Protein AF-0000000083559194 (afdb_homodimer)

Sequence (556 aa):
MERVMAHIDALNAQYAQHPLWDSLASGHGGKVARAKLQAFAPAISYFILAFRDFNDFVLPYDTPKTDLEAALNVHALEDSTHYKLFLEDWEKLGGDALLAPYAPLIAGLPDDDHRAQSTQSSASLAPSTRTLSFLWSDDSNRHNRKLMFALTKLIHESAADAPVRFAAVEAVEETGRVMFEATAKLANEIEASGGGTYRYFGEYHLALETGHVINNTPQESTRSSGCGCETDDKFKNLALSDAQEMACTLVVTRVFAIFTEWIDGIHRMMQMRAEKTLMERVMAHIDALNAQYAQHPLWDSLASGHGGKVARAKLQAFAPAISYFILAFRDFNDFVLPYDTPKTDLEAALNVHALEDSTHYKLFLEDWEKLGGDALLAPYAPLIAGLPDDDHRAQSTQSSASLAPSTRTLSFLWSDDSNRHNRKLMFALTKLIHESAADAPVRFAAVEAVEETGRVMFEATAKLANEIEASGGGTYRYFGEYHLALETGHVINNTPQESTRSSGCGCETDDKFKNLALSDAQEMACTLVVTRVFAIFTEWIDGIHRMMQMRAEKTL

Organism: NCBI:txid157072

pLDDT: mean 90.37, std 16.54, range [28.88, 98.88]

Foldseek 3Di:
DQVLVVLLVVLLVVLLPDVLLVLLQALVFQVSLLVNCLLQLQLQLLQLLCLLVCLVPFLADPDDDDPLNVLSNLLSNVSSVLNVLSVVLCVQSPPLVSCVLLQVQQFDQDDPDNVDGHPDGCVPPDSVVSVVSQCPGCLRHVLSVQLSVLLSCLCVPQPPDSLLSVLLVVSVLSSVLSQLVSQQNSQVNNVVNVHDHRCSSHDVVNCLSVLNPQVPPPDDPPPPSSSSVVSVVVNNPDDDDPVSSVSNSVSSVSSSVSVSSSVVSSVSSSVVSVVVVD/DQVLVVLLVVLLVVLLPDVLLVLLQAQVFQVSLLVNCLLQLQLQLLQLLCLLVCLVPFLADPDDDDPLNVLSNLLSNVSSVLNVLSVVLCVQSPPLVSCVLLQVQQFDQDDPDNPDGHPDGCVPPDSVVSVVSQCPGCLRHVLSVQLSVLLSCLCVPQPPDSLLSVLLVVSVLSSVLSQLVSQQNSQVNNVVNVHDHRCSSHDNVNCLSVLNPQPPPPDDPPPPSSSSVVSVVVSNPDDDDPVSSVSNSVSSVSSSVSVSSSVVSSVSSSVVSVVVVD

InterPro domains:
  IPR016084 Haem oxygenase-like, multi-helical [G3DSA:1.20.910.10] (2-276)

Secondary structure (DSSP, 8-state):
-HHHHHHHHHHHHHHTT-HHHHHTS--SSHHHHHHHHHHHHHHHHHHHHHHHHIIIIISS-SS--SHHHHHHHHHHHHHTTTHHHHHHHHHHHTGGGGTGGGGGGSB----S-TTSPP-SBSTTS-HHHHHHHHHH-HHHHHHHHHHHHHHHHHHHHH--SHHHHHHHHHHHHHHHHHHHHHHHHHHHHHHHTT----TTTSHHHHHHHTT-------S-TTS--TTTHHHHHHHHTPPPPHHHHHHHHHHHHHHHHHHHHHHHHHHHHHHHHHHHH-/-HHHHHHHHHHHHHHTT-HHHHHTS--SSHHHHHHHHHHHHHHHHHHHHHHHHIIIIISS-SS--SHHHHHHHHHHHHHTTTHHHHHHHHHHHTGGGGTGGGGGGS-----S-TTSPP-S-STTS-HHHHHHHHHH-HHHHHHHHHHHHHHHHHHHHH--SHHHHHHHHHHHHHHHHHHHHHHHHHHHHHHHTT----TTTSHHHHHHHTT-------S-TTS--TTTHHHHHHHHT----HHHHHHHHHHHHHHHHHHHHHHHHHHHHHHHHHHHH-

Radius of gyration: 24.02 Å; Cα contacts (8 Å, |Δi|>4): 807; chains: 2; bounding box: 54×76×52 Å

Structure (mmCIF, N/CA/C/O backbone):
data_AF-0000000083559194-model_v1
#
loop_
_entity.id
_entity.type
_entity.pdbx_description
1 polymer 'Thiaminase-2/PQQC domain-containing protein'
#
loop_
_atom_site.group_PDB
_atom_site.id
_atom_site.type_symbol
_atom_site.label_atom_id
_atom_site.label_alt_id
_atom_site.label_comp_id
_atom_site.label_asym_id
_atom_site.label_entity_id
_atom_site.label_seq_id
_atom_site.pdbx_PDB_ins_code
_atom_site.Cartn_x
_atom_site.Cartn_y
_atom_site.Cartn_z
_atom_site.occupancy
_atom_site.B_iso_or_equiv
_atom_site.auth_seq_id
_atom_site.auth_comp_id
_atom_site.auth_asym_id
_atom_site.auth_atom_id
_atom_site.pdbx_PDB_model_num
ATOM 1 N N . MET A 1 1 ? -22.594 -23.812 -4.059 1 94.75 1 MET A N 1
ATOM 2 C CA . MET A 1 1 ? -21.219 -23.406 -4.324 1 94.75 1 MET A CA 1
ATOM 3 C C . MET A 1 1 ? -20.703 -24.031 -5.609 1 94.75 1 MET A C 1
ATOM 5 O O . MET A 1 1 ? -19.812 -23.484 -6.262 1 94.75 1 MET A O 1
ATOM 9 N N . GLU A 1 2 ? -21.297 -25.031 -6.098 1 91.75 2 GLU A N 1
ATOM 10 C CA . GLU A 1 2 ? -20.875 -25.703 -7.324 1 91.75 2 GLU A CA 1
ATOM 11 C C . GLU A 1 2 ? -20.969 -24.781 -8.523 1 91.75 2 GLU A C 1
ATOM 13 O O . GLU A 1 2 ? -20.047 -24.688 -9.328 1 91.75 2 GLU A O 1
ATOM 18 N N . ARG A 1 3 ? -22.062 -24.062 -8.586 1 95.38 3 ARG A N 1
ATOM 19 C CA . ARG A 1 3 ? -22.25 -23.141 -9.695 1 95.38 3 ARG A CA 1
ATOM 20 C C . ARG A 1 3 ? -21.25 -22 -9.633 1 95.38 3 ARG A C 1
ATOM 22 O O . ARG A 1 3 ? -20.781 -21.516 -10.672 1 95.38 3 ARG A O 1
ATOM 29 N N . VAL A 1 4 ? -20.969 -21.547 -8.422 1 97.44 4 VAL A N 1
ATOM 30 C CA . VAL A 1 4 ? -20 -20.484 -8.227 1 97.44 4 VAL A CA 1
ATOM 31 C C . VAL A 1 4 ? -18.625 -20.953 -8.688 1 97.44 4 VAL A C 1
ATOM 33 O O . VAL A 1 4 ? -17.922 -20.234 -9.398 1 97.44 4 VAL A O 1
ATOM 36 N N . MET A 1 5 ? -18.266 -22.203 -8.352 1 95.88 5 MET A N 1
ATOM 37 C CA . MET A 1 5 ? -16.984 -22.766 -8.773 1 95.88 5 MET A CA 1
ATOM 38 C C . MET A 1 5 ? -16.906 -22.875 -10.289 1 95.88 5 MET A C 1
ATOM 40 O O . MET A 1 5 ? -15.875 -22.609 -10.891 1 95.88 5 MET A O 1
ATOM 44 N N . ALA A 1 6 ? -18 -23.25 -10.867 1 96.69 6 ALA A N 1
ATOM 45 C CA . ALA A 1 6 ? -18.062 -23.344 -12.328 1 96.69 6 ALA A CA 1
ATOM 46 C C . ALA A 1 6 ? -17.875 -21.969 -12.969 1 96.69 6 ALA A C 1
ATOM 48 O O . ALA A 1 6 ? -17.234 -21.844 -14.016 1 96.69 6 ALA A O 1
ATOM 49 N N . HIS A 1 7 ? -18.5 -20.938 -12.367 1 98.38 7 HIS A N 1
ATOM 50 C CA . HIS A 1 7 ? -18.344 -19.562 -12.828 1 98.38 7 HIS A CA 1
ATOM 51 C C . HIS A 1 7 ? -16.891 -19.109 -12.734 1 98.38 7 HIS A C 1
ATOM 53 O O . HIS A 1 7 ? -16.375 -18.484 -13.656 1 98.38 7 HIS A O 1
ATOM 59 N N . ILE A 1 8 ? -16.203 -19.438 -11.656 1 97.88 8 ILE A N 1
ATOM 60 C CA . ILE A 1 8 ? -14.781 -19.141 -11.477 1 97.88 8 ILE A CA 1
ATOM 61 C C . ILE A 1 8 ? -13.977 -19.812 -12.586 1 97.88 8 ILE A C 1
ATOM 63 O O . ILE A 1 8 ? -13.133 -19.172 -13.227 1 97.88 8 ILE A O 1
ATOM 67 N N . ASP A 1 9 ? -14.258 -21.094 -12.82 1 97.81 9 ASP A N 1
ATOM 68 C CA . ASP A 1 9 ? -13.523 -21.844 -13.836 1 97.81 9 ASP A CA 1
ATOM 69 C C . ASP A 1 9 ? -13.68 -21.203 -15.211 1 97.81 9 ASP A C 1
ATOM 71 O O . ASP A 1 9 ? -12.711 -21.109 -15.969 1 97.81 9 ASP A O 1
ATOM 75 N N . ALA A 1 10 ? -14.852 -20.781 -15.508 1 98.44 10 ALA A N 1
ATOM 76 C CA . ALA A 1 10 ? -15.125 -20.172 -16.812 1 98.44 10 ALA A CA 1
ATOM 77 C C . ALA A 1 10 ? -14.359 -18.875 -16.969 1 98.44 10 ALA A C 1
ATOM 79 O O . ALA A 1 10 ? -13.742 -18.641 -18.016 1 98.44 10 ALA A O 1
ATOM 80 N N . LEU A 1 11 ? -14.422 -18 -15.953 1 98.75 11 LEU A N 1
ATOM 81 C CA . LEU A 1 11 ? -13.727 -16.719 -16.016 1 98.75 11 LEU A CA 1
ATOM 82 C C . LEU A 1 11 ? -12.211 -16.922 -16 1 98.75 11 LEU A C 1
ATOM 84 O O . LEU A 1 11 ? -11.477 -16.188 -16.672 1 98.75 11 LEU A O 1
ATOM 88 N N . ASN A 1 12 ? -11.812 -17.906 -15.273 1 97.88 12 ASN A N 1
ATOM 89 C CA . ASN A 1 12 ? -10.391 -18.203 -15.219 1 97.88 12 ASN A CA 1
ATOM 90 C C . ASN A 1 12 ? -9.859 -18.656 -16.578 1 97.88 12 ASN A C 1
ATOM 92 O O . ASN A 1 12 ? -8.734 -18.344 -16.953 1 97.88 12 ASN A O 1
ATOM 96 N N . ALA A 1 13 ? -10.641 -19.469 -17.266 1 98 13 ALA A N 1
ATOM 97 C CA . ALA A 1 13 ? -10.266 -19.906 -18.609 1 98 13 ALA A CA 1
ATOM 98 C C . ALA A 1 13 ? -10.07 -18.719 -19.531 1 98 13 ALA A C 1
ATOM 100 O O . ALA A 1 13 ? -9.156 -18.703 -20.359 1 98 13 ALA A O 1
ATOM 101 N N . GLN A 1 14 ? -10.906 -17.75 -19.406 1 98.38 14 GLN A N 1
ATOM 102 C CA . GLN A 1 14 ? -10.758 -16.516 -20.188 1 98.38 14 GLN A CA 1
ATOM 103 C C . GLN A 1 14 ? -9.523 -15.742 -19.766 1 98.38 14 GLN A C 1
ATOM 105 O O . GLN A 1 14 ? -8.758 -15.258 -20.609 1 98.38 14 GLN A O 1
ATOM 110 N N . TYR A 1 15 ? -9.344 -15.625 -18.484 1 98.44 15 TYR A N 1
ATOM 111 C CA . TYR A 1 15 ? -8.195 -14.938 -17.906 1 98.44 15 TYR A CA 1
ATOM 112 C C . TYR A 1 15 ? -6.891 -15.555 -18.391 1 98.44 15 TYR A C 1
ATOM 114 O O . TYR A 1 15 ? -5.926 -14.836 -18.672 1 98.44 15 TYR A O 1
ATOM 122 N N . ALA A 1 16 ? -6.859 -16.844 -18.578 1 97.88 16 ALA A N 1
ATOM 123 C CA . ALA A 1 16 ? -5.668 -17.609 -18.938 1 97.88 16 ALA A CA 1
ATOM 124 C C . ALA A 1 16 ? -5.312 -17.406 -20.406 1 97.88 16 ALA A C 1
ATOM 126 O O . ALA A 1 16 ? -4.223 -17.797 -20.844 1 97.88 16 ALA A O 1
ATOM 127 N N . GLN A 1 17 ? -6.133 -16.75 -21.172 1 97.62 17 GLN A N 1
ATOM 128 C CA . GLN A 1 17 ? -5.902 -16.562 -22.594 1 97.62 17 GLN A CA 1
ATOM 129 C C . GLN A 1 17 ? -5.23 -15.219 -22.875 1 97.62 17 GLN A C 1
ATOM 131 O O . GLN A 1 17 ? -4.918 -14.906 -24.016 1 97.62 17 GLN A O 1
ATOM 136 N N . HIS A 1 18 ? -5.02 -14.453 -21.875 1 97.56 18 HIS A N 1
ATOM 137 C CA . HIS A 1 18 ? -4.418 -13.133 -22.062 1 97.56 18 HIS A CA 1
ATOM 138 C C . HIS A 1 18 ? -3.045 -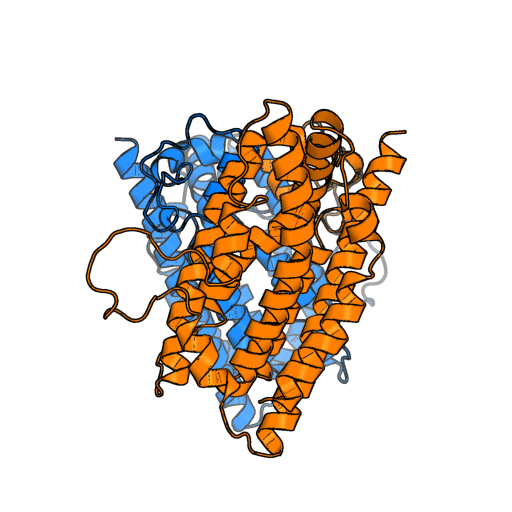13.234 -22.703 1 97.56 18 HIS A C 1
ATOM 140 O O . HIS A 1 18 ? -2.254 -14.117 -22.359 1 97.56 18 HIS A O 1
ATOM 146 N N . PRO A 1 19 ? -2.641 -12.352 -23.594 1 96.5 19 PRO A N 1
ATOM 147 C CA . PRO A 1 19 ? -1.367 -12.391 -24.312 1 96.5 19 PRO A CA 1
ATOM 148 C C . PRO A 1 19 ? -0.159 -12.312 -23.391 1 96.5 19 PRO A C 1
ATOM 150 O O . PRO A 1 19 ? 0.921 -12.797 -23.734 1 96.5 19 PRO A O 1
ATOM 153 N N . LEU A 1 20 ? -0.331 -11.75 -22.219 1 97.19 20 LEU A N 1
ATOM 154 C CA . LEU A 1 20 ? 0.749 -11.664 -21.25 1 97.19 20 LEU A CA 1
ATOM 155 C C . LEU A 1 20 ? 1.298 -13.055 -20.922 1 97.19 20 LEU A C 1
ATOM 157 O O . LEU A 1 20 ? 2.514 -13.242 -20.859 1 97.19 20 LEU A O 1
ATOM 161 N N . TRP A 1 21 ? 0.391 -14.031 -20.781 1 97.12 21 TRP A N 1
ATOM 162 C CA . TRP A 1 21 ? 0.811 -15.367 -20.375 1 97.12 21 TRP A CA 1
ATOM 163 C C . TRP A 1 21 ? 1.553 -16.078 -21.5 1 97.12 21 TRP A C 1
ATOM 165 O O . TRP A 1 21 ? 2.471 -16.859 -21.266 1 97.12 21 TRP A O 1
ATOM 175 N N . ASP A 1 22 ? 1.261 -15.703 -22.75 1 92.5 22 ASP A N 1
ATOM 176 C CA . ASP A 1 22 ? 1.998 -16.219 -23.891 1 92.5 22 ASP A CA 1
ATOM 177 C C . ASP A 1 22 ? 3.445 -15.734 -23.891 1 92.5 22 ASP A C 1
ATOM 179 O O . ASP A 1 22 ? 4.363 -16.484 -24.219 1 92.5 22 ASP A O 1
ATOM 183 N N . SER A 1 23 ? 3.555 -14.531 -23.484 1 92.06 23 SER A N 1
ATOM 184 C CA . SER A 1 23 ? 4.887 -13.938 -23.453 1 92.06 23 SER A CA 1
ATOM 185 C C . SER A 1 23 ? 5.758 -14.586 -22.391 1 92.06 23 SER A C 1
ATOM 187 O O . SER A 1 23 ? 6.984 -14.547 -22.469 1 92.06 23 SER A O 1
ATOM 189 N N . LEU A 1 24 ? 5.117 -15.273 -21.391 1 95.5 24 LEU A N 1
ATOM 190 C CA . LEU A 1 24 ? 5.828 -15.906 -20.297 1 95.5 24 LEU A CA 1
ATOM 191 C C . LEU A 1 24 ? 5.82 -17.422 -20.438 1 95.5 24 LEU A C 1
ATOM 193 O O . LEU A 1 24 ? 6.281 -18.141 -19.547 1 95.5 24 LEU A O 1
ATOM 197 N N . ALA A 1 25 ? 5.316 -17.953 -21.516 1 89.62 25 ALA A N 1
ATOM 198 C CA . ALA A 1 25 ? 5.004 -19.359 -21.703 1 89.62 25 ALA A CA 1
ATOM 199 C C . ALA A 1 25 ? 6.277 -20.203 -21.719 1 89.62 25 ALA A C 1
ATOM 201 O O . ALA A 1 25 ? 6.27 -21.359 -21.266 1 89.62 25 ALA A O 1
ATOM 202 N N . SER A 1 26 ? 7.297 -19.641 -22.234 1 89.5 26 SER A N 1
ATOM 203 C CA . SER A 1 26 ? 8.555 -20.359 -22.297 1 89.5 26 SER A CA 1
ATOM 204 C C . SER A 1 26 ? 9.727 -19.422 -22.547 1 89.5 26 SER A C 1
ATOM 206 O O . SER A 1 26 ? 9.586 -18.422 -23.25 1 89.5 26 SER A O 1
ATOM 208 N N . GLY A 1 27 ? 10.82 -19.781 -21.891 1 88.06 27 GLY A N 1
ATOM 209 C CA . GLY A 1 27 ? 12.055 -19.062 -22.172 1 88.06 27 GLY A CA 1
ATOM 210 C C . GLY A 1 27 ? 12.852 -19.672 -23.312 1 88.06 27 GLY A C 1
ATOM 211 O O . GLY A 1 27 ? 13.727 -19.016 -23.875 1 88.06 27 GLY A O 1
ATOM 212 N N . HIS A 1 28 ? 12.516 -20.844 -23.625 1 88.19 28 HIS A N 1
ATOM 213 C CA . HIS A 1 28 ? 13.312 -21.625 -24.562 1 88.19 28 HIS A CA 1
ATOM 214 C C . HIS A 1 28 ? 14.766 -21.719 -24.109 1 88.19 28 HIS A C 1
ATOM 216 O O . HIS A 1 28 ? 15.688 -21.531 -24.906 1 88.19 28 HIS A O 1
ATOM 222 N N . GLY A 1 29 ? 15.062 -21.734 -22.859 1 91.88 29 GLY A N 1
ATOM 223 C CA . GLY A 1 29 ? 16.359 -21.797 -22.188 1 91.88 29 GLY A CA 1
ATOM 224 C C . GLY A 1 29 ? 16.438 -20.906 -20.969 1 91.88 29 GLY A C 1
ATOM 225 O O . GLY A 1 29 ? 15.609 -20.016 -20.781 1 91.88 29 GLY A O 1
ATOM 226 N N . GLY A 1 30 ? 17.453 -21.156 -20.172 1 95.06 30 GLY A N 1
ATOM 227 C CA . GLY A 1 30 ? 17.578 -20.531 -18.859 1 95.06 30 GLY A CA 1
ATOM 228 C C . GLY A 1 30 ? 17.812 -19.047 -18.938 1 95.06 30 GLY A C 1
ATOM 229 O O . GLY A 1 30 ? 17.25 -18.281 -18.141 1 95.06 30 GLY A O 1
ATOM 230 N N . LYS A 1 31 ? 18.656 -18.656 -19.922 1 96.38 31 LYS A N 1
ATOM 231 C CA . LYS A 1 31 ? 19.016 -17.25 -20.016 1 96.38 31 LYS A CA 1
ATOM 232 C C . LYS A 1 31 ? 17.797 -16.391 -20.359 1 96.38 31 LYS A C 1
ATOM 234 O O . LYS A 1 31 ? 17.531 -15.391 -19.703 1 96.38 31 LYS A O 1
ATOM 239 N N . VAL A 1 32 ? 17.047 -16.828 -21.328 1 96.56 32 VAL A N 1
ATOM 240 C CA . VAL A 1 32 ? 15.867 -16.094 -21.75 1 96.56 32 VAL A CA 1
ATOM 241 C C . VAL A 1 32 ? 14.789 -16.172 -20.688 1 96.56 32 VAL A C 1
ATOM 243 O O . VAL A 1 32 ? 14.102 -15.188 -20.406 1 96.56 32 VAL A O 1
ATOM 246 N N . ALA A 1 33 ? 14.625 -17.328 -20.047 1 97.69 33 ALA A N 1
ATOM 247 C CA . ALA A 1 33 ? 13.672 -17.484 -18.953 1 97.69 33 ALA A CA 1
ATOM 248 C C . ALA A 1 33 ? 13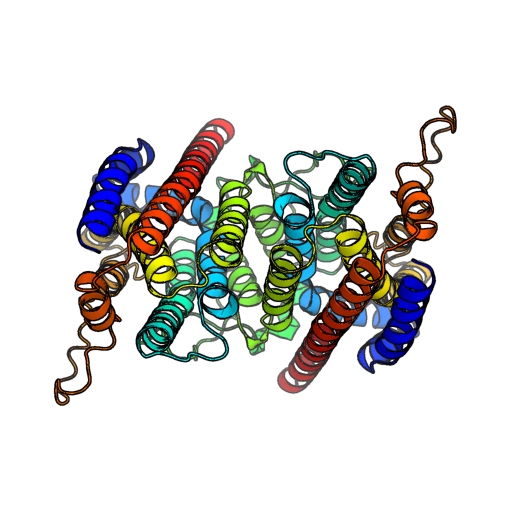.969 -16.516 -17.812 1 97.69 33 ALA A C 1
ATOM 250 O O . ALA A 1 33 ? 13.055 -15.883 -17.281 1 97.69 33 ALA A O 1
ATOM 251 N N . ARG A 1 34 ? 15.25 -16.422 -17.547 1 97.81 34 ARG A N 1
ATOM 252 C CA . ARG A 1 34 ? 15.648 -15.508 -16.484 1 97.81 34 ARG A CA 1
ATOM 253 C C . ARG A 1 34 ? 15.336 -14.062 -16.844 1 97.81 34 ARG A C 1
ATOM 255 O O . ARG A 1 34 ? 14.828 -13.305 -16.016 1 97.81 34 ARG A O 1
ATOM 262 N N . ALA A 1 35 ? 15.609 -13.695 -18.062 1 96.62 35 ALA A N 1
ATOM 263 C CA . ALA A 1 35 ? 15.336 -12.336 -18.531 1 96.62 35 ALA A CA 1
ATOM 264 C C . ALA A 1 35 ? 13.844 -12.031 -18.453 1 96.62 35 ALA A C 1
ATOM 266 O O . ALA A 1 35 ? 13.453 -10.914 -18.109 1 96.62 35 ALA A O 1
ATOM 267 N N . LYS A 1 36 ? 13.039 -12.969 -18.781 1 96.88 36 LYS A N 1
ATOM 268 C CA . LYS A 1 36 ? 11.586 -12.789 -18.734 1 96.88 36 LYS A CA 1
ATOM 269 C C . LYS A 1 36 ? 11.109 -12.586 -17.297 1 96.88 36 LYS A C 1
ATOM 271 O O . LYS A 1 36 ? 10.281 -11.719 -17.031 1 96.88 36 LYS A O 1
ATOM 276 N N . LEU A 1 37 ? 11.664 -13.344 -16.359 1 97.88 37 LEU A N 1
ATOM 277 C CA . LEU A 1 37 ? 11.289 -13.172 -14.961 1 97.88 37 LEU A CA 1
ATOM 278 C C . LEU A 1 37 ? 11.773 -11.828 -14.43 1 97.88 37 LEU A C 1
ATOM 280 O O . LEU A 1 37 ? 11.07 -11.18 -13.648 1 97.88 37 LEU A O 1
ATOM 284 N N . GLN A 1 38 ? 12.977 -11.43 -14.906 1 97.62 38 GLN A N 1
ATOM 285 C CA . GLN A 1 38 ? 13.531 -10.148 -14.492 1 97.62 38 GLN A CA 1
ATOM 286 C C . GLN A 1 38 ? 12.648 -8.992 -14.961 1 97.62 38 GLN A C 1
ATOM 288 O O . GLN A 1 38 ? 12.5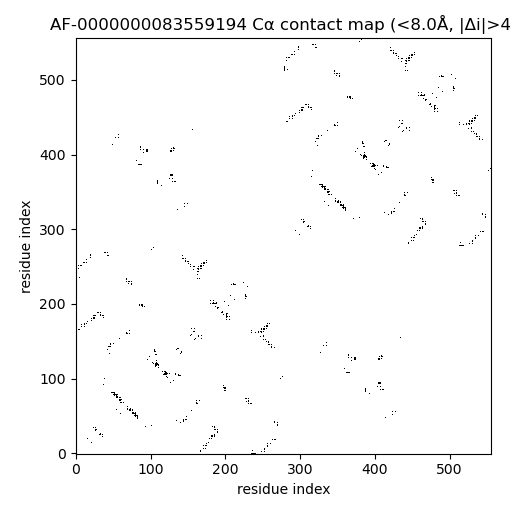39 -7.973 -14.273 1 97.62 38 GLN A O 1
ATOM 293 N N . ALA A 1 39 ? 12.055 -9.195 -16.078 1 96.69 39 ALA A N 1
ATOM 294 C CA . ALA A 1 39 ? 11.156 -8.172 -16.609 1 96.69 39 ALA A CA 1
ATOM 295 C C . ALA A 1 39 ? 9.805 -8.211 -15.906 1 96.69 39 ALA A C 1
ATOM 297 O O . ALA A 1 39 ? 9.172 -7.164 -15.703 1 96.69 39 ALA A O 1
ATOM 298 N N . PHE A 1 40 ? 9.352 -9.352 -15.555 1 98.06 40 PHE A N 1
ATOM 299 C CA . PHE A 1 40 ? 8.016 -9.562 -15.023 1 98.06 40 PHE A CA 1
ATOM 300 C C . PHE A 1 40 ? 7.953 -9.195 -13.539 1 98.06 40 PHE A C 1
ATOM 302 O O . PHE A 1 40 ? 6.98 -8.586 -13.086 1 98.06 40 PHE A O 1
ATOM 309 N N . ALA A 1 41 ? 9 -9.453 -12.734 1 98.44 41 ALA A N 1
ATOM 310 C CA . ALA A 1 41 ? 9 -9.328 -11.281 1 98.44 41 ALA A CA 1
ATOM 311 C C . ALA A 1 41 ? 8.688 -7.891 -10.859 1 98.44 41 ALA A C 1
ATOM 313 O O . ALA A 1 41 ? 7.801 -7.656 -10.039 1 98.44 41 ALA A O 1
ATOM 314 N N . PRO A 1 42 ? 9.312 -6.871 -11.477 1 98.31 42 PRO A N 1
ATOM 315 C CA . PRO A 1 42 ? 8.984 -5.504 -11.062 1 98.31 42 PRO A CA 1
ATOM 316 C C . PRO A 1 42 ? 7.547 -5.117 -11.398 1 98.31 42 PRO A C 1
ATOM 318 O O . PRO A 1 42 ? 6.926 -4.352 -10.648 1 98.31 42 PRO A O 1
ATOM 321 N N . ALA A 1 43 ? 7.02 -5.707 -12.422 1 98.12 43 ALA A N 1
ATOM 322 C CA . ALA A 1 43 ? 5.715 -5.305 -12.93 1 98.12 43 ALA A CA 1
ATOM 323 C C . ALA A 1 43 ? 4.594 -5.754 -12 1 98.12 43 ALA A C 1
ATOM 325 O O . ALA A 1 43 ? 3.473 -5.25 -12.07 1 98.12 43 ALA A O 1
ATOM 326 N N . ILE A 1 44 ? 4.871 -6.676 -11.086 1 98.56 44 ILE A N 1
ATOM 327 C CA . ILE A 1 44 ? 3.838 -7.168 -10.188 1 98.56 44 ILE A CA 1
ATOM 328 C C . ILE A 1 44 ? 4.207 -6.82 -8.742 1 98.56 44 ILE A C 1
ATOM 330 O O . ILE A 1 44 ? 3.469 -7.152 -7.812 1 98.56 44 ILE A O 1
ATOM 334 N N . SER A 1 45 ? 5.309 -6.176 -8.5 1 98 45 SER A N 1
ATOM 335 C CA . SER A 1 45 ? 5.996 -6.117 -7.215 1 98 45 SER A CA 1
ATOM 336 C C . SER A 1 45 ? 5.109 -5.5 -6.137 1 98 45 SER A C 1
ATOM 338 O O . SER A 1 45 ? 4.895 -6.102 -5.082 1 98 45 SER A O 1
ATOM 340 N N . TYR A 1 46 ? 4.504 -4.324 -6.402 1 98.44 46 TYR A N 1
ATOM 341 C CA . TYR A 1 46 ? 3.734 -3.654 -5.363 1 98.44 46 TYR A CA 1
ATOM 342 C C . TYR A 1 46 ? 2.568 -4.523 -4.902 1 98.44 46 TYR A C 1
ATOM 344 O O . TYR A 1 46 ? 2.322 -4.66 -3.703 1 98.44 46 TYR A O 1
ATOM 352 N N . PHE A 1 47 ? 1.882 -5.113 -5.867 1 98.62 47 PHE A N 1
ATOM 353 C CA . PHE A 1 47 ? 0.716 -5.91 -5.504 1 98.62 47 PHE A CA 1
ATOM 354 C C . PHE A 1 47 ? 1.124 -7.121 -4.676 1 98.62 47 PHE A C 1
ATOM 356 O O . PHE A 1 47 ? 0.5 -7.422 -3.656 1 98.62 47 PHE A O 1
ATOM 363 N N . ILE A 1 48 ? 2.15 -7.785 -5.059 1 98.19 48 ILE A N 1
ATOM 364 C CA . ILE A 1 48 ? 2.568 -9 -4.363 1 98.19 48 ILE A CA 1
ATOM 365 C C . ILE A 1 48 ? 2.961 -8.656 -2.926 1 98.19 48 ILE A C 1
ATOM 367 O O . ILE A 1 48 ? 2.588 -9.367 -1.989 1 98.19 48 ILE A O 1
ATOM 371 N N . LEU A 1 49 ? 3.666 -7.566 -2.775 1 98.19 49 LEU A N 1
ATOM 372 C CA . LEU A 1 49 ? 4.082 -7.148 -1.441 1 98.19 49 LEU A CA 1
ATOM 373 C C . LEU A 1 49 ? 2.883 -6.703 -0.613 1 98.19 49 LEU A C 1
ATOM 375 O O . LEU A 1 49 ? 2.742 -7.098 0.547 1 98.19 49 LEU A O 1
ATOM 379 N N . ALA A 1 50 ? 2 -5.992 -1.27 1 98.12 50 ALA A N 1
ATOM 380 C CA . ALA A 1 50 ? 0.812 -5.492 -0.583 1 98.12 50 ALA A CA 1
ATOM 381 C C . ALA A 1 50 ? -0.195 -6.613 -0.34 1 98.12 50 ALA A C 1
ATOM 383 O O . ALA A 1 50 ? -1.09 -6.48 0.498 1 98.12 50 ALA A O 1
ATOM 384 N N . PHE A 1 51 ? -0.09 -7.727 -1.054 1 98.25 51 PHE A N 1
ATOM 385 C CA . PHE A 1 51 ? -1.001 -8.844 -0.858 1 98.25 51 PHE A CA 1
ATOM 386 C C . PHE A 1 51 ? -0.892 -9.391 0.562 1 98.25 51 PHE A C 1
ATOM 388 O O . PHE A 1 51 ? -1.879 -9.867 1.126 1 98.25 51 PHE A O 1
ATOM 395 N N . ARG A 1 52 ? 0.281 -9.25 1.162 1 97.38 52 ARG A N 1
ATOM 396 C CA . ARG A 1 52 ? 0.395 -9.625 2.566 1 97.38 52 ARG A CA 1
ATOM 397 C C . ARG A 1 52 ? -0.543 -8.797 3.436 1 97.38 52 ARG A C 1
ATOM 399 O O . ARG A 1 52 ? -1.138 -9.312 4.387 1 97.38 52 ARG A O 1
ATOM 406 N N . ASP A 1 53 ? -0.625 -7.52 3.096 1 98.25 53 ASP A N 1
ATOM 407 C CA . ASP A 1 53 ? -1.467 -6.617 3.875 1 98.25 53 ASP A CA 1
ATOM 408 C C . ASP A 1 53 ? -2.947 -6.922 3.654 1 98.25 53 ASP A C 1
ATOM 410 O O . ASP A 1 53 ? -3.752 -6.82 4.582 1 98.25 53 ASP A O 1
ATOM 414 N N . PHE A 1 54 ? -3.305 -7.266 2.406 1 98.25 54 PHE A N 1
ATOM 415 C CA . PHE A 1 54 ? -4.656 -7.734 2.121 1 98.25 54 PHE A CA 1
ATOM 416 C C . PHE A 1 54 ? -5.027 -8.898 3.035 1 98.25 54 PHE A C 1
ATOM 418 O O . PHE A 1 54 ? -6.121 -8.922 3.605 1 98.25 54 PHE A O 1
ATOM 425 N N . ASN A 1 55 ? -4.105 -9.773 3.256 1 97.44 55 ASN A N 1
ATOM 426 C CA . ASN A 1 55 ? -4.328 -10.984 4.047 1 97.44 55 ASN A CA 1
ATOM 427 C C . ASN A 1 55 ? -4.242 -10.695 5.543 1 97.44 55 ASN A C 1
ATOM 429 O O . ASN A 1 55 ? -4.816 -11.422 6.352 1 97.44 55 ASN A O 1
ATOM 433 N N . ASP A 1 56 ? -3.59 -9.602 5.918 1 97.62 56 ASP A N 1
ATOM 434 C CA . ASP A 1 56 ? -3.43 -9.273 7.332 1 97.62 56 ASP A CA 1
ATOM 435 C C . ASP A 1 56 ? -4.562 -8.375 7.816 1 97.62 56 ASP A C 1
ATOM 437 O O . ASP A 1 56 ? -5.027 -8.508 8.945 1 97.62 56 ASP A O 1
ATOM 441 N N . PHE A 1 57 ? -4.977 -7.469 6.863 1 98.06 57 PHE A N 1
ATOM 442 C CA . PHE A 1 57 ? -5.766 -6.363 7.395 1 98.06 57 PHE A CA 1
ATOM 443 C C . PHE A 1 57 ? -7.148 -6.328 6.75 1 98.06 57 PHE A C 1
ATOM 445 O O . PHE A 1 57 ? -8.047 -5.641 7.238 1 98.06 57 PHE A O 1
ATOM 452 N N . VAL A 1 58 ? -7.359 -7.066 5.66 1 98.5 58 VAL A N 1
ATOM 453 C CA . VAL A 1 58 ? -8.602 -6.891 4.914 1 98.5 58 VAL A CA 1
ATOM 454 C C . VAL A 1 58 ? -9.445 -8.164 5 1 98.5 58 VAL A C 1
ATOM 456 O O . VAL A 1 58 ? -10.609 -8.117 5.391 1 98.5 58 VAL A O 1
ATOM 459 N N . LEU A 1 59 ? -8.859 -9.328 4.809 1 97.81 59 LEU A N 1
ATOM 460 C CA . LEU A 1 59 ? -9.586 -10.578 4.633 1 97.81 59 LEU A CA 1
ATOM 461 C C . LEU A 1 59 ? -10.055 -11.133 5.973 1 97.81 59 LEU A C 1
ATOM 463 O O . LEU A 1 59 ? -11.195 -11.594 6.094 1 97.81 59 LEU A O 1
ATOM 467 N N . PRO A 1 60 ? -9.234 -11.016 7.023 1 97.69 60 PRO A N 1
ATOM 468 C CA . PRO A 1 60 ? -9.617 -11.703 8.258 1 97.69 60 PRO A CA 1
ATOM 469 C C . PRO A 1 60 ? -10.797 -11.031 8.961 1 97.69 60 PRO A C 1
ATOM 471 O O . PRO A 1 60 ? -10.93 -9.805 8.914 1 97.69 60 PRO A O 1
ATOM 474 N N . TYR A 1 61 ? -11.555 -11.938 9.57 1 97.06 61 TYR A N 1
ATOM 475 C CA . TYR A 1 61 ? -12.547 -11.469 10.531 1 97.06 61 TYR A CA 1
ATOM 476 C C . TYR A 1 61 ? -11.898 -11.148 11.875 1 97.06 61 TYR A C 1
ATOM 478 O O . TYR A 1 61 ? -11.18 -11.984 12.43 1 97.06 61 TYR A O 1
ATOM 486 N N . ASP A 1 62 ? -12.188 -9.977 12.32 1 94.44 62 ASP A N 1
ATOM 487 C CA . ASP A 1 62 ? -11.617 -9.586 13.609 1 94.44 62 ASP A CA 1
ATOM 488 C C . ASP A 1 62 ? -12.062 -10.531 14.719 1 94.44 62 ASP A C 1
ATOM 490 O O . ASP A 1 62 ? -11.266 -10.898 15.586 1 94.44 62 ASP A O 1
ATOM 494 N N . THR A 1 63 ? -13.344 -10.875 14.648 1 96.06 63 THR A N 1
ATOM 495 C CA . THR A 1 63 ? -13.953 -11.797 15.602 1 96.06 63 THR A CA 1
ATOM 496 C C . THR A 1 63 ? -14.734 -12.883 14.875 1 96.06 63 THR A C 1
ATOM 498 O O . THR A 1 63 ? -15.961 -12.812 14.781 1 96.06 63 THR A O 1
ATOM 501 N N . PRO A 1 64 ? -13.984 -13.891 14.453 1 96.44 64 PRO A N 1
ATOM 502 C CA . PRO A 1 64 ? -14.703 -14.938 13.719 1 96.44 64 PRO A CA 1
ATOM 503 C C . PRO A 1 64 ? -15.797 -15.602 14.562 1 96.44 64 PRO A C 1
ATOM 505 O O . PRO A 1 64 ? -15.555 -15.977 15.711 1 96.44 64 PRO A O 1
ATOM 508 N N . LYS A 1 65 ? -16.906 -15.766 14.039 1 96.94 65 LYS A N 1
ATOM 509 C CA . LYS A 1 65 ? -18.062 -16.281 14.75 1 96.94 65 LYS A CA 1
ATOM 510 C C . LYS A 1 65 ? -18.422 -17.703 14.281 1 96.94 65 LYS A C 1
ATOM 512 O O . LYS A 1 65 ? -19.219 -18.391 14.914 1 96.94 65 LYS A O 1
ATOM 517 N N . THR A 1 66 ? -17.938 -18.125 13.156 1 94.06 66 THR A N 1
ATOM 518 C CA . THR A 1 66 ? -18.219 -19.438 12.578 1 94.06 66 THR A CA 1
ATOM 519 C C . THR A 1 66 ? -16.922 -20.141 12.195 1 94.06 66 THR A C 1
ATOM 521 O O . THR A 1 66 ? -15.875 -19.516 12.094 1 94.06 66 THR A O 1
ATOM 524 N N . ASP A 1 67 ? -17.062 -21.359 11.93 1 91.75 67 ASP A N 1
ATOM 525 C CA . ASP A 1 67 ? -15.922 -22.141 11.484 1 91.75 67 ASP A CA 1
ATOM 526 C C . ASP A 1 67 ? -15.438 -21.688 10.109 1 91.75 67 ASP A C 1
ATOM 528 O O . ASP A 1 67 ? -14.234 -21.719 9.828 1 91.75 67 ASP A O 1
ATOM 532 N N . LEU A 1 68 ? -16.359 -21.266 9.352 1 92.5 68 LEU A N 1
ATOM 533 C CA . LEU A 1 68 ? -16.016 -20.797 8.016 1 92.5 68 LEU A CA 1
ATOM 534 C C . LEU A 1 68 ? -15.172 -19.516 8.102 1 92.5 68 LEU A C 1
ATOM 536 O O . LEU A 1 68 ? -14.156 -19.391 7.406 1 92.5 68 LEU A O 1
ATOM 540 N N . GLU A 1 69 ? -15.594 -18.609 9 1 95.75 69 GLU A N 1
ATOM 541 C CA . GLU A 1 69 ? -14.844 -17.375 9.203 1 95.75 69 GLU A CA 1
ATOM 542 C C . GLU A 1 69 ? -13.445 -17.656 9.758 1 95.75 69 GLU A C 1
ATOM 544 O O . GLU A 1 69 ? -12.461 -17.078 9.305 1 95.75 69 GLU A O 1
ATOM 549 N N . ALA A 1 70 ? -13.375 -18.578 10.617 1 94.62 70 ALA A N 1
ATOM 550 C CA . ALA A 1 70 ? -12.086 -18.969 11.195 1 94.62 70 ALA A CA 1
ATOM 551 C C . ALA A 1 70 ? -11.18 -19.594 10.148 1 94.62 70 ALA A C 1
ATOM 553 O O . ALA A 1 70 ? -9.969 -19.344 10.141 1 94.62 70 ALA A O 1
ATOM 554 N N . ALA A 1 71 ? -11.742 -20.406 9.289 1 90.88 71 ALA A N 1
ATOM 555 C CA . ALA A 1 71 ? -10.977 -21.047 8.234 1 90.88 71 ALA A CA 1
ATOM 556 C C . ALA A 1 71 ? -10.391 -20.031 7.266 1 90.88 71 ALA A C 1
ATOM 558 O O . ALA A 1 71 ? -9.258 -20.172 6.812 1 90.88 71 ALA A O 1
ATOM 559 N N . LEU A 1 72 ? -11.188 -19 6.996 1 94 72 LEU A N 1
ATOM 560 C CA . LEU A 1 72 ? -10.703 -17.953 6.121 1 94 72 LEU A CA 1
ATOM 561 C C . LEU A 1 72 ? -9.547 -17.188 6.773 1 94 72 LEU A C 1
ATOM 563 O O . LEU A 1 72 ? -8.594 -16.812 6.094 1 94 72 LEU A O 1
ATOM 567 N N . ASN A 1 73 ? -9.609 -17 8.102 1 95.56 73 ASN A N 1
ATOM 568 C CA . ASN A 1 73 ? -8.523 -16.344 8.812 1 95.56 73 ASN A CA 1
ATOM 569 C C . ASN A 1 73 ? -7.23 -17.156 8.742 1 95.56 73 ASN A C 1
ATOM 571 O O . ASN A 1 73 ? -6.145 -16.578 8.578 1 95.56 73 ASN A O 1
ATOM 575 N N . VAL A 1 74 ? -7.328 -18.469 8.781 1 91.69 74 VAL A N 1
ATOM 576 C CA . VAL A 1 74 ? -6.168 -19.344 8.711 1 91.69 74 VAL A CA 1
ATOM 577 C C . VAL A 1 74 ? -5.547 -19.266 7.316 1 91.69 74 VAL A C 1
ATOM 579 O O . VAL A 1 74 ? -4.328 -19.172 7.176 1 91.69 74 VAL A O 1
ATOM 582 N N . HIS A 1 75 ? -6.355 -19.281 6.332 1 90.31 75 HIS A N 1
ATOM 583 C CA . HIS A 1 75 ? -5.895 -19.156 4.953 1 90.31 75 HIS A CA 1
ATOM 584 C C . HIS A 1 75 ? -5.152 -17.844 4.727 1 90.31 75 HIS A C 1
ATOM 586 O O . HIS A 1 75 ? -4.082 -17.828 4.121 1 90.31 75 HIS A O 1
ATOM 592 N N . ALA A 1 76 ? -5.789 -16.797 5.258 1 94.75 76 ALA A N 1
ATOM 593 C CA . ALA A 1 76 ? -5.188 -15.477 5.105 1 94.75 76 ALA A CA 1
ATOM 594 C C . ALA A 1 76 ? -3.832 -15.406 5.805 1 94.75 76 ALA A C 1
ATOM 596 O O . ALA A 1 76 ? -2.895 -14.789 5.293 1 94.75 76 ALA A O 1
ATOM 597 N N . LEU A 1 77 ? -3.734 -16.031 6.938 1 94 77 LEU A N 1
ATOM 598 C CA . LEU A 1 77 ? -2.484 -16.016 7.691 1 94 77 LEU A CA 1
ATOM 599 C C . LEU A 1 77 ? -1.367 -16.688 6.895 1 94 77 LEU A C 1
ATOM 601 O O . LEU A 1 77 ? -0.247 -16.172 6.844 1 94 77 LEU A O 1
ATOM 605 N N . GLU A 1 78 ? -1.637 -17.75 6.223 1 90.94 78 GLU A N 1
ATOM 606 C CA . GLU A 1 78 ? -0.654 -18.438 5.383 1 90.94 78 GLU A CA 1
ATOM 607 C C . GLU A 1 78 ? -0.2 -17.547 4.234 1 90.94 78 GLU A C 1
ATOM 609 O O . GLU A 1 78 ? 0.999 -17.328 4.039 1 90.94 78 GLU A O 1
ATOM 614 N N . ASP A 1 79 ? -1.12 -16.969 3.576 1 92.94 79 ASP A N 1
ATOM 615 C CA . ASP A 1 79 ? -0.833 -16.172 2.387 1 92.94 79 ASP A CA 1
ATOM 616 C C . ASP A 1 79 ? -0.086 -14.891 2.748 1 92.94 79 ASP A C 1
ATOM 618 O O . ASP A 1 79 ? 0.666 -14.359 1.933 1 92.94 79 ASP A O 1
ATOM 622 N N . SER A 1 80 ? -0.255 -14.422 3.988 1 95.5 80 SER A N 1
ATOM 623 C CA . SER A 1 80 ? 0.39 -13.188 4.426 1 95.5 80 SER A CA 1
ATOM 624 C C . SER A 1 80 ? 1.902 -13.359 4.523 1 95.5 80 SER A C 1
ATOM 626 O O . SER A 1 80 ? 2.637 -12.375 4.637 1 95.5 80 SER A O 1
ATOM 628 N N . THR A 1 81 ? 2.412 -14.617 4.34 1 95.06 81 THR A N 1
ATOM 629 C CA . THR A 1 81 ? 3.836 -14.859 4.535 1 95.06 81 THR A CA 1
ATOM 630 C C . THR A 1 81 ? 4.559 -14.953 3.195 1 95.06 81 THR A C 1
ATOM 632 O O . THR A 1 81 ? 5.793 -14.906 3.145 1 95.06 81 THR A O 1
ATOM 635 N N . HIS A 1 82 ? 3.877 -15.039 2.111 1 95.62 82 HIS A N 1
ATOM 636 C CA . HIS A 1 82 ? 4.453 -15.359 0.811 1 95.62 82 HIS A CA 1
ATOM 637 C C . HIS A 1 82 ? 5.277 -14.195 0.269 1 95.62 82 HIS A C 1
ATOM 639 O O . HIS A 1 82 ? 6.137 -14.391 -0.594 1 95.62 82 HIS A O 1
ATOM 645 N N . TYR A 1 83 ? 5.066 -12.977 0.782 1 96.88 83 TYR A N 1
ATOM 646 C CA . TYR A 1 83 ? 5.832 -11.82 0.325 1 96.88 83 TYR A CA 1
ATOM 647 C C . TYR A 1 83 ? 7.32 -12.016 0.574 1 96.88 83 TYR A C 1
ATOM 649 O O . TYR A 1 83 ? 8.156 -11.5 -0.173 1 96.88 83 TYR A O 1
ATOM 657 N N . LYS A 1 84 ? 7.648 -12.828 1.584 1 97.25 84 LYS A N 1
ATOM 658 C CA . LYS A 1 84 ? 9.047 -13.094 1.906 1 97.25 84 LYS A CA 1
ATOM 659 C C . LYS A 1 84 ? 9.734 -13.875 0.784 1 97.25 84 LYS A C 1
ATOM 661 O O . LYS A 1 84 ? 10.898 -13.617 0.468 1 97.25 84 LYS A O 1
ATOM 666 N N . LEU A 1 85 ? 8.984 -14.805 0.211 1 97.94 85 LEU A N 1
ATOM 667 C CA . LEU A 1 85 ? 9.5 -15.57 -0.922 1 97.94 85 LEU A CA 1
ATOM 668 C C . LEU A 1 85 ? 9.742 -14.656 -2.121 1 97.94 85 LEU A C 1
ATOM 670 O O . LEU A 1 85 ? 10.703 -14.852 -2.869 1 97.94 85 LEU A O 1
ATOM 674 N N . PHE A 1 86 ? 8.922 -13.695 -2.287 1 98.56 86 PHE A N 1
ATOM 675 C CA . PHE A 1 86 ? 9.086 -12.742 -3.377 1 98.56 86 PHE A CA 1
ATOM 676 C C . PHE A 1 86 ? 10.344 -11.898 -3.18 1 98.56 86 PHE A C 1
ATOM 678 O O . PHE A 1 86 ? 11.102 -11.68 -4.125 1 98.56 86 PHE A O 1
ATOM 685 N N . LEU A 1 87 ? 10.578 -11.445 -1.962 1 98.38 87 LEU A N 1
ATOM 686 C CA . LEU A 1 87 ? 11.781 -10.664 -1.669 1 98.38 87 LEU A CA 1
ATOM 687 C C . LEU A 1 87 ? 13.039 -11.484 -1.93 1 98.38 87 LEU A C 1
ATOM 689 O O . LEU A 1 87 ? 14.031 -10.961 -2.436 1 98.38 87 LEU A O 1
ATOM 693 N N . GLU A 1 88 ? 12.938 -12.742 -1.595 1 98.31 88 GLU A N 1
ATOM 694 C CA . GLU A 1 88 ? 14.055 -13.641 -1.875 1 98.31 88 GLU A CA 1
ATOM 695 C C . GLU A 1 88 ? 14.344 -13.719 -3.371 1 98.31 88 GLU A C 1
ATOM 697 O O . GLU A 1 88 ? 15.492 -13.562 -3.797 1 98.31 88 GLU A O 1
ATOM 702 N N . ASP A 1 89 ? 13.305 -13.922 -4.152 1 98.69 89 ASP A N 1
ATOM 703 C CA . ASP A 1 89 ? 13.484 -14.047 -5.594 1 98.69 89 ASP A CA 1
ATOM 704 C C . ASP A 1 89 ? 13.867 -12.711 -6.223 1 98.69 89 ASP A C 1
ATOM 706 O O . ASP A 1 89 ? 14.617 -12.664 -7.195 1 98.69 89 ASP A O 1
ATOM 710 N N . TRP A 1 90 ? 13.359 -11.586 -5.668 1 98.75 90 TRP A N 1
ATOM 711 C CA . TRP A 1 90 ? 13.781 -10.258 -6.094 1 98.75 90 TRP A CA 1
ATOM 712 C C . TRP A 1 90 ? 15.289 -10.094 -5.969 1 98.75 90 TRP A C 1
ATOM 714 O O . TRP A 1 90 ? 15.953 -9.664 -6.918 1 98.75 90 TRP A O 1
ATOM 724 N N . GLU A 1 91 ? 15.805 -10.492 -4.855 1 98.44 91 GLU A N 1
ATOM 725 C CA . GLU A 1 91 ? 17.234 -10.414 -4.598 1 98.44 91 GLU A CA 1
ATOM 726 C C . GLU A 1 91 ? 18.016 -11.32 -5.551 1 98.44 91 GLU A C 1
ATOM 728 O O . GLU A 1 91 ? 18.984 -10.883 -6.168 1 98.44 91 GLU A O 1
ATOM 733 N N . LYS A 1 92 ? 17.547 -12.516 -5.738 1 98.06 92 LYS A N 1
ATOM 734 C CA . LYS A 1 92 ? 18.219 -13.492 -6.586 1 98.06 92 LYS A CA 1
ATOM 735 C C . LYS A 1 92 ? 18.203 -13.062 -8.047 1 98.06 92 LYS A C 1
ATOM 737 O O . LYS A 1 92 ? 19.141 -13.367 -8.805 1 98.06 92 LYS A O 1
ATOM 742 N N . LEU A 1 93 ? 17.156 -12.344 -8.438 1 98.31 93 LEU A N 1
ATOM 743 C CA . LEU A 1 93 ? 17 -11.922 -9.828 1 98.31 93 LEU A CA 1
ATOM 744 C C . LEU A 1 93 ? 17.859 -10.695 -10.117 1 98.31 93 LEU A C 1
ATOM 746 O O . LEU A 1 93 ? 18.016 -10.297 -11.273 1 98.31 93 LEU A O 1
ATOM 750 N N . GLY A 1 94 ? 18.375 -10.023 -9.07 1 97.5 94 GLY A N 1
ATOM 751 C CA . GLY A 1 94 ? 19.328 -8.961 -9.32 1 97.5 94 GLY A CA 1
ATOM 752 C C . GLY A 1 94 ? 19.109 -7.738 -8.453 1 97.5 94 GLY A C 1
ATOM 753 O O . GLY A 1 94 ? 19.922 -6.809 -8.461 1 97.5 94 GLY A O 1
ATOM 754 N N . GLY A 1 95 ? 18.031 -7.703 -7.684 1 97.19 95 GLY A N 1
ATOM 755 C CA . GLY A 1 95 ? 17.797 -6.562 -6.809 1 97.19 95 GLY A CA 1
ATOM 756 C C . GLY A 1 95 ? 17.656 -5.254 -7.562 1 97.19 95 GLY A C 1
ATOM 757 O O . GLY A 1 95 ? 16.75 -5.105 -8.398 1 97.19 95 GLY A O 1
ATOM 758 N N . ASP A 1 96 ? 18.609 -4.41 -7.453 1 96.5 96 ASP A N 1
ATOM 759 C CA . ASP A 1 96 ? 18.594 -3.084 -8.062 1 96.5 96 ASP A CA 1
ATOM 760 C C . ASP A 1 96 ? 18.547 -3.18 -9.586 1 96.5 96 ASP A C 1
ATOM 762 O O . ASP A 1 96 ? 17.938 -2.336 -10.25 1 96.5 96 ASP A O 1
ATOM 766 N N . ALA A 1 97 ? 19.156 -4.172 -10.094 1 96.81 97 ALA A N 1
ATOM 767 C CA . ALA A 1 97 ? 19.25 -4.32 -11.547 1 96.81 97 ALA A CA 1
ATOM 768 C C . ALA A 1 97 ? 17.875 -4.543 -12.164 1 96.81 97 ALA A C 1
ATOM 770 O O . ALA A 1 97 ? 17.672 -4.312 -13.359 1 96.81 97 ALA A O 1
ATOM 771 N N . LEU A 1 98 ? 16.922 -4.973 -11.367 1 97.38 98 LEU A N 1
ATOM 772 C CA . LEU A 1 98 ? 15.57 -5.234 -11.859 1 97.38 98 LEU A CA 1
ATOM 773 C C . LEU A 1 98 ? 14.883 -3.938 -12.266 1 97.38 98 LEU A C 1
ATOM 775 O O . LEU A 1 98 ? 13.984 -3.945 -13.117 1 97.38 98 LEU A O 1
ATOM 779 N N . LEU A 1 99 ? 15.328 -2.822 -11.703 1 96.62 99 LEU A N 1
ATOM 780 C CA . LEU A 1 99 ? 14.641 -1.557 -11.922 1 96.62 99 LEU A CA 1
ATOM 781 C C . LEU A 1 99 ? 15.273 -0.792 -13.086 1 96.62 99 LEU A C 1
ATOM 783 O O . LEU A 1 99 ? 14.656 0.12 -13.641 1 96.62 99 LEU A O 1
ATOM 787 N N . ALA A 1 100 ? 16.453 -1.215 -13.484 1 94.06 100 ALA A N 1
ATOM 788 C CA . ALA A 1 100 ? 17.219 -0.478 -14.484 1 94.06 100 ALA A CA 1
ATOM 789 C C . ALA A 1 100 ? 16.453 -0.381 -15.797 1 94.06 100 ALA A C 1
ATOM 791 O O . ALA A 1 100 ? 16.312 0.707 -16.359 1 94.06 100 ALA A O 1
ATOM 792 N N . PRO A 1 101 ? 15.828 -1.457 -16.25 1 93.88 101 PRO A N 1
ATOM 793 C CA . PRO A 1 101 ? 15.117 -1.378 -17.516 1 93.88 101 PRO A CA 1
ATOM 794 C C . PRO A 1 101 ? 13.852 -0.525 -17.438 1 93.88 101 PRO A C 1
ATOM 796 O O . PRO A 1 101 ? 13.281 -0.159 -18.469 1 93.88 101 PRO A O 1
ATOM 799 N N . TYR A 1 102 ? 13.43 -0.203 -16.297 1 94.88 102 TYR A N 1
ATOM 800 C CA . TYR A 1 102 ? 12.203 0.572 -16.094 1 94.88 102 TYR A CA 1
ATOM 801 C C . TYR A 1 102 ? 12.523 2.021 -15.758 1 94.88 102 TYR A C 1
ATOM 803 O O . TYR A 1 102 ? 11.625 2.818 -15.5 1 94.88 102 TYR A O 1
ATOM 811 N N . ALA A 1 103 ? 13.766 2.436 -15.812 1 92.62 103 ALA A N 1
ATOM 812 C CA . ALA A 1 103 ? 14.234 3.766 -15.422 1 92.62 103 ALA A CA 1
ATOM 813 C C . ALA A 1 103 ? 13.445 4.855 -16.156 1 92.62 103 ALA A C 1
ATOM 815 O O . ALA A 1 103 ? 13.047 5.848 -15.547 1 92.62 103 ALA A O 1
ATOM 816 N N . PRO A 1 104 ? 13.078 4.668 -17.406 1 91.31 104 PRO A N 1
ATOM 817 C CA . PRO A 1 104 ? 12.352 5.727 -18.109 1 91.31 104 PRO A CA 1
ATOM 818 C C . PRO A 1 104 ? 10.93 5.922 -17.594 1 91.31 104 PRO A C 1
ATOM 820 O O . PRO A 1 104 ? 10.305 6.953 -17.859 1 91.31 104 PRO A O 1
ATOM 823 N N . LEU A 1 105 ? 10.43 4.934 -16.875 1 93.5 105 LEU A N 1
ATOM 824 C CA . LEU A 1 105 ? 9.062 4.988 -16.375 1 93.5 105 LEU A CA 1
ATOM 825 C C . LEU A 1 105 ? 9.039 5.512 -14.945 1 93.5 105 LEU A C 1
ATOM 827 O O . LEU A 1 105 ? 7.965 5.793 -14.398 1 93.5 105 LEU A O 1
ATOM 831 N N . ILE A 1 106 ? 10.219 5.609 -14.328 1 94.38 106 ILE A N 1
ATOM 832 C CA . ILE A 1 106 ? 10.32 6.055 -12.945 1 94.38 106 ILE A CA 1
ATOM 833 C C . ILE A 1 106 ? 10.445 7.578 -12.898 1 94.38 106 ILE A C 1
ATOM 835 O O . ILE A 1 106 ? 11.43 8.141 -13.383 1 94.38 106 ILE A O 1
ATOM 839 N N . ALA A 1 107 ? 9.469 8.203 -12.312 1 92.69 107 ALA A N 1
ATOM 840 C CA . ALA A 1 107 ? 9.484 9.664 -12.227 1 92.69 107 ALA A CA 1
ATOM 841 C C . ALA A 1 107 ? 10.633 10.148 -11.344 1 92.69 107 ALA A C 1
ATOM 843 O O . ALA A 1 107 ? 10.93 9.547 -10.312 1 92.69 107 ALA A O 1
ATOM 844 N N . GLY A 1 108 ? 11.281 11.227 -11.805 1 95.56 108 GLY A N 1
ATOM 845 C CA . GLY A 1 108 ? 12.234 11.906 -10.945 1 95.56 108 GLY A CA 1
ATOM 846 C C . GLY A 1 108 ? 11.57 12.75 -9.875 1 95.56 108 GLY A C 1
ATOM 847 O O . GLY A 1 108 ? 10.398 12.539 -9.547 1 95.56 108 GLY A O 1
ATOM 848 N N . LEU A 1 109 ? 12.312 13.586 -9.258 1 96.94 109 LEU A N 1
ATOM 849 C CA . LEU A 1 109 ? 11.805 14.5 -8.234 1 96.94 109 LEU A CA 1
ATOM 850 C C . LEU A 1 109 ? 11.023 15.641 -8.867 1 96.94 109 LEU A C 1
ATOM 852 O O . LEU A 1 109 ? 11.242 15.984 -10.031 1 96.94 109 LEU A O 1
ATOM 856 N N . PRO A 1 110 ? 10.039 16.172 -8.102 1 95.19 110 PRO A N 1
ATOM 857 C CA . PRO A 1 110 ? 9.227 17.234 -8.688 1 95.19 110 PRO A CA 1
ATOM 858 C C . PRO A 1 110 ? 10.016 18.5 -8.969 1 95.19 110 PRO A C 1
ATOM 860 O O . PRO A 1 110 ? 10.953 18.828 -8.227 1 95.19 110 PRO A O 1
ATOM 863 N N . ASP A 1 111 ? 9.531 19.203 -10.008 1 93.31 111 ASP A N 1
ATOM 864 C CA . ASP A 1 111 ? 10.016 20.562 -10.266 1 93.31 111 ASP A CA 1
ATOM 865 C C . ASP A 1 111 ? 9.367 21.578 -9.328 1 93.31 111 ASP A C 1
ATOM 867 O O . ASP A 1 111 ? 8.961 21.219 -8.219 1 93.31 111 ASP A O 1
ATOM 871 N N . ASP A 1 112 ? 9.25 22.766 -9.617 1 91 112 ASP A N 1
ATOM 872 C CA . ASP A 1 112 ? 8.68 23.812 -8.766 1 91 112 ASP A CA 1
ATOM 873 C C . ASP A 1 112 ? 7.219 23.516 -8.43 1 91 112 ASP A C 1
ATOM 875 O O . ASP A 1 112 ? 6.82 23.562 -7.27 1 91 112 ASP A O 1
ATOM 879 N N . ASP A 1 113 ? 6.48 23.109 -9.445 1 92.62 113 ASP A N 1
ATOM 880 C CA . ASP A 1 113 ? 5.094 22.703 -9.242 1 92.62 113 ASP A CA 1
ATOM 881 C C . ASP A 1 113 ? 4.984 21.203 -9.047 1 92.62 113 ASP A C 1
ATOM 883 O O . ASP A 1 113 ? 5.02 20.438 -10.016 1 92.62 113 ASP A O 1
ATOM 887 N N . HIS A 1 114 ? 4.812 20.75 -7.805 1 92.5 114 HIS A N 1
ATOM 888 C CA . HIS A 1 114 ? 4.789 19.328 -7.492 1 92.5 114 HIS A CA 1
ATOM 889 C C . HIS A 1 114 ? 3.559 18.656 -8.086 1 92.5 114 HIS A C 1
ATOM 891 O O . HIS A 1 114 ? 3.482 17.422 -8.141 1 92.5 114 HIS A O 1
ATOM 897 N N . ARG A 1 115 ? 2.582 19.469 -8.633 1 92 115 ARG A N 1
ATOM 898 C CA . ARG A 1 115 ? 1.365 18.922 -9.234 1 92 115 ARG A CA 1
ATOM 899 C C . ARG A 1 115 ? 1.628 18.422 -10.648 1 92 115 ARG A C 1
ATOM 901 O O . ARG A 1 115 ? 0.913 17.547 -11.141 1 92 115 ARG A O 1
ATOM 908 N N . ALA A 1 116 ? 2.637 18.938 -11.227 1 91.75 116 ALA A N 1
ATOM 909 C CA . ALA A 1 116 ? 2.986 18.578 -12.602 1 91.75 116 ALA A CA 1
ATOM 910 C C . ALA A 1 116 ? 3.826 17.297 -12.633 1 91.75 116 ALA A C 1
ATOM 912 O O . ALA A 1 116 ? 4.41 16.906 -11.617 1 91.75 116 ALA A O 1
ATOM 913 N N . GLN A 1 117 ? 3.828 16.688 -13.797 1 89.31 117 GLN A N 1
ATOM 914 C CA . GLN A 1 117 ? 4.723 15.555 -14 1 89.31 117 GLN A CA 1
ATOM 915 C C . GLN A 1 117 ? 6.184 15.992 -13.938 1 89.31 117 GLN A C 1
ATOM 917 O O . GLN A 1 117 ? 6.551 17.031 -14.477 1 89.31 117 GLN A O 1
ATOM 922 N N . SER A 1 118 ? 6.934 15.18 -13.289 1 91.56 118 SER A N 1
ATOM 923 C CA . SER A 1 118 ? 8.359 15.477 -13.18 1 91.56 118 SER A CA 1
ATOM 924 C C . SER A 1 118 ? 9.047 15.375 -14.539 1 91.56 118 SER A C 1
ATOM 926 O O . SER A 1 118 ? 8.773 14.453 -15.312 1 91.56 118 SER A O 1
ATOM 928 N N . THR A 1 119 ? 9.938 16.281 -14.797 1 89 119 THR A N 1
ATOM 929 C CA . THR A 1 119 ? 10.758 16.234 -16 1 89 119 THR A CA 1
ATOM 930 C C . THR A 1 119 ? 12.164 15.734 -15.68 1 89 119 THR A C 1
ATOM 932 O O . THR A 1 119 ? 12.992 15.57 -16.578 1 89 119 THR A O 1
ATOM 935 N N . GLN A 1 120 ? 12.391 15.477 -14.453 1 91.06 120 GLN A N 1
ATOM 936 C CA . GLN A 1 120 ? 13.711 15.047 -14.016 1 91.06 120 GLN A CA 1
ATOM 937 C C . GLN A 1 120 ? 13.875 13.539 -14.18 1 91.06 120 GLN A C 1
ATOM 939 O O . GLN A 1 120 ? 12.898 12.789 -14.109 1 91.06 120 GLN A O 1
ATOM 944 N N . SER A 1 121 ? 15.133 13.195 -14.344 1 89.56 121 SER A N 1
ATOM 945 C CA . SER A 1 121 ? 15.469 11.773 -14.422 1 89.56 121 SER A CA 1
ATOM 946 C C . SER A 1 121 ? 15.586 11.164 -13.031 1 89.56 121 SER A C 1
ATOM 948 O O . SER A 1 121 ? 16.078 11.805 -12.102 1 89.56 121 SER A O 1
ATOM 950 N N . SER A 1 122 ? 15.211 9.859 -12.969 1 92.31 122 SER A N 1
ATOM 951 C CA . SER A 1 122 ? 15.375 9.133 -11.719 1 92.31 122 SER A CA 1
ATOM 952 C C . SER A 1 122 ? 16.766 8.523 -11.609 1 92.31 122 SER A C 1
ATOM 954 O O . SER A 1 122 ? 17.125 7.945 -10.578 1 92.31 122 SER A O 1
ATOM 956 N N . ALA A 1 123 ? 17.625 8.664 -12.609 1 89.62 123 ALA A N 1
ATOM 957 C CA . ALA A 1 123 ? 18.891 7.945 -12.727 1 89.62 123 ALA A CA 1
ATOM 958 C C . ALA A 1 123 ? 19.859 8.352 -11.617 1 89.62 123 ALA A C 1
ATOM 960 O O . ALA A 1 123 ? 20.672 7.539 -11.164 1 89.62 123 ALA A O 1
ATOM 961 N N . SER A 1 124 ? 19.75 9.555 -11.156 1 92.5 124 SER A N 1
ATOM 962 C CA . SER A 1 124 ? 20.719 10.062 -10.195 1 92.5 124 SER A CA 1
ATOM 963 C C . SER A 1 124 ? 20.219 9.906 -8.758 1 92.5 124 SER A C 1
ATOM 965 O O . SER A 1 124 ? 20.922 10.25 -7.809 1 92.5 124 SER A O 1
ATOM 967 N N . LEU A 1 125 ? 19.016 9.414 -8.594 1 96.5 125 LEU A N 1
ATOM 968 C CA . LEU A 1 125 ? 18.438 9.281 -7.262 1 96.5 125 LEU A CA 1
ATOM 969 C C . LEU A 1 125 ? 19.078 8.148 -6.488 1 96.5 125 LEU A C 1
ATOM 971 O O . LEU A 1 125 ? 19.547 7.172 -7.082 1 96.5 125 LEU A O 1
ATOM 975 N N . ALA A 1 126 ? 19.125 8.289 -5.188 1 97.56 126 ALA A N 1
ATOM 976 C CA . ALA A 1 126 ? 19.516 7.164 -4.344 1 97.56 126 ALA A CA 1
ATOM 977 C C . ALA A 1 126 ? 18.656 5.934 -4.625 1 97.56 126 ALA A C 1
ATOM 979 O O . ALA A 1 126 ? 17.484 6.059 -4.977 1 97.56 126 ALA A O 1
ATOM 980 N N . PRO A 1 127 ? 19.234 4.762 -4.449 1 97.19 127 PRO A N 1
ATOM 981 C CA . PRO A 1 127 ? 18.484 3.537 -4.734 1 97.19 127 PRO A CA 1
ATOM 982 C C . PRO A 1 127 ? 17.156 3.465 -3.969 1 97.19 127 PRO A C 1
ATOM 984 O O . PRO A 1 127 ? 16.141 3.053 -4.527 1 97.19 127 PRO A O 1
ATOM 987 N N . SER A 1 128 ? 17.156 3.848 -2.73 1 97.94 128 SER A N 1
ATOM 988 C CA . SER A 1 128 ? 15.906 3.824 -1.973 1 97.94 128 SER A CA 1
ATOM 989 C C . SER A 1 128 ? 14.891 4.797 -2.555 1 97.94 128 SER A C 1
ATOM 991 O O . SER A 1 128 ? 13.711 4.465 -2.691 1 97.94 128 SER A O 1
ATOM 993 N N . THR A 1 129 ? 15.32 6.027 -2.916 1 98.25 129 THR A N 1
ATOM 994 C CA . THR A 1 129 ? 14.43 7.008 -3.523 1 98.25 129 THR A CA 1
ATOM 995 C C . THR A 1 129 ? 13.859 6.48 -4.84 1 98.25 129 THR A C 1
ATOM 997 O O . THR A 1 129 ? 12.664 6.613 -5.102 1 98.25 129 THR A O 1
ATOM 1000 N N . ARG A 1 130 ? 14.711 5.863 -5.625 1 97.88 130 ARG A N 1
ATOM 1001 C CA . ARG A 1 130 ? 14.289 5.301 -6.902 1 97.88 130 ARG A CA 1
ATOM 1002 C C . ARG A 1 130 ? 13.273 4.18 -6.699 1 97.88 130 ARG A C 1
ATOM 1004 O O . ARG A 1 130 ? 12.289 4.09 -7.434 1 97.88 130 ARG A O 1
ATOM 1011 N N . THR A 1 131 ? 13.547 3.332 -5.727 1 98.5 131 THR A N 1
ATOM 1012 C CA . THR A 1 131 ? 12.633 2.238 -5.418 1 98.5 131 THR A CA 1
ATOM 1013 C C . THR A 1 131 ? 11.273 2.779 -4.977 1 98.5 131 THR A C 1
ATOM 1015 O O . THR A 1 131 ? 10.234 2.305 -5.434 1 98.5 131 THR A O 1
ATOM 1018 N N . LEU A 1 132 ? 11.289 3.801 -4.094 1 98.62 132 LEU A N 1
ATOM 1019 C CA . LEU A 1 132 ? 10.039 4.418 -3.645 1 98.62 132 LEU A CA 1
ATOM 1020 C C . LEU A 1 132 ? 9.305 5.062 -4.812 1 98.62 132 LEU A C 1
ATOM 1022 O O . LEU A 1 132 ? 8.094 4.891 -4.961 1 98.62 132 LEU A O 1
ATOM 1026 N N . SER A 1 133 ? 10.062 5.797 -5.621 1 97.94 133 SER A N 1
ATOM 1027 C CA . SER A 1 133 ? 9.469 6.426 -6.797 1 97.94 133 SER A CA 1
ATOM 1028 C C . SER A 1 133 ? 8.883 5.383 -7.746 1 97.94 133 SER A C 1
ATOM 1030 O O . SER A 1 133 ? 7.766 5.543 -8.242 1 97.94 133 SER A O 1
ATOM 1032 N N . PHE A 1 134 ? 9.617 4.301 -7.973 1 98.06 134 PHE A N 1
ATOM 1033 C CA . PHE A 1 134 ? 9.156 3.211 -8.82 1 98.06 134 PHE A CA 1
ATOM 1034 C C . PHE A 1 134 ? 7.824 2.664 -8.328 1 98.06 134 PHE A C 1
ATOM 1036 O O . PHE A 1 134 ? 6.887 2.488 -9.109 1 98.06 134 PHE A O 1
ATOM 1043 N N . LEU A 1 135 ? 7.66 2.447 -7.035 1 98.44 135 LEU A N 1
ATOM 1044 C CA . LEU A 1 135 ? 6.484 1.817 -6.438 1 98.44 135 LEU A CA 1
ATOM 1045 C C . LEU A 1 135 ? 5.273 2.738 -6.523 1 98.44 135 LEU A C 1
ATOM 1047 O O . LEU A 1 135 ? 4.137 2.268 -6.637 1 98.44 135 LEU A O 1
ATOM 1051 N N . TRP A 1 136 ? 5.484 4.094 -6.535 1 97.5 136 TRP A N 1
ATOM 1052 C CA . TRP A 1 136 ? 4.316 4.957 -6.395 1 97.5 136 TRP A CA 1
ATOM 1053 C C . TRP A 1 136 ? 4.168 5.879 -7.598 1 97.5 136 TRP A C 1
ATOM 1055 O O . TRP A 1 136 ? 3.271 6.723 -7.637 1 97.5 136 TRP A O 1
ATOM 1065 N N . SER A 1 137 ? 5.004 5.676 -8.633 1 93.88 137 SER A N 1
ATOM 1066 C CA . SER A 1 137 ? 4.781 6.355 -9.906 1 93.88 137 SER A CA 1
ATOM 1067 C C . SER A 1 137 ? 3.65 5.695 -10.688 1 93.88 137 SER A C 1
ATOM 1069 O O . SER A 1 137 ? 3.52 4.469 -10.688 1 93.88 137 SER A O 1
ATOM 1071 N N . ASP A 1 138 ? 2.916 6.496 -11.406 1 93.44 138 ASP A N 1
ATOM 1072 C CA . ASP A 1 138 ? 1.771 5.969 -12.141 1 93.44 138 ASP A CA 1
ATOM 1073 C C . ASP A 1 138 ? 2.223 5.129 -13.336 1 93.44 138 ASP A C 1
ATOM 1075 O O . ASP A 1 138 ? 1.667 4.062 -13.602 1 93.44 138 ASP A O 1
ATOM 1079 N N . ASP A 1 139 ? 3.223 5.508 -13.953 1 92.75 139 ASP A N 1
ATOM 1080 C CA . ASP A 1 139 ? 3.658 4.801 -15.148 1 92.75 139 ASP A CA 1
ATOM 1081 C C . ASP A 1 139 ? 4.234 3.43 -14.797 1 92.75 139 ASP A C 1
ATOM 1083 O O . ASP A 1 139 ? 4.141 2.49 -15.594 1 92.75 139 ASP A O 1
ATOM 1087 N N . SER A 1 140 ? 4.738 3.34 -13.586 1 93.69 140 SER A N 1
ATOM 1088 C CA . SER A 1 140 ? 5.422 2.09 -13.273 1 93.69 140 SER A CA 1
ATOM 1089 C C . SER A 1 140 ? 4.535 1.173 -12.438 1 93.69 140 SER A C 1
ATOM 1091 O O . SER A 1 140 ? 4.684 -0.05 -12.477 1 93.69 140 SER A O 1
ATOM 1093 N N . ASN A 1 141 ? 3.609 1.725 -11.633 1 96.38 141 ASN A N 1
ATOM 1094 C CA . ASN A 1 141 ? 3.004 0.786 -10.695 1 96.38 141 ASN A CA 1
ATOM 1095 C C . ASN A 1 141 ? 1.538 1.123 -10.43 1 96.38 141 ASN A C 1
ATOM 1097 O O . ASN A 1 141 ? 0.931 0.586 -9.5 1 96.38 141 ASN A O 1
ATOM 1101 N N . ARG A 1 142 ? 0.883 1.949 -11.164 1 97.12 142 ARG A N 1
ATOM 1102 C CA . ARG A 1 142 ? -0.51 2.307 -10.914 1 97.12 142 ARG A CA 1
ATOM 1103 C C . ARG A 1 142 ? -1.404 1.071 -10.945 1 97.12 142 ARG A C 1
ATOM 1105 O O . ARG A 1 142 ? -2.338 0.954 -10.148 1 97.12 142 ARG A O 1
ATOM 1112 N N . HIS A 1 143 ? -1.188 0.13 -11.898 1 98.38 143 HIS A N 1
ATOM 1113 C CA . HIS A 1 143 ? -2.023 -1.058 -12.047 1 98.38 143 HIS A CA 1
ATOM 1114 C C . HIS A 1 143 ? -1.988 -1.912 -10.781 1 98.38 143 HIS A C 1
ATOM 1116 O O . HIS A 1 143 ? -3.01 -2.473 -10.383 1 98.38 143 HIS A O 1
ATOM 1122 N N . ASN A 1 144 ? -0.865 -1.988 -10.133 1 98.69 144 ASN A N 1
ATOM 1123 C CA . ASN A 1 144 ? -0.725 -2.744 -8.891 1 98.69 144 ASN A CA 1
ATOM 1124 C C . ASN A 1 144 ? -1.484 -2.086 -7.742 1 98.69 144 ASN A C 1
ATOM 1126 O O . ASN A 1 144 ? -2.234 -2.75 -7.027 1 98.69 144 ASN A O 1
ATOM 1130 N N . ARG A 1 145 ? -1.229 -0.793 -7.578 1 98.56 145 ARG A N 1
ATOM 1131 C CA . ARG A 1 145 ? -1.849 -0.035 -6.496 1 98.56 145 ARG A CA 1
ATOM 1132 C C . ARG A 1 145 ? -3.365 0.015 -6.66 1 98.56 145 ARG A C 1
ATOM 1134 O O . ARG A 1 145 ? -4.105 -0.203 -5.699 1 98.56 145 ARG A O 1
ATOM 1141 N N . LYS A 1 146 ? -3.832 0.225 -7.879 1 98.56 146 LYS A N 1
ATOM 1142 C CA . LYS A 1 146 ? -5.266 0.259 -8.164 1 98.56 146 LYS A CA 1
ATOM 1143 C C . LYS A 1 146 ? -5.922 -1.08 -7.836 1 98.56 146 LYS A C 1
ATOM 1145 O O . LYS A 1 146 ? -7 -1.121 -7.246 1 98.56 146 LYS A O 1
ATOM 1150 N N . LEU A 1 147 ? -5.301 -2.178 -8.25 1 98.75 147 LEU A N 1
ATOM 1151 C CA . LEU A 1 147 ? -5.824 -3.506 -7.949 1 98.75 147 LEU A CA 1
ATOM 1152 C C . LEU A 1 147 ? -6.035 -3.682 -6.449 1 98.75 147 LEU A C 1
ATOM 1154 O O . LEU A 1 147 ? -7.09 -4.152 -6.02 1 98.75 147 LEU A O 1
ATOM 1158 N N . MET A 1 148 ? -5.016 -3.303 -5.641 1 98.56 148 MET A N 1
ATOM 1159 C CA . MET A 1 148 ? -5.059 -3.498 -4.195 1 98.56 148 MET A CA 1
ATOM 1160 C C . MET A 1 148 ? -6.258 -2.787 -3.584 1 98.56 148 MET A C 1
ATOM 1162 O O . MET A 1 148 ? -7.008 -3.381 -2.805 1 98.56 148 MET A O 1
ATOM 1166 N N . PHE A 1 149 ? -6.508 -1.586 -3.996 1 98.5 149 PHE A N 1
ATOM 1167 C CA . PHE A 1 149 ? -7.57 -0.806 -3.369 1 98.5 149 PHE A CA 1
ATOM 1168 C C . PHE A 1 149 ? -8.93 -1.194 -3.93 1 98.5 149 PHE A C 1
ATOM 1170 O O . PHE A 1 149 ? -9.938 -1.164 -3.215 1 98.5 149 PHE A O 1
ATOM 1177 N N . ALA A 1 150 ? -8.977 -1.667 -5.211 1 98.44 150 ALA A N 1
ATOM 1178 C CA . ALA A 1 150 ? -10.227 -2.174 -5.766 1 98.44 150 ALA A CA 1
ATOM 1179 C C . ALA A 1 150 ? -10.656 -3.457 -5.062 1 98.44 150 ALA A C 1
ATOM 1181 O O . ALA A 1 150 ? -11.836 -3.631 -4.746 1 98.44 150 ALA A O 1
ATOM 1182 N N . LEU A 1 151 ? -9.672 -4.316 -4.836 1 98.56 151 LEU A N 1
ATOM 1183 C CA . LEU A 1 151 ? -9.961 -5.57 -4.145 1 98.56 151 LEU A CA 1
ATOM 1184 C C . LEU A 1 151 ? -10.398 -5.309 -2.707 1 98.56 151 LEU A C 1
ATOM 1186 O O . LEU A 1 151 ? -11.352 -5.922 -2.225 1 98.56 151 LEU A O 1
ATOM 1190 N N . THR A 1 152 ? -9.742 -4.391 -2.021 1 98.69 152 THR A N 1
ATOM 1191 C CA . THR A 1 152 ? -10.078 -4.02 -0.652 1 98.69 152 THR A CA 1
ATOM 1192 C C . THR A 1 152 ? -11.508 -3.482 -0.575 1 98.69 152 THR A C 1
ATOM 1194 O O . THR A 1 152 ? -12.281 -3.889 0.294 1 98.69 152 THR A O 1
ATOM 1197 N N . LYS A 1 153 ? -11.82 -2.645 -1.514 1 98.38 153 LYS A N 1
ATOM 1198 C CA . LYS A 1 153 ? -13.164 -2.078 -1.577 1 98.38 153 LYS A CA 1
ATOM 1199 C C . LYS A 1 153 ? -14.211 -3.168 -1.773 1 98.38 153 LYS A C 1
ATOM 1201 O O . LYS A 1 153 ? -15.25 -3.168 -1.105 1 98.38 153 LYS A O 1
ATOM 1206 N N . LEU A 1 154 ? -13.945 -4.086 -2.648 1 98.56 154 LEU A N 1
ATOM 1207 C CA . LEU A 1 154 ? -14.859 -5.172 -2.957 1 98.56 154 LEU A CA 1
ATOM 1208 C C . LEU A 1 154 ? -15.156 -6.008 -1.714 1 98.56 154 LEU A C 1
ATOM 1210 O O . LEU A 1 154 ? -16.312 -6.32 -1.427 1 98.56 154 LEU A O 1
ATOM 1214 N N . ILE A 1 155 ? -14.109 -6.328 -0.924 1 98.44 155 ILE A N 1
ATOM 1215 C CA . ILE A 1 155 ? -14.266 -7.152 0.27 1 98.44 155 ILE A CA 1
ATOM 1216 C C . ILE A 1 155 ? -15.094 -6.395 1.312 1 98.44 155 ILE A C 1
ATOM 1218 O O . ILE A 1 155 ? -16.047 -6.941 1.873 1 98.44 155 ILE A O 1
ATOM 1222 N N . HIS A 1 156 ? -14.766 -5.133 1.51 1 97.69 156 HIS A N 1
ATOM 1223 C CA . HIS A 1 156 ? -15.43 -4.355 2.549 1 97.69 156 HIS A CA 1
ATOM 1224 C C . HIS A 1 156 ? -16.906 -4.133 2.215 1 97.69 156 HIS A C 1
ATOM 1226 O O . HIS A 1 156 ? -17.766 -4.191 3.1 1 97.69 156 HIS A O 1
ATOM 1232 N N . GLU A 1 157 ? -17.172 -4.023 0.944 1 96.56 157 GLU A N 1
ATOM 1233 C CA . GLU A 1 157 ? -18.516 -3.6 0.576 1 96.56 157 GLU A CA 1
ATOM 1234 C C . GLU A 1 157 ? -19.406 -4.797 0.258 1 96.56 157 GLU A C 1
ATOM 1236 O O . GLU A 1 157 ? -20.641 -4.711 0.366 1 96.56 157 GLU A O 1
ATOM 1241 N N . SER A 1 158 ? -18.75 -5.945 -0.1 1 97.62 158 SER A N 1
ATOM 1242 C CA . SER A 1 158 ? -19.609 -6.938 -0.737 1 97.62 158 SER A CA 1
ATOM 1243 C C . SER A 1 158 ? -19.344 -8.336 -0.184 1 97.62 158 SER A C 1
ATOM 1245 O O . SER A 1 158 ? -20.016 -9.297 -0.562 1 97.62 158 SER A O 1
ATOM 1247 N N . ALA A 1 159 ? -18.422 -8.492 0.759 1 97.62 159 ALA A N 1
ATOM 1248 C CA . ALA A 1 159 ? -18.031 -9.852 1.1 1 97.62 159 ALA A CA 1
ATOM 1249 C C . ALA A 1 159 ? -17.938 -10.039 2.611 1 97.62 159 ALA A C 1
ATOM 1251 O O . ALA A 1 159 ? -17 -10.664 3.115 1 97.62 159 ALA A O 1
ATOM 1252 N N . ALA A 1 160 ? -18.922 -9.477 3.273 1 96.25 160 ALA A N 1
ATOM 1253 C CA . ALA A 1 160 ? -18.984 -9.688 4.719 1 96.25 160 ALA A CA 1
ATOM 1254 C C . ALA A 1 160 ? -19.359 -11.133 5.047 1 96.25 160 ALA A C 1
ATOM 1256 O O . ALA A 1 160 ? -18.906 -11.68 6.055 1 96.25 160 ALA A O 1
ATOM 1257 N N . ASP A 1 161 ? -20.156 -11.781 4.211 1 97.12 161 ASP A N 1
ATOM 1258 C CA . ASP A 1 161 ? -20.594 -13.164 4.371 1 97.12 161 ASP A CA 1
ATOM 1259 C C . ASP A 1 161 ? -19.484 -14.141 4.02 1 97.12 161 ASP A C 1
ATOM 1261 O O . ASP A 1 161 ? -18.844 -14.016 2.967 1 97.12 161 ASP A O 1
ATOM 1265 N N . ALA A 1 162 ? -19.297 -15.109 4.848 1 96.06 162 ALA A N 1
ATOM 1266 C CA . ALA A 1 162 ? -18.141 -15.992 4.734 1 96.06 162 ALA A CA 1
ATOM 1267 C C . ALA A 1 162 ? -18.125 -16.719 3.389 1 96.06 162 ALA A C 1
ATOM 1269 O O . ALA A 1 162 ? -17.094 -16.781 2.717 1 96.06 162 ALA A O 1
ATOM 1270 N N . PRO A 1 163 ? -19.25 -17.25 2.91 1 96.31 163 PRO A N 1
ATOM 1271 C CA . PRO A 1 163 ? -19.219 -17.906 1.601 1 96.31 163 PRO A CA 1
ATOM 1272 C C . PRO A 1 163 ? -18.859 -16.953 0.468 1 96.31 163 PRO A C 1
ATOM 1274 O O . PRO A 1 163 ? -18.156 -17.328 -0.472 1 96.31 163 PRO A O 1
ATOM 1277 N N . VAL A 1 164 ? -19.344 -15.727 0.588 1 98.12 164 VAL A N 1
ATOM 1278 C CA . VAL A 1 164 ? -19.062 -14.734 -0.442 1 98.12 164 VAL A CA 1
ATOM 1279 C C . VAL A 1 164 ? -17.594 -14.359 -0.411 1 98.12 164 VAL A C 1
ATOM 1281 O O . VAL A 1 164 ? -16.953 -14.258 -1.458 1 98.12 164 VAL A O 1
ATOM 1284 N N . ARG A 1 165 ? -17.109 -14.18 0.794 1 97.75 165 ARG A N 1
ATOM 1285 C CA . ARG A 1 165 ? -15.688 -13.875 0.949 1 97.75 165 ARG A CA 1
ATOM 1286 C C . ARG A 1 165 ? -14.82 -15.016 0.437 1 97.75 165 ARG A C 1
ATOM 1288 O O . ARG A 1 165 ? -13.789 -14.789 -0.198 1 97.75 165 ARG A O 1
ATOM 1295 N N . PHE A 1 166 ? -15.211 -16.219 0.674 1 95.88 166 PHE A N 1
ATOM 1296 C CA . PHE A 1 166 ? -14.5 -17.375 0.162 1 95.88 166 PHE A CA 1
ATOM 1297 C C . PHE A 1 166 ? -14.484 -17.375 -1.361 1 95.88 166 PHE A C 1
ATOM 1299 O O . PHE A 1 166 ? -13.453 -17.656 -1.979 1 95.88 166 PHE A O 1
ATOM 1306 N N . ALA A 1 167 ? -15.617 -17.094 -1.934 1 96.69 167 ALA A N 1
ATOM 1307 C CA . ALA A 1 167 ? -15.695 -17.047 -3.393 1 96.69 167 ALA A CA 1
ATOM 1308 C C . ALA A 1 167 ? -14.703 -16.047 -3.969 1 96.69 167 ALA A C 1
ATOM 1310 O O . ALA A 1 167 ? -14.039 -16.328 -4.973 1 96.69 167 ALA A O 1
ATOM 1311 N N . ALA A 1 168 ? -14.594 -14.859 -3.311 1 97.75 168 ALA A N 1
ATOM 1312 C CA . ALA A 1 168 ? -13.625 -13.852 -3.74 1 97.75 168 ALA A CA 1
ATOM 1313 C C . ALA A 1 168 ? -12.195 -14.383 -3.623 1 97.75 168 ALA A C 1
ATOM 1315 O O . ALA A 1 168 ? -11.398 -14.242 -4.551 1 97.75 168 ALA A O 1
ATOM 1316 N N . VAL A 1 169 ? -11.906 -15.008 -2.518 1 96.19 169 VAL A N 1
ATOM 1317 C CA . VAL A 1 169 ? -10.57 -15.531 -2.248 1 96.19 169 VAL A CA 1
ATOM 1318 C C . VAL A 1 169 ? -10.227 -16.609 -3.268 1 96.19 169 VAL A C 1
ATOM 1320 O O . VAL A 1 169 ? -9.125 -16.625 -3.828 1 96.19 169 VAL A O 1
ATOM 1323 N N . GLU A 1 170 ? -11.148 -17.5 -3.49 1 94.25 170 GLU A N 1
ATOM 1324 C CA . GLU A 1 170 ? -10.93 -18.578 -4.449 1 94.25 170 GLU A CA 1
ATOM 1325 C C . GLU A 1 170 ? -10.68 -18.031 -5.852 1 94.25 170 GLU A C 1
ATOM 1327 O O . GLU A 1 170 ? -9.82 -18.547 -6.578 1 94.25 170 GLU A O 1
ATOM 1332 N N . ALA A 1 171 ? -11.484 -17.031 -6.234 1 96.81 171 ALA A N 1
ATOM 1333 C CA . ALA A 1 171 ? -11.266 -16.391 -7.531 1 96.81 171 ALA A CA 1
ATOM 1334 C C . ALA A 1 171 ? -9.867 -15.797 -7.625 1 96.81 171 ALA A C 1
ATOM 1336 O O . ALA A 1 171 ? -9.18 -15.977 -8.633 1 96.81 171 ALA A O 1
ATOM 1337 N N . VAL A 1 172 ? -9.398 -15.109 -6.547 1 97.38 172 VAL A N 1
ATOM 1338 C CA . VAL A 1 172 ? -8.062 -14.531 -6.512 1 97.38 172 VAL A CA 1
ATOM 1339 C C . VAL A 1 172 ? -7.016 -15.641 -6.637 1 97.38 172 VAL A C 1
ATOM 1341 O O . VAL A 1 172 ? -6.055 -15.516 -7.402 1 97.38 172 VAL A O 1
ATOM 1344 N N . GLU A 1 173 ? -7.172 -16.734 -5.934 1 93.38 173 GLU A N 1
ATOM 1345 C CA . GLU A 1 173 ? -6.242 -17.859 -5.957 1 93.38 173 GLU A CA 1
ATOM 1346 C C . GLU A 1 173 ? -6.121 -18.438 -7.359 1 93.38 173 GLU A C 1
ATOM 1348 O O . GLU A 1 173 ? -5.027 -18.812 -7.789 1 93.38 173 GLU A O 1
ATOM 1353 N N . GLU A 1 174 ? -7.234 -18.547 -8.023 1 94.19 174 GLU A N 1
ATOM 1354 C CA . GLU A 1 174 ? -7.215 -19.109 -9.367 1 94.19 174 GLU A CA 1
ATOM 1355 C C . GLU A 1 174 ? -6.469 -18.203 -10.336 1 94.19 174 GLU A C 1
ATOM 1357 O O . GLU A 1 174 ? -5.754 -18.688 -11.227 1 94.19 174 GLU A O 1
ATOM 1362 N N . THR A 1 175 ? -6.684 -16.859 -10.227 1 96.81 175 THR A N 1
ATOM 1363 C CA . THR A 1 175 ? -5.879 -15.953 -11.047 1 96.81 175 THR A CA 1
ATOM 1364 C C . THR A 1 175 ? -4.395 -16.141 -10.75 1 96.81 175 THR A C 1
ATOM 1366 O O . THR A 1 175 ? -3.564 -16.109 -11.664 1 96.81 175 THR A O 1
ATOM 1369 N N . GLY A 1 176 ? -4.051 -16.312 -9.461 1 95.69 176 GLY A N 1
ATOM 1370 C CA . GLY A 1 176 ? -2.678 -16.578 -9.062 1 95.69 176 GLY A CA 1
ATOM 1371 C C . GLY A 1 176 ? -2.127 -17.875 -9.656 1 95.69 176 GLY A C 1
ATOM 1372 O O . GLY A 1 176 ? -0.965 -17.922 -10.062 1 95.69 176 GLY A O 1
ATOM 1373 N N . ARG A 1 177 ? -2.928 -18.875 -9.711 1 93.31 177 ARG A N 1
ATOM 1374 C CA . ARG A 1 177 ? -2.496 -20.156 -10.25 1 93.31 177 ARG A CA 1
ATOM 1375 C C . ARG A 1 177 ? -2.051 -20.016 -11.703 1 93.31 177 ARG A C 1
ATOM 1377 O O . ARG A 1 177 ? -1.038 -20.594 -12.109 1 93.31 177 ARG A O 1
ATOM 1384 N N . VAL A 1 178 ? -2.812 -19.266 -12.469 1 95.88 178 VAL A N 1
ATOM 1385 C CA . VAL A 1 178 ? -2.438 -19.016 -13.852 1 95.88 178 VAL A CA 1
ATOM 1386 C C . VAL A 1 178 ? -1.045 -18.391 -13.914 1 95.88 178 VAL A C 1
ATOM 1388 O O . VAL A 1 178 ? -0.193 -18.828 -14.688 1 95.88 178 VAL A O 1
ATOM 1391 N N .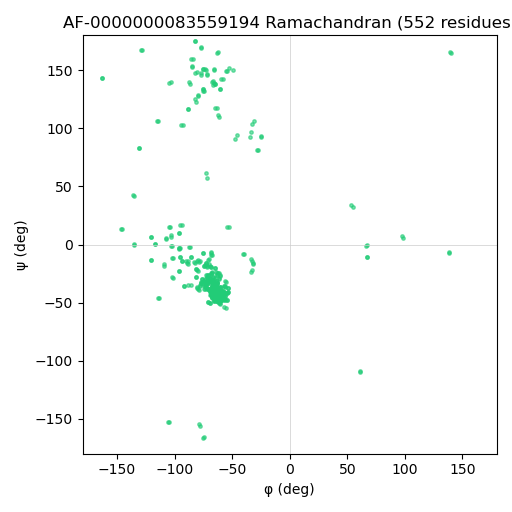 MET A 1 179 ? -0.813 -17.391 -13.109 1 96.62 179 MET A N 1
ATOM 1392 C CA . MET A 1 179 ? 0.474 -16.703 -13.07 1 96.62 179 MET A CA 1
ATOM 1393 C C . MET A 1 179 ? 1.589 -17.656 -12.656 1 96.62 179 MET A C 1
ATOM 1395 O O . MET A 1 179 ? 2.629 -17.719 -13.32 1 96.62 179 MET A O 1
ATOM 1399 N N . PHE A 1 180 ? 1.375 -18.453 -11.602 1 96.06 180 PHE A N 1
ATOM 1400 C CA . PHE A 1 180 ? 2.426 -19.297 -11.047 1 96.06 180 PHE A CA 1
ATOM 1401 C C . PHE A 1 180 ? 2.729 -20.469 -11.977 1 96.06 180 PHE A C 1
ATOM 1403 O O . PHE A 1 180 ? 3.873 -20.922 -12.062 1 96.06 180 PHE A O 1
ATOM 1410 N N . GLU A 1 181 ? 1.706 -20.938 -12.664 1 94.25 181 GLU A N 1
ATOM 1411 C CA . GLU A 1 181 ? 1.96 -21.953 -13.672 1 94.25 181 GLU A CA 1
ATOM 1412 C C . GLU A 1 181 ? 2.887 -21.438 -14.766 1 94.25 181 GLU A C 1
ATOM 1414 O O . GLU A 1 181 ? 3.783 -22.141 -15.219 1 94.25 181 GLU A O 1
ATOM 1419 N N . ALA A 1 182 ? 2.645 -20.234 -15.164 1 96.06 182 ALA A N 1
ATOM 1420 C CA . ALA A 1 182 ? 3.494 -19.625 -16.188 1 96.06 182 ALA A CA 1
ATOM 1421 C C . ALA A 1 182 ? 4.906 -19.391 -15.648 1 96.06 182 ALA A C 1
ATOM 1423 O O . ALA A 1 182 ? 5.887 -19.75 -16.297 1 96.06 182 ALA A O 1
ATOM 1424 N N . THR A 1 183 ? 5.059 -18.859 -14.477 1 97.5 183 THR A N 1
ATOM 1425 C CA . THR A 1 183 ? 6.375 -18.5 -13.961 1 97.5 183 THR A CA 1
ATOM 1426 C C . THR A 1 183 ? 7.152 -19.75 -13.539 1 97.5 183 THR A C 1
ATOM 1428 O O . THR A 1 183 ? 8.383 -19.781 -13.633 1 97.5 183 THR A O 1
ATOM 1431 N N . ALA A 1 184 ? 6.422 -20.766 -13.086 1 96.69 184 ALA A N 1
ATOM 1432 C CA . ALA A 1 184 ? 7.098 -22 -12.68 1 96.69 184 ALA A CA 1
ATOM 1433 C C . ALA A 1 184 ? 7.812 -22.641 -13.867 1 96.69 184 ALA A C 1
ATOM 1435 O O . ALA A 1 184 ? 8.898 -23.203 -13.711 1 96.69 184 ALA A O 1
ATOM 1436 N N . LYS A 1 185 ? 7.211 -22.562 -15.023 1 96.81 185 LYS A N 1
ATOM 1437 C CA . LYS A 1 185 ? 7.871 -23.078 -16.219 1 96.81 185 LYS A CA 1
ATOM 1438 C C . LYS A 1 185 ? 9.195 -22.359 -16.469 1 96.81 185 LYS A C 1
ATOM 1440 O O . LYS A 1 185 ? 10.211 -23 -16.75 1 96.81 185 LYS A O 1
ATOM 1445 N N . LEU A 1 186 ? 9.195 -21.047 -16.359 1 98.25 186 LEU A N 1
ATOM 1446 C CA . LEU A 1 186 ? 10.398 -20.25 -16.531 1 98.25 186 LEU A CA 1
ATOM 1447 C C . LEU A 1 186 ? 11.43 -20.562 -15.461 1 98.25 186 LEU A C 1
ATOM 1449 O O . LEU A 1 186 ? 12.609 -20.781 -15.766 1 98.25 186 LEU A O 1
ATOM 1453 N N . ALA A 1 187 ? 10.977 -20.656 -14.234 1 98 187 ALA A N 1
ATOM 1454 C CA . ALA A 1 187 ? 11.867 -20.969 -13.125 1 98 187 ALA A CA 1
ATOM 1455 C C . ALA A 1 187 ? 12.508 -22.344 -13.305 1 98 187 ALA A C 1
ATOM 1457 O O . ALA A 1 187 ? 13.703 -22.516 -13.047 1 98 187 ALA A O 1
ATOM 1458 N N . ASN A 1 188 ? 11.742 -23.281 -13.766 1 96.88 188 ASN A N 1
ATOM 1459 C CA . ASN A 1 188 ? 12.242 -24.625 -14.023 1 96.88 188 ASN A CA 1
ATOM 1460 C C . ASN A 1 188 ? 13.297 -24.625 -15.125 1 96.88 188 ASN A C 1
ATOM 1462 O O . ASN A 1 188 ? 14.297 -25.344 -15.039 1 96.88 188 ASN A O 1
ATOM 1466 N N . GLU A 1 189 ? 13.117 -23.844 -16.172 1 97.62 189 GLU A N 1
ATOM 1467 C CA . GLU A 1 189 ? 14.094 -23.719 -17.25 1 97.62 189 GLU A CA 1
ATOM 1468 C C . GLU A 1 189 ? 15.414 -23.141 -16.734 1 97.62 189 GLU A C 1
ATOM 1470 O O . GLU A 1 189 ? 16.484 -23.594 -17.141 1 97.62 189 GLU A O 1
ATOM 1475 N N . ILE A 1 190 ? 15.336 -22.172 -15.883 1 97.88 190 ILE A N 1
ATOM 1476 C CA . ILE A 1 190 ? 16.516 -21.562 -15.297 1 97.88 190 ILE A CA 1
ATOM 1477 C C . ILE A 1 190 ? 17.281 -22.609 -14.484 1 97.88 190 ILE A C 1
ATOM 1479 O O . ILE A 1 190 ? 18.484 -22.781 -14.656 1 97.88 190 ILE A O 1
ATOM 1483 N N . GLU A 1 191 ? 16.547 -23.328 -13.672 1 96.69 191 GLU A N 1
ATOM 1484 C CA . GLU A 1 191 ? 17.141 -24.359 -12.82 1 96.69 191 GLU A CA 1
ATOM 1485 C C . GLU A 1 191 ? 17.781 -25.469 -13.656 1 96.69 191 GLU A C 1
ATOM 1487 O O . GLU A 1 191 ? 18.891 -25.906 -13.367 1 96.69 191 GLU A O 1
ATOM 1492 N N . ALA A 1 192 ? 17.109 -25.906 -14.664 1 96.19 192 ALA A N 1
ATOM 1493 C CA . ALA A 1 192 ? 17.578 -26.969 -15.539 1 96.19 192 ALA A CA 1
ATOM 1494 C C . ALA A 1 192 ? 18.844 -26.547 -16.281 1 96.19 192 ALA A C 1
ATOM 1496 O O . ALA A 1 192 ? 19.656 -27.391 -16.688 1 96.19 192 ALA A O 1
ATOM 1497 N N . SER A 1 193 ? 19.016 -25.234 -16.422 1 96.38 193 SER A N 1
ATOM 1498 C CA . SER A 1 193 ? 20.156 -24.719 -17.156 1 96.38 193 SER A CA 1
ATOM 1499 C C . SER A 1 193 ? 21.297 -24.344 -16.219 1 96.38 193 SER A C 1
ATOM 1501 O O . SER A 1 193 ? 22.219 -23.625 -16.594 1 96.38 193 SER A O 1
ATOM 1503 N N . GLY A 1 194 ? 21.156 -24.719 -14.953 1 95.12 194 GLY A N 1
ATOM 1504 C CA . GLY A 1 194 ? 22.219 -24.5 -13.984 1 95.12 194 GLY A CA 1
ATOM 1505 C C . GLY A 1 194 ? 22.016 -23.266 -13.141 1 95.12 194 GLY A C 1
ATOM 1506 O O . GLY A 1 194 ? 22.875 -22.891 -12.344 1 95.12 194 GLY A O 1
ATOM 1507 N N . GLY A 1 195 ? 20.828 -22.656 -13.344 1 94.06 195 GLY A N 1
ATOM 1508 C CA . GLY A 1 195 ? 20.531 -21.5 -12.531 1 94.06 195 GLY A CA 1
ATOM 1509 C C . GLY A 1 195 ? 19.984 -21.859 -11.156 1 94.06 195 GLY A C 1
ATOM 1510 O O . GLY A 1 195 ? 19.906 -23.031 -10.805 1 94.06 195 GLY A O 1
ATOM 1511 N N . GLY A 1 196 ? 19.781 -20.906 -10.352 1 93.88 196 GLY A N 1
ATOM 1512 C CA . GLY A 1 196 ? 19.281 -21.109 -9 1 93.88 196 GLY A CA 1
ATOM 1513 C C . GLY A 1 196 ? 17.781 -21.391 -8.961 1 93.88 196 GLY A C 1
ATOM 1514 O O . GLY A 1 196 ? 17.109 -21.297 -9.992 1 93.88 196 GLY A O 1
ATOM 1515 N N . THR A 1 197 ? 17.328 -21.781 -7.781 1 96.31 197 THR A N 1
ATOM 1516 C CA . THR A 1 197 ? 15.906 -22.031 -7.555 1 96.31 197 THR A CA 1
ATOM 1517 C C . THR A 1 197 ? 15.195 -20.75 -7.141 1 96.31 197 THR A C 1
ATOM 1519 O O . THR A 1 197 ? 15.727 -19.953 -6.371 1 96.31 197 THR A O 1
ATOM 1522 N N . TYR A 1 198 ? 14.062 -20.594 -7.652 1 98 198 TYR A N 1
ATOM 1523 C CA . TYR A 1 198 ? 13.211 -19.469 -7.297 1 98 198 TYR A CA 1
ATOM 1524 C C . TYR A 1 198 ? 11.945 -19.953 -6.598 1 98 198 TYR A C 1
ATOM 1526 O O . TYR A 1 198 ? 11.008 -20.422 -7.246 1 98 198 TYR A O 1
ATOM 1534 N N . ARG A 1 199 ? 11.875 -19.75 -5.293 1 97.56 199 ARG A N 1
ATOM 1535 C CA . ARG A 1 199 ? 10.797 -20.344 -4.508 1 97.56 199 ARG A CA 1
ATOM 1536 C C . ARG A 1 199 ? 9.477 -19.625 -4.754 1 97.56 199 ARG A C 1
ATOM 1538 O O . ARG A 1 199 ? 8.414 -20.25 -4.738 1 97.56 199 ARG A O 1
ATOM 1545 N N . TYR A 1 200 ? 9.508 -18.328 -4.953 1 98.06 200 TYR A N 1
ATOM 1546 C CA . TYR A 1 200 ? 8.258 -17.609 -5.203 1 98.06 200 TYR A CA 1
ATOM 1547 C C . TYR A 1 200 ? 7.711 -17.938 -6.586 1 98.06 200 TYR A C 1
ATOM 1549 O O . TYR A 1 200 ? 6.535 -18.281 -6.73 1 98.06 200 TYR A O 1
ATOM 1557 N N . PHE A 1 201 ? 8.555 -17.844 -7.59 1 98.06 201 PHE A N 1
ATOM 1558 C CA . PHE A 1 201 ? 8.117 -17.969 -8.977 1 98.06 201 PHE A CA 1
ATOM 1559 C C . PHE A 1 201 ? 8.07 -19.422 -9.406 1 98.06 201 PHE A C 1
ATOM 1561 O O . PHE A 1 201 ? 7.516 -19.75 -10.461 1 98.06 201 PHE A O 1
ATOM 1568 N N . GLY A 1 202 ? 8.609 -20.312 -8.617 1 96.81 202 GLY A N 1
ATOM 1569 C CA . GLY A 1 202 ? 8.797 -21.688 -9.055 1 96.81 202 GLY A CA 1
ATOM 1570 C C . GLY A 1 202 ? 7.801 -22.641 -8.43 1 96.81 202 GLY A C 1
ATOM 1571 O O . GLY A 1 202 ? 6.695 -22.25 -8.055 1 96.81 202 GLY A O 1
ATOM 1572 N N . GLU A 1 203 ? 8.18 -23.875 -8.289 1 94.19 203 GLU A N 1
ATOM 1573 C CA . GLU A 1 203 ? 7.316 -24.984 -7.91 1 94.19 203 GLU A CA 1
ATOM 1574 C C . GLU A 1 203 ? 6.941 -24.922 -6.434 1 94.19 203 GLU A C 1
ATOM 1576 O O . GLU A 1 203 ? 5.84 -25.328 -6.047 1 94.19 203 GLU A O 1
ATOM 1581 N N . TYR A 1 204 ? 7.824 -24.375 -5.676 1 93.62 204 TYR A N 1
ATOM 1582 C CA . TYR A 1 204 ? 7.57 -24.312 -4.242 1 93.62 204 TYR A CA 1
ATOM 1583 C C . TYR A 1 204 ? 6.262 -23.594 -3.953 1 93.62 204 TYR A C 1
ATOM 1585 O O . TYR A 1 204 ? 5.391 -24.125 -3.26 1 93.62 204 TYR A O 1
ATOM 1593 N N . HIS A 1 205 ? 6.113 -22.375 -4.48 1 93.62 205 HIS A N 1
ATOM 1594 C CA . HIS A 1 205 ? 4.914 -21.562 -4.266 1 93.62 205 HIS A CA 1
ATOM 1595 C C . HIS A 1 205 ? 3.707 -22.188 -4.965 1 93.62 205 HIS A C 1
ATOM 1597 O O . HIS A 1 205 ? 2.604 -22.203 -4.414 1 93.62 205 HIS A O 1
ATOM 1603 N N . LEU A 1 206 ? 3.893 -22.719 -6.164 1 90.19 206 LEU A N 1
ATOM 1604 C CA . LEU A 1 206 ? 2.811 -23.391 -6.887 1 90.19 206 LEU A CA 1
ATOM 1605 C C . LEU A 1 206 ? 2.217 -24.516 -6.055 1 90.19 206 LEU A C 1
ATOM 1607 O O . LEU A 1 206 ? 0.995 -24.672 -6 1 90.19 206 LEU A O 1
ATOM 1611 N N . ALA A 1 207 ? 3.023 -25.156 -5.344 1 87.12 207 ALA A N 1
ATOM 1612 C CA . ALA A 1 207 ? 2.584 -26.281 -4.512 1 87.12 207 ALA A CA 1
ATOM 1613 C C . ALA A 1 207 ? 1.804 -25.781 -3.297 1 87.12 207 ALA A C 1
ATOM 1615 O O . ALA A 1 207 ? 0.881 -26.453 -2.826 1 87.12 207 ALA A O 1
ATOM 1616 N N . LEU A 1 208 ? 2.219 -24.609 -2.756 1 82.38 208 LEU A N 1
ATOM 1617 C CA . LEU A 1 208 ? 1.491 -24.016 -1.644 1 82.38 208 LEU A CA 1
ATOM 1618 C C . LEU A 1 208 ? 0.066 -23.656 -2.055 1 82.38 208 LEU A C 1
ATOM 1620 O O . LEU A 1 208 ? -0.873 -23.844 -1.275 1 82.38 208 LEU A O 1
ATOM 1624 N N . GLU A 1 209 ? -0.106 -23.109 -3.27 1 77.44 209 GLU A N 1
ATOM 1625 C CA . GLU A 1 209 ? -1.392 -22.656 -3.785 1 77.44 209 GLU A CA 1
ATOM 1626 C C . GLU A 1 209 ? -2.324 -23.828 -4.07 1 77.44 209 GLU A C 1
ATOM 1628 O O . GLU A 1 209 ? -3.547 -23.672 -4.051 1 77.44 209 GLU A O 1
ATOM 1633 N N . THR A 1 210 ? -1.776 -25.016 -4.41 1 64.56 210 THR A N 1
ATOM 1634 C CA . THR A 1 210 ? -2.59 -26.156 -4.785 1 64.56 210 THR A CA 1
ATOM 1635 C C . THR A 1 210 ? -2.828 -27.062 -3.582 1 64.56 210 THR A C 1
ATOM 1637 O O . THR A 1 210 ? -3.492 -28.094 -3.699 1 64.56 210 THR A O 1
ATOM 1640 N N . GLY A 1 211 ? -2.559 -26.438 -2.396 1 54.25 211 GLY A N 1
ATOM 1641 C CA . GLY A 1 211 ? -2.764 -27.234 -1.199 1 54.25 211 GLY A CA 1
ATOM 1642 C C . GLY A 1 211 ? -1.782 -28.391 -1.074 1 54.25 211 GLY A C 1
ATOM 1643 O O . GLY A 1 211 ? -1.952 -29.266 -0.227 1 54.25 211 GLY A O 1
ATOM 1644 N N . HIS A 1 212 ? -0.866 -28.562 -2.049 1 42.81 212 HIS A N 1
ATOM 1645 C CA . HIS A 1 212 ? 0.021 -29.719 -2.107 1 42.81 212 HIS A CA 1
ATOM 1646 C C . HIS A 1 212 ? 1.185 -29.562 -1.133 1 42.81 212 HIS A C 1
ATOM 1648 O O . HIS A 1 212 ? 1.971 -30.5 -0.95 1 42.81 212 HIS A O 1
ATOM 1654 N N . VAL A 1 213 ? 1.56 -28.516 -0.565 1 40.91 213 VAL A N 1
ATOM 1655 C CA . VAL A 1 213 ? 2.732 -28.594 0.302 1 40.91 213 VAL A CA 1
ATOM 1656 C C . VAL A 1 213 ? 2.377 -29.328 1.595 1 40.91 213 VAL A C 1
ATOM 1658 O O . VAL A 1 213 ? 1.718 -28.766 2.473 1 40.91 213 VAL A O 1
ATOM 1661 N N . ILE A 1 214 ? 1.985 -30.531 1.571 1 35.19 214 ILE A N 1
ATOM 1662 C CA . ILE A 1 214 ? 1.993 -31.406 2.744 1 35.19 214 ILE A CA 1
ATOM 1663 C C . ILE A 1 214 ? 3.332 -31.281 3.469 1 35.19 214 ILE A C 1
ATOM 1665 O O . ILE A 1 214 ? 4.387 -31.516 2.879 1 35.19 214 ILE A O 1
ATOM 1669 N N . ASN A 1 215 ? 3.457 -30.469 4.434 1 35.78 215 ASN A N 1
ATOM 1670 C CA . ASN A 1 215 ? 4.602 -30.672 5.316 1 35.78 215 ASN A CA 1
ATOM 1671 C C . ASN A 1 215 ? 4.926 -32.156 5.469 1 35.78 215 ASN A C 1
ATOM 1673 O O . ASN A 1 215 ? 4.059 -32.938 5.848 1 35.78 215 ASN A O 1
ATOM 1677 N N . ASN A 1 216 ? 5.75 -32.812 4.77 1 32 216 ASN A N 1
ATOM 1678 C CA . ASN A 1 216 ? 6.402 -34.094 5.035 1 32 216 ASN A CA 1
ATOM 1679 C C . ASN A 1 216 ? 6.684 -34.281 6.523 1 32 216 ASN A C 1
ATOM 1681 O O . ASN A 1 216 ? 7.562 -35.062 6.898 1 32 216 ASN A O 1
ATOM 1685 N N . THR A 1 217 ? 6.629 -33.406 7.445 1 32.97 217 THR A N 1
ATOM 1686 C CA . THR A 1 217 ? 6.957 -34 8.734 1 32.97 217 THR A CA 1
ATOM 1687 C C . THR A 1 217 ? 5.922 -35.062 9.109 1 32.97 217 THR A C 1
ATOM 1689 O O . THR A 1 217 ? 4.719 -34.844 8.992 1 32.97 217 THR A O 1
ATOM 1692 N N . PRO A 1 218 ? 6.34 -36.375 9.25 1 32.16 218 PRO A N 1
ATOM 1693 C CA . PRO A 1 218 ? 5.602 -37.562 9.734 1 32.16 218 PRO A CA 1
ATOM 1694 C C . PRO A 1 218 ? 4.594 -37.219 10.82 1 32.16 218 PRO A C 1
ATOM 1696 O O . PRO A 1 218 ? 4.047 -38.094 11.477 1 32.16 218 PRO A O 1
ATOM 1699 N N . GLN A 1 219 ? 4.641 -36.188 11.609 1 31.66 219 GLN A N 1
ATOM 1700 C CA . GLN A 1 219 ? 3.643 -36.219 12.664 1 31.66 219 GLN A CA 1
ATOM 1701 C C . GLN A 1 219 ? 2.254 -36.531 12.102 1 31.66 219 GLN A C 1
ATOM 1703 O O . GLN A 1 219 ? 1.959 -36.156 10.961 1 31.66 219 GLN A O 1
ATOM 1708 N N . GLU A 1 220 ? 1.29 -37.25 13.008 1 31.38 220 GLU A N 1
ATOM 1709 C CA . GLU A 1 220 ? -0.096 -37.656 12.867 1 31.38 220 GLU A CA 1
ATOM 1710 C C . GLU A 1 220 ? -0.887 -36.719 11.977 1 31.38 220 GLU A C 1
ATOM 1712 O O . GLU A 1 220 ? -0.812 -35.5 12.133 1 31.38 220 GLU A O 1
ATOM 1717 N N . SER A 1 221 ? -1.2 -37.125 10.781 1 33.22 221 SER A N 1
ATOM 1718 C CA . SER A 1 221 ? -2.156 -36.719 9.75 1 33.22 221 SER A CA 1
ATOM 1719 C C . SER A 1 221 ? -3.428 -36.156 10.359 1 33.22 221 SER A C 1
ATOM 1721 O O . SER A 1 221 ? -4.438 -36 9.672 1 33.22 221 SER A O 1
ATOM 1723 N N . THR A 1 222 ? -3.635 -36.406 11.594 1 29.03 222 THR A N 1
ATOM 1724 C CA . THR A 1 222 ? -4.891 -35.906 12.125 1 29.03 222 THR A CA 1
ATOM 1725 C C . THR A 1 222 ? -4.926 -34.375 12.008 1 29.03 222 THR A C 1
ATOM 1727 O O . THR A 1 222 ? -5.895 -33.75 12.422 1 29.03 222 THR A O 1
ATOM 1730 N N . ARG A 1 223 ? -3.758 -33.844 12.328 1 31.69 223 ARG A N 1
ATOM 1731 C CA . ARG A 1 223 ? -3.99 -32.406 12.211 1 31.69 223 ARG A CA 1
ATOM 1732 C C . ARG A 1 223 ? -4.375 -32.031 10.781 1 31.69 223 ARG A C 1
ATOM 1734 O O . ARG A 1 223 ? -3.797 -32.562 9.828 1 31.69 223 ARG A O 1
ATOM 1741 N N . SER A 1 224 ? -5.547 -31.656 10.453 1 32.75 224 SER A N 1
ATOM 1742 C CA . SER A 1 224 ? -6.102 -31.109 9.227 1 32.75 224 SER A CA 1
ATOM 1743 C C . SER A 1 224 ? -5.027 -30.406 8.398 1 32.75 224 SER A C 1
ATOM 1745 O O . SER A 1 224 ? -4.285 -29.562 8.914 1 32.75 224 SER A O 1
ATOM 1747 N N . SER A 1 225 ? -4.355 -30.922 7.496 1 34.09 225 SER A N 1
ATOM 1748 C CA . SER A 1 225 ? -3.4 -30.344 6.555 1 34.09 225 SER A CA 1
ATOM 1749 C C . SER A 1 225 ? -3.715 -28.875 6.273 1 34.09 225 SER A C 1
ATOM 1751 O O . SER A 1 225 ? -4.824 -28.547 5.852 1 34.09 225 SER A O 1
ATOM 1753 N N . GLY A 1 226 ? -3.334 -28.094 7.066 1 34.81 226 GLY A N 1
ATOM 1754 C CA . GLY A 1 226 ? -3.479 -26.641 7.152 1 34.81 226 GLY A CA 1
ATOM 1755 C C . GLY A 1 226 ? -3.326 -25.953 5.812 1 34.81 226 GLY A C 1
ATOM 1756 O O . GLY A 1 226 ? -2.932 -24.781 5.758 1 34.81 226 GLY A O 1
ATOM 1757 N N . CYS A 1 227 ? -2.941 -26.703 4.848 1 40.16 227 CYS A N 1
ATOM 1758 C CA . CYS A 1 227 ? -2.756 -26 3.576 1 40.16 227 CYS A CA 1
ATOM 1759 C C . CYS A 1 227 ? -3.994 -25.203 3.209 1 40.16 227 CYS A C 1
ATOM 1761 O O . CYS A 1 227 ? -3.979 -24.438 2.24 1 40.16 227 CYS A O 1
ATOM 1763 N N . GLY A 1 228 ? -4.906 -24.969 4.074 1 45.28 228 GLY A N 1
ATOM 1764 C CA . GLY A 1 228 ? -6.164 -24.312 3.742 1 45.28 228 GLY A CA 1
ATOM 1765 C C . GLY A 1 228 ? -7.051 -25.156 2.836 1 45.28 228 GLY A C 1
ATOM 1766 O O . GLY A 1 228 ? -8.172 -24.75 2.523 1 45.28 228 GLY A O 1
ATOM 1767 N N . CYS A 1 229 ? -6.5 -26.344 2.221 1 46.88 229 CYS A N 1
ATOM 1768 C CA . CYS A 1 229 ? -7.273 -27.172 1.3 1 46.88 229 CYS A CA 1
ATOM 1769 C C . CYS A 1 229 ? -8.469 -27.797 2.006 1 46.88 229 CYS A C 1
ATOM 1771 O O . CYS A 1 229 ? -9.531 -27.969 1.401 1 46.88 229 CYS A O 1
ATOM 1773 N N . GLU A 1 230 ? -8.219 -28.25 3.172 1 49.22 230 GLU A N 1
ATOM 1774 C CA . GLU A 1 230 ? -9.367 -28.734 3.928 1 49.22 230 GLU A CA 1
ATOM 1775 C C . GLU A 1 230 ? -10.445 -27.672 4.055 1 49.22 230 GLU A C 1
ATOM 1777 O O . GLU A 1 230 ? -11.641 -27.984 4.066 1 49.22 230 GLU A O 1
ATOM 1782 N N . THR A 1 231 ? -9.984 -26.438 4.102 1 55.25 231 THR A N 1
ATOM 1783 C CA . THR A 1 231 ? -10.906 -25.297 4.125 1 55.25 231 THR A CA 1
ATOM 1784 C C . THR A 1 231 ? -11.727 -25.25 2.842 1 55.25 231 THR A C 1
ATOM 1786 O O . THR A 1 231 ? -12.938 -25 2.883 1 55.25 231 THR A O 1
ATOM 1789 N N . ASP A 1 232 ? -11.047 -25.859 1.81 1 64.88 232 ASP A N 1
ATOM 1790 C CA . ASP A 1 232 ? -11.703 -25.75 0.509 1 64.88 232 ASP A CA 1
ATOM 1791 C C . ASP A 1 232 ? -12.867 -26.734 0.401 1 64.88 232 ASP A C 1
ATOM 1793 O O . ASP A 1 232 ? -13.93 -26.391 -0.124 1 64.88 232 ASP A O 1
ATOM 1797 N N . ASP A 1 233 ? -12.602 -27.828 1.088 1 68.81 233 ASP A N 1
ATOM 1798 C CA . ASP A 1 233 ? -13.664 -28.812 0.959 1 68.81 233 ASP A CA 1
ATOM 1799 C C . ASP A 1 233 ? -14.906 -28.391 1.742 1 68.81 233 ASP A C 1
ATOM 1801 O O . ASP A 1 233 ? -16.031 -28.625 1.302 1 68.81 233 ASP A O 1
ATOM 1805 N N . LYS A 1 234 ? -14.656 -27.75 2.834 1 75.19 234 LYS A N 1
ATOM 1806 C CA . LYS A 1 234 ? -15.766 -27.266 3.648 1 75.19 234 LYS A CA 1
ATOM 1807 C C . LYS A 1 234 ? -16.594 -26.234 2.891 1 75.19 234 LYS A C 1
ATOM 1809 O O . LYS A 1 234 ? -17.812 -26.203 3.006 1 75.19 234 LYS A O 1
ATOM 1814 N N . PHE A 1 235 ? -15.992 -25.5 2.057 1 83.75 235 PHE A N 1
ATOM 1815 C CA . PHE A 1 235 ? -16.672 -24.422 1.353 1 83.75 235 PHE A CA 1
ATOM 1816 C C . PHE A 1 235 ? -17.312 -24.938 0.067 1 83.75 235 PHE A C 1
ATOM 1818 O O . PHE A 1 235 ? -18.422 -24.531 -0.277 1 83.75 235 PHE A O 1
ATOM 1825 N N . LYS A 1 236 ? -16.672 -25.891 -0.569 1 82.5 236 LYS A N 1
ATOM 1826 C CA . LYS A 1 236 ? -17.109 -26.297 -1.903 1 82.5 236 LYS A CA 1
ATOM 1827 C C . LYS A 1 236 ? -18.406 -27.094 -1.846 1 82.5 236 LYS A C 1
ATOM 1829 O O . LYS A 1 236 ? -19.156 -27.156 -2.826 1 82.5 236 LYS A O 1
ATOM 1834 N N . ASN A 1 237 ? -18.641 -27.562 -0.62 1 84.25 237 ASN A N 1
ATOM 1835 C CA . ASN A 1 237 ? -19.859 -28.344 -0.479 1 84.25 237 ASN A CA 1
ATOM 1836 C C . ASN A 1 237 ? -20.969 -27.562 0.217 1 84.25 237 ASN A C 1
ATOM 1838 O O . ASN A 1 237 ? -22.016 -28.125 0.562 1 84.25 237 ASN A O 1
ATOM 1842 N N . LEU A 1 238 ? -20.812 -26.312 0.298 1 90.44 238 LEU A N 1
ATOM 1843 C CA . LEU A 1 238 ? -21.797 -25.469 0.974 1 90.44 238 LEU A CA 1
ATOM 1844 C C . LEU A 1 238 ? -23.047 -25.281 0.119 1 90.44 238 LEU A C 1
ATOM 1846 O O . LEU A 1 238 ? -22.953 -25.062 -1.091 1 90.44 238 LEU A O 1
ATOM 1850 N N . ALA A 1 239 ? -24.156 -25.484 0.764 1 91.94 239 ALA A N 1
ATOM 1851 C CA . ALA A 1 239 ? -25.422 -25.078 0.134 1 91.94 239 ALA A CA 1
ATOM 1852 C C . ALA A 1 239 ? -25.672 -23.594 0.326 1 91.94 239 ALA A C 1
ATOM 1854 O O . ALA A 1 239 ? -25.75 -23.109 1.458 1 91.94 239 ALA A O 1
ATOM 1855 N N . LEU A 1 240 ? -25.844 -22.859 -0.8 1 96.56 240 LEU A N 1
ATOM 1856 C CA . LEU A 1 240 ? -26.016 -21.406 -0.744 1 96.56 240 LEU A CA 1
ATOM 1857 C C . LEU A 1 240 ? -27.484 -21.031 -0.943 1 96.56 240 LEU A C 1
ATOM 1859 O O . LEU A 1 240 ? -28.188 -21.656 -1.731 1 96.56 240 LEU A O 1
ATOM 1863 N N . SER A 1 241 ? -27.922 -20.062 -0.175 1 97 241 SER A N 1
ATOM 1864 C CA . SER A 1 241 ? -29.188 -19.422 -0.542 1 97 241 SER A CA 1
ATOM 1865 C C . SER A 1 241 ? -29.078 -18.719 -1.895 1 97 241 SER A C 1
ATOM 1867 O O . SER A 1 241 ? -27.969 -18.5 -2.396 1 97 241 SER A O 1
ATOM 1869 N N . ASP A 1 242 ? -30.172 -18.375 -2.467 1 97.38 242 ASP A N 1
ATOM 1870 C CA . ASP A 1 242 ? -30.172 -17.656 -3.738 1 97.38 242 ASP A CA 1
ATOM 1871 C C . ASP A 1 242 ? -29.438 -16.328 -3.623 1 97.38 242 ASP A C 1
ATOM 1873 O O . ASP A 1 242 ? -28.688 -15.945 -4.527 1 97.38 242 ASP A O 1
ATOM 1877 N N . ALA A 1 243 ? -29.672 -15.703 -2.516 1 97.62 243 ALA A N 1
ATOM 1878 C CA . ALA A 1 243 ? -29.031 -14.414 -2.289 1 97.62 243 ALA A CA 1
ATOM 1879 C C . ALA A 1 243 ? -27.516 -14.562 -2.186 1 97.62 243 ALA A C 1
ATOM 1881 O O . ALA A 1 243 ? -26.766 -13.758 -2.738 1 97.62 243 ALA A O 1
ATOM 1882 N N . GLN A 1 244 ? -27.078 -15.578 -1.55 1 97.62 244 GLN A N 1
ATOM 1883 C CA . GLN A 1 244 ? -25.656 -15.852 -1.418 1 97.62 244 GLN A CA 1
ATOM 1884 C C . GLN A 1 244 ? -25.031 -16.188 -2.77 1 97.62 244 GLN A C 1
ATOM 1886 O O . GLN A 1 244 ? -23.938 -15.727 -3.088 1 97.62 244 GLN A O 1
ATOM 1891 N N . GLU A 1 245 ? -25.719 -17.016 -3.496 1 97.88 245 GLU A N 1
ATOM 1892 C CA . GLU A 1 245 ? -25.188 -17.406 -4.805 1 97.88 245 GLU A CA 1
ATOM 1893 C C . GLU A 1 245 ? -25.031 -16.203 -5.719 1 97.88 245 GLU A C 1
ATOM 1895 O O . GLU A 1 245 ? -24.031 -16.078 -6.422 1 97.88 245 GLU A O 1
ATOM 1900 N N . MET A 1 246 ? -26 -15.367 -5.664 1 98.38 246 MET A N 1
ATOM 1901 C CA . MET A 1 246 ? -25.938 -14.148 -6.461 1 98.38 246 MET A CA 1
ATOM 1902 C C . MET A 1 246 ? -24.766 -13.273 -6.012 1 98.38 246 MET A C 1
ATOM 1904 O O . MET A 1 246 ? -24.016 -12.742 -6.84 1 98.38 246 MET A O 1
ATOM 1908 N N . ALA A 1 247 ? -24.578 -13.133 -4.75 1 98.56 247 ALA A N 1
ATOM 1909 C CA . ALA A 1 247 ? -23.484 -12.336 -4.203 1 98.56 247 ALA A CA 1
ATOM 1910 C C . ALA A 1 247 ? -22.125 -12.938 -4.559 1 98.56 247 ALA A C 1
ATOM 1912 O O . ALA A 1 247 ? -21.203 -12.211 -4.93 1 98.56 247 ALA A O 1
ATOM 1913 N N . CYS A 1 248 ? -22.031 -14.219 -4.473 1 98.5 248 CYS A N 1
ATOM 1914 C CA . CYS A 1 248 ? -20.797 -14.914 -4.844 1 98.5 248 CYS A CA 1
ATOM 1915 C C . CYS A 1 248 ? -20.469 -14.688 -6.312 1 98.5 248 CYS A C 1
ATOM 1917 O O . CYS A 1 248 ? -19.328 -14.367 -6.656 1 98.5 248 CYS A O 1
ATOM 1919 N N . THR A 1 249 ? -21.469 -14.852 -7.141 1 98.69 249 THR A N 1
ATOM 1920 C CA . THR A 1 249 ? -21.266 -14.688 -8.578 1 98.69 249 THR A CA 1
ATOM 1921 C C . THR A 1 249 ? -20.812 -13.266 -8.906 1 98.69 249 THR A C 1
ATOM 1923 O O . THR A 1 249 ? -19.922 -13.07 -9.727 1 98.69 249 THR A O 1
ATOM 1926 N N . LEU A 1 250 ? -21.406 -12.344 -8.234 1 98.56 250 LEU A N 1
ATOM 1927 C CA . LEU A 1 250 ? -21.078 -10.938 -8.461 1 98.56 250 LEU A CA 1
ATOM 1928 C C . LEU A 1 250 ? -19.641 -10.656 -8.047 1 98.56 250 LEU A C 1
ATOM 1930 O O . LEU A 1 250 ? -18.875 -10.031 -8.789 1 98.56 250 LEU A O 1
ATOM 1934 N N . VAL A 1 251 ? -19.234 -11.086 -6.871 1 98.75 251 VAL A N 1
ATOM 1935 C CA . VAL A 1 251 ? -17.891 -10.789 -6.371 1 98.75 251 VAL A CA 1
ATOM 1936 C C . VAL A 1 251 ? -16.844 -11.492 -7.23 1 98.75 251 VAL A C 1
ATOM 1938 O O . VAL A 1 251 ? -15.789 -10.93 -7.516 1 98.75 251 VAL A O 1
ATOM 1941 N N . VAL A 1 252 ? -17.141 -12.727 -7.664 1 98.75 252 VAL A N 1
ATOM 1942 C CA . VAL A 1 252 ? -16.234 -13.469 -8.531 1 98.75 252 VAL A CA 1
ATOM 1943 C C . VAL A 1 252 ? -16.047 -12.711 -9.844 1 98.75 252 VAL A C 1
ATOM 1945 O O . VAL A 1 252 ? -14.914 -12.516 -10.297 1 98.75 252 VAL A O 1
ATOM 1948 N N . THR A 1 253 ? -17.141 -12.25 -10.422 1 98.88 253 THR A N 1
ATOM 1949 C CA . THR A 1 253 ? -17.078 -11.492 -11.664 1 98.88 253 THR A CA 1
ATOM 1950 C C . THR A 1 253 ? -16.25 -10.227 -11.492 1 98.88 253 THR A C 1
ATOM 1952 O O . THR A 1 253 ? -15.422 -9.898 -12.344 1 98.88 253 THR A O 1
ATOM 1955 N N . ARG A 1 254 ? -16.375 -9.578 -10.398 1 98.88 254 ARG A N 1
ATOM 1956 C CA . ARG A 1 254 ? -15.656 -8.344 -10.133 1 98.88 254 ARG A CA 1
ATOM 1957 C C . ARG A 1 254 ? -14.172 -8.609 -9.906 1 98.88 254 ARG A C 1
ATOM 1959 O O . ARG A 1 254 ? -13.32 -7.836 -10.336 1 98.88 254 ARG A O 1
ATOM 1966 N N . VAL A 1 255 ? -13.898 -9.711 -9.219 1 98.81 255 VAL A N 1
ATOM 1967 C CA . VAL A 1 255 ? -12.5 -10.07 -9 1 98.81 255 VAL A CA 1
ATOM 1968 C C . VAL A 1 255 ? -11.797 -10.266 -10.344 1 98.81 255 VAL A C 1
ATOM 1970 O O . VAL A 1 255 ? -10.734 -9.688 -10.586 1 98.81 255 VAL A O 1
ATOM 1973 N N . PHE A 1 256 ? -12.406 -11.016 -11.234 1 98.88 256 PHE A N 1
ATOM 1974 C CA . PHE A 1 256 ? -11.758 -11.289 -12.516 1 98.88 256 PHE A CA 1
ATOM 1975 C C . PHE A 1 256 ? -11.664 -10.023 -13.359 1 98.88 256 PHE A C 1
ATOM 1977 O O . PHE A 1 256 ? -10.703 -9.836 -14.109 1 98.88 256 PHE A O 1
ATOM 1984 N N . ALA A 1 257 ? -12.633 -9.117 -13.227 1 98.88 257 ALA A N 1
ATOM 1985 C CA . ALA A 1 257 ? -12.539 -7.832 -13.914 1 98.88 257 ALA A CA 1
ATOM 1986 C C . ALA A 1 257 ? -11.359 -7.02 -13.391 1 98.88 257 ALA A C 1
ATOM 1988 O O . ALA A 1 257 ? -10.602 -6.438 -14.18 1 98.88 257 ALA A O 1
ATOM 1989 N N . ILE A 1 258 ? -11.18 -6.98 -12.102 1 98.81 258 ILE A N 1
ATOM 1990 C CA . ILE A 1 258 ? -10.094 -6.254 -11.453 1 98.81 258 ILE A CA 1
ATOM 1991 C C . ILE A 1 258 ? -8.75 -6.824 -11.891 1 98.81 258 ILE A C 1
ATOM 1993 O O . ILE A 1 258 ? -7.844 -6.078 -12.273 1 98.81 258 ILE A O 1
ATOM 1997 N N . PHE A 1 259 ? -8.633 -8.133 -11.914 1 98.88 259 PHE A N 1
ATOM 1998 C CA . PHE A 1 259 ? -7.359 -8.766 -12.242 1 98.88 259 PHE A CA 1
ATOM 1999 C C . PHE A 1 259 ? -7.094 -8.695 -13.742 1 98.88 259 PHE A C 1
ATOM 2001 O O . PHE A 1 259 ? -5.938 -8.648 -14.172 1 98.88 259 PHE A O 1
ATOM 2008 N N . THR A 1 260 ? -8.156 -8.68 -14.539 1 98.75 260 THR A N 1
ATOM 2009 C CA . THR A 1 260 ? -7.945 -8.484 -15.969 1 98.75 260 THR A CA 1
ATOM 2010 C C . THR A 1 260 ? -7.371 -7.098 -16.25 1 98.75 260 THR A C 1
ATOM 2012 O O . THR A 1 260 ? -6.438 -6.953 -17.031 1 98.75 260 THR A O 1
ATOM 2015 N N . GLU A 1 261 ? -7.898 -6.09 -15.578 1 98.5 261 GLU A N 1
ATOM 2016 C CA . GLU A 1 261 ? -7.32 -4.754 -15.688 1 98.5 261 GLU A CA 1
ATOM 2017 C C . GLU A 1 261 ? -5.871 -4.73 -15.219 1 98.5 261 GLU A C 1
ATOM 2019 O O . GLU A 1 261 ? -5.031 -4.039 -15.797 1 98.5 261 GLU A O 1
ATOM 2024 N N . TRP A 1 262 ? -5.617 -5.48 -14.219 1 98.75 262 TRP A N 1
ATOM 2025 C CA . TRP A 1 262 ? -4.273 -5.555 -13.656 1 98.75 262 TRP A CA 1
ATOM 2026 C C . TRP A 1 262 ? -3.287 -6.129 -14.672 1 98.75 262 TRP A C 1
ATOM 2028 O O . TRP A 1 262 ? -2.225 -5.551 -14.906 1 98.75 262 TRP A O 1
ATOM 2038 N N . ILE A 1 263 ? -3.598 -7.246 -15.328 1 98.56 263 ILE A N 1
ATOM 2039 C CA . ILE A 1 263 ? -2.67 -7.867 -16.266 1 98.56 263 ILE A CA 1
ATOM 2040 C C . ILE A 1 263 ? -2.564 -7.016 -17.531 1 98.56 263 ILE A C 1
ATOM 2042 O O . ILE A 1 263 ? -1.513 -6.973 -18.172 1 98.56 263 ILE A O 1
ATOM 2046 N N . ASP A 1 264 ? -3.637 -6.254 -17.891 1 98.25 264 ASP A N 1
ATOM 2047 C CA . ASP A 1 264 ? -3.51 -5.266 -18.953 1 98.25 264 ASP A CA 1
ATOM 2048 C C . ASP A 1 264 ? -2.441 -4.23 -18.625 1 98.25 264 ASP A C 1
ATOM 2050 O O . ASP A 1 264 ? -1.642 -3.854 -19.484 1 98.25 264 ASP A O 1
ATOM 2054 N N . GLY A 1 265 ? -2.469 -3.814 -17.359 1 97.88 265 GLY A N 1
ATOM 2055 C CA . GLY A 1 265 ? -1.483 -2.844 -16.906 1 97.88 265 GLY A CA 1
ATOM 2056 C C . GLY A 1 265 ? -0.067 -3.387 -16.922 1 97.88 265 GLY A C 1
ATOM 2057 O O . GLY A 1 265 ? 0.871 -2.689 -17.312 1 97.88 265 GLY A O 1
ATOM 2058 N N . ILE A 1 266 ? 0.096 -4.637 -16.531 1 98.12 266 ILE A N 1
ATOM 2059 C CA . ILE A 1 266 ? 1.402 -5.289 -16.562 1 98.12 266 ILE A CA 1
ATOM 2060 C C . ILE A 1 266 ? 1.914 -5.348 -18 1 98.12 266 ILE A C 1
ATOM 2062 O O . ILE A 1 266 ? 3.057 -4.977 -18.266 1 98.12 266 ILE A O 1
ATOM 2066 N N . HIS A 1 267 ? 1.039 -5.828 -18.828 1 96.88 267 HIS A N 1
ATOM 2067 C CA . HIS A 1 267 ? 1.393 -5.98 -20.234 1 96.88 267 HIS A CA 1
ATOM 2068 C C . HIS A 1 267 ? 1.811 -4.648 -20.844 1 96.88 267 HIS A C 1
ATOM 2070 O O . HIS A 1 267 ? 2.824 -4.57 -21.531 1 96.88 267 HIS A O 1
ATOM 2076 N N . ARG A 1 268 ? 1.11 -3.588 -20.531 1 95.31 268 ARG A N 1
ATOM 2077 C CA . ARG A 1 268 ? 1.431 -2.256 -21.031 1 95.31 268 ARG A CA 1
ATOM 2078 C C . ARG A 1 268 ? 2.781 -1.782 -20.516 1 95.31 268 ARG A C 1
ATOM 2080 O O . ARG A 1 268 ? 3.602 -1.26 -21.266 1 95.31 268 ARG A O 1
ATOM 2087 N N . MET A 1 269 ? 3.006 -1.961 -19.266 1 95.31 269 MET A N 1
ATOM 2088 C CA . MET A 1 269 ? 4.262 -1.539 -18.641 1 95.31 269 MET A CA 1
ATOM 2089 C C . MET A 1 269 ? 5.449 -2.26 -19.281 1 95.31 269 MET A C 1
ATOM 2091 O O . MET A 1 269 ? 6.461 -1.635 -19.594 1 95.31 269 MET A O 1
ATOM 2095 N N . MET A 1 270 ? 5.301 -3.551 -19.469 1 93.94 270 MET A N 1
ATOM 2096 C CA . MET A 1 270 ? 6.395 -4.359 -20.016 1 93.94 270 MET A CA 1
ATOM 2097 C C . MET A 1 270 ? 6.676 -3.988 -21.469 1 93.94 270 MET A C 1
ATOM 2099 O O . MET A 1 270 ? 7.828 -4.004 -21.906 1 93.94 270 MET A O 1
ATOM 2103 N N . GLN A 1 271 ? 5.625 -3.555 -22.172 1 91.12 271 GLN A N 1
ATOM 2104 C CA . GLN A 1 271 ? 5.805 -3.104 -23.547 1 91.12 271 GLN A CA 1
ATOM 2105 C C . GLN A 1 271 ? 6.48 -1.736 -23.594 1 91.12 271 GLN A C 1
ATOM 2107 O O . GLN A 1 271 ? 7.324 -1.485 -24.453 1 91.12 271 GLN A O 1
ATOM 2112 N N . MET A 1 272 ? 6.137 -0.863 -22.688 1 87.88 272 MET A N 1
ATOM 2113 C CA . MET A 1 272 ? 6.719 0.476 -22.641 1 87.88 272 MET A CA 1
ATOM 2114 C C . MET A 1 272 ? 8.195 0.416 -22.281 1 87.88 272 MET A C 1
ATOM 2116 O O . MET A 1 272 ? 9 1.204 -22.781 1 87.88 272 MET A O 1
ATOM 2120 N N . ARG A 1 273 ? 8.5 -0.439 -21.438 1 82.44 273 ARG A N 1
ATOM 2121 C CA . ARG A 1 273 ? 9.891 -0.661 -21.047 1 82.44 273 ARG A CA 1
ATOM 2122 C C . ARG A 1 273 ? 10.75 -0.996 -22.266 1 82.44 273 ARG A C 1
ATOM 2124 O O . ARG A 1 273 ? 11.875 -0.496 -22.391 1 82.44 273 ARG A O 1
ATOM 2131 N N . ALA A 1 274 ? 10.281 -1.796 -23.125 1 74.06 274 ALA A N 1
ATOM 2132 C CA . ALA A 1 274 ? 11.008 -2.27 -24.297 1 74.06 274 ALA A CA 1
ATOM 2133 C C . ALA A 1 274 ? 11.148 -1.161 -25.344 1 74.06 274 ALA A C 1
ATOM 2135 O O . ALA A 1 274 ? 12.156 -1.091 -26.047 1 74.06 274 ALA A O 1
ATOM 2136 N N . GLU A 1 275 ? 10.227 -0.289 -25.453 1 71.38 275 GLU A N 1
ATOM 2137 C CA . GLU A 1 275 ? 10.227 0.785 -26.438 1 71.38 275 GLU A CA 1
ATOM 2138 C C . GLU A 1 275 ? 11.172 1.909 -26.031 1 71.38 275 GLU A C 1
ATOM 2140 O O . GLU A 1 275 ? 11.828 2.521 -26.875 1 71.38 275 GLU A O 1
ATOM 2145 N N . LYS A 1 276 ? 11.305 2.131 -24.828 1 63.28 276 LYS A N 1
ATOM 2146 C CA . LYS A 1 276 ? 12.086 3.27 -24.375 1 63.28 276 LYS A CA 1
ATOM 2147 C C . LYS A 1 276 ? 13.555 2.887 -24.188 1 63.28 276 LYS A C 1
ATOM 2149 O O . LYS A 1 276 ? 14.406 3.754 -23.984 1 63.28 276 LYS A O 1
ATOM 2154 N N . THR A 1 277 ? 13.922 1.661 -24.156 1 52.12 277 THR A N 1
ATOM 2155 C CA . THR A 1 277 ? 15.297 1.168 -24.141 1 52.12 277 THR A CA 1
ATOM 2156 C C . THR A 1 277 ? 15.875 1.13 -25.547 1 52.12 277 THR A C 1
ATOM 2158 O O . THR A 1 277 ? 17.094 1.178 -25.734 1 52.12 277 THR A O 1
ATOM 2161 N N . LEU A 1 278 ? 15 1.221 -26.594 1 40.5 278 LEU A N 1
ATOM 2162 C CA . LEU A 1 278 ? 15.461 1.327 -27.969 1 40.5 278 LEU A CA 1
ATOM 2163 C C . LEU A 1 278 ? 15.633 2.787 -28.375 1 40.5 278 LEU A C 1
ATOM 2165 O O . LEU A 1 278 ? 16.547 3.123 -29.125 1 40.5 278 LEU A O 1
ATOM 2169 N N . MET B 1 1 ? -22.672 20.891 11.609 1 94.88 1 MET B N 1
ATOM 2170 C CA . MET B 1 1 ? -21.25 20.656 11.398 1 94.88 1 MET B CA 1
ATOM 2171 C C . MET B 1 1 ? -20.422 21.359 12.453 1 94.88 1 MET B C 1
ATOM 2173 O O . MET B 1 1 ? -19.312 20.938 12.773 1 94.88 1 MET B O 1
ATOM 2177 N N . GLU B 1 2 ? -20.938 22.281 13.125 1 91.81 2 GLU B N 1
ATOM 2178 C CA . GLU B 1 2 ? -20.219 23.016 14.156 1 91.81 2 GLU B CA 1
ATOM 2179 C C . GLU B 1 2 ? -19.812 22.109 15.312 1 91.81 2 GLU B C 1
ATOM 2181 O O . GLU B 1 2 ? -18.672 22.141 15.758 1 91.81 2 GLU B O 1
ATOM 2186 N N . ARG B 1 3 ? -20.734 21.281 15.703 1 95.44 3 ARG B N 1
ATOM 2187 C CA . ARG B 1 3 ? -20.438 20.359 16.797 1 95.44 3 ARG B CA 1
ATOM 2188 C C . ARG B 1 3 ? -19.391 19.328 16.391 1 95.44 3 ARG B C 1
ATOM 2190 O O . ARG B 1 3 ? -18.547 18.938 17.203 1 95.44 3 ARG B O 1
ATOM 2197 N N . VAL B 1 4 ? -19.469 18.906 15.148 1 97.44 4 VAL B N 1
ATOM 2198 C CA . VAL B 1 4 ? -18.484 17.953 14.625 1 97.44 4 VAL B CA 1
ATOM 2199 C C . VAL B 1 4 ? -17.094 18.594 14.625 1 97.44 4 VAL B C 1
ATOM 2201 O O . VAL B 1 4 ? -16.125 17.969 15.055 1 97.44 4 VAL B O 1
ATOM 2204 N N . MET B 1 5 ? -17.016 19.859 14.211 1 95.88 5 MET B N 1
ATOM 2205 C CA . MET B 1 5 ? -15.75 20.578 14.203 1 95.88 5 MET B CA 1
ATOM 2206 C C . MET B 1 5 ? -15.203 20.734 15.617 1 95.88 5 MET B C 1
ATOM 2208 O O . MET B 1 5 ? -14 20.594 15.844 1 95.88 5 MET B O 1
ATOM 2212 N N . ALA B 1 6 ? -16.078 20.984 16.531 1 96.75 6 ALA B N 1
ATOM 2213 C CA . ALA B 1 6 ? -15.664 21.094 17.922 1 96.75 6 ALA B CA 1
ATOM 2214 C C . ALA B 1 6 ? -15.125 19.766 18.438 1 96.75 6 ALA B C 1
ATOM 2216 O O . ALA B 1 6 ? -14.172 19.734 19.219 1 96.75 6 ALA B O 1
ATOM 2217 N N . HIS B 1 7 ? -15.789 18.656 18.062 1 98.38 7 HIS B N 1
ATOM 2218 C CA . HIS B 1 7 ? -15.328 17.312 18.422 1 98.38 7 HIS B CA 1
ATOM 2219 C C . HIS B 1 7 ? -13.945 17.031 17.844 1 98.38 7 HIS B C 1
ATOM 2221 O O . HIS B 1 7 ? -13.086 16.5 18.531 1 98.38 7 HIS B O 1
ATOM 2227 N N . ILE B 1 8 ? -13.695 17.422 16.594 1 97.88 8 ILE B N 1
ATOM 2228 C CA . ILE B 1 8 ? -12.383 17.297 15.961 1 97.88 8 ILE B CA 1
ATOM 2229 C C . ILE B 1 8 ? -11.344 18.078 16.766 1 97.88 8 ILE B C 1
ATOM 2231 O O . ILE B 1 8 ? -10.273 17.562 17.078 1 97.88 8 ILE B O 1
ATOM 2235 N N . ASP B 1 9 ? -11.68 19.312 17.109 1 97.75 9 ASP B N 1
ATOM 2236 C CA . ASP B 1 9 ? -10.75 20.172 17.844 1 97.75 9 ASP B CA 1
ATOM 2237 C C . ASP B 1 9 ? -10.367 19.547 19.188 1 97.75 9 ASP B C 1
ATOM 2239 O O . ASP B 1 9 ? -9.203 19.578 19.578 1 97.75 9 ASP B O 1
ATOM 2243 N N . ALA B 1 10 ? -11.328 19 19.828 1 98.44 10 ALA B N 1
ATOM 2244 C CA . ALA B 1 10 ? -11.094 18.391 21.141 1 98.44 10 ALA B CA 1
ATOM 2245 C C . ALA B 1 10 ? -10.172 17.172 21.016 1 98.44 10 ALA B C 1
ATOM 2247 O O . ALA B 1 10 ? -9.219 17.031 21.797 1 98.44 10 ALA B O 1
ATOM 2248 N N . LEU B 1 11 ? -10.453 16.281 20.062 1 98.75 11 LEU B N 1
ATOM 2249 C CA . LEU B 1 11 ? -9.625 15.094 19.875 1 98.75 11 LEU B CA 1
ATOM 2250 C C . LEU B 1 11 ? -8.234 15.477 19.375 1 98.75 11 LEU B C 1
ATOM 2252 O O . LEU B 1 11 ? -7.246 14.844 19.75 1 98.75 11 LEU B O 1
ATOM 2256 N N . ASN B 1 12 ? -8.219 16.484 18.562 1 97.88 12 ASN B N 1
ATOM 2257 C CA . ASN B 1 12 ? -6.93 16.953 18.062 1 97.88 12 ASN B CA 1
ATOM 2258 C C . ASN B 1 12 ? -6.051 17.484 19.188 1 97.88 12 ASN B C 1
ATOM 2260 O O . ASN B 1 12 ? -4.832 17.312 19.156 1 97.88 12 ASN B O 1
ATOM 2264 N N . ALA B 1 13 ? -6.652 18.219 20.109 1 98.06 13 ALA B N 1
ATOM 2265 C CA . ALA B 1 13 ? -5.922 18.719 21.266 1 98.06 13 ALA B CA 1
ATOM 2266 C C . ALA B 1 13 ? -5.293 17.578 22.062 1 98.06 13 ALA B C 1
ATOM 2268 O O . ALA B 1 13 ? -4.164 17.688 22.547 1 98.06 13 ALA B O 1
ATOM 2269 N N . GLN B 1 14 ? -6.004 16.516 22.188 1 98.38 14 GLN B N 1
ATOM 2270 C CA . GLN B 1 14 ? -5.469 15.336 22.844 1 98.38 14 GLN B CA 1
ATOM 2271 C C . GLN B 1 14 ? -4.352 14.695 22.031 1 98.38 14 GLN B C 1
ATOM 2273 O O . GLN B 1 14 ? -3.307 14.328 22.578 1 98.38 14 GLN B O 1
ATOM 2278 N N . TYR B 1 15 ? -4.578 14.578 20.766 1 98.38 15 TYR B N 1
ATOM 2279 C CA . TYR B 1 15 ? -3.609 14.023 19.828 1 98.38 15 TYR B CA 1
ATOM 2280 C C . TYR B 1 15 ? -2.299 14.797 19.875 1 98.38 15 TYR B C 1
ATOM 2282 O O . TYR B 1 15 ? -1.217 14.211 19.828 1 98.38 15 TYR B O 1
ATOM 2290 N N . ALA B 1 16 ? -2.367 16.078 20.062 1 97.88 16 ALA B N 1
ATOM 2291 C CA . ALA B 1 16 ? -1.224 16.984 20.031 1 97.88 16 ALA B CA 1
ATOM 2292 C C . ALA B 1 16 ? -0.389 16.859 21.312 1 97.88 16 ALA B C 1
ATOM 2294 O O . ALA B 1 16 ? 0.728 17.375 21.375 1 97.88 16 ALA B O 1
ATOM 2295 N N . GLN B 1 17 ? -0.832 16.125 22.281 1 97.62 17 GLN B N 1
ATOM 2296 C CA . GLN B 1 17 ? -0.133 16 23.547 1 97.62 17 GLN B CA 1
ATOM 2297 C C . GLN B 1 17 ? 0.742 14.75 23.578 1 97.62 17 GLN B C 1
ATOM 2299 O O . GLN B 1 17 ? 1.443 14.492 24.547 1 97.62 17 GLN B O 1
ATOM 2304 N N . HIS B 1 18 ? 0.709 13.977 22.562 1 97.56 18 HIS B N 1
ATOM 2305 C CA . HIS B 1 18 ? 1.481 12.742 22.5 1 97.56 18 HIS B CA 1
ATOM 2306 C C . HIS B 1 18 ? 2.971 13.016 22.688 1 97.56 18 HIS B C 1
ATOM 2308 O O . HIS B 1 18 ? 3.5 13.977 22.125 1 97.56 18 HIS B O 1
ATOM 2314 N N . PRO B 1 19 ? 3.734 12.203 23.359 1 96.44 19 PRO B N 1
ATOM 2315 C CA . PRO B 1 19 ? 5.16 12.398 23.641 1 96.44 19 PRO B CA 1
ATOM 2316 C C . PRO B 1 19 ? 6 12.445 22.359 1 96.44 19 PRO B C 1
ATOM 2318 O O . PRO B 1 19 ? 7.07 13.062 22.344 1 96.44 19 PRO B O 1
ATOM 2321 N N . LEU B 1 20 ? 5.531 11.852 21.312 1 97.19 20 LEU B N 1
ATOM 2322 C CA . LEU B 1 20 ? 6.238 11.875 20.031 1 97.19 20 LEU B CA 1
ATOM 2323 C C . LEU B 1 20 ? 6.496 13.312 19.578 1 97.19 20 LEU B C 1
ATOM 2325 O O . LEU B 1 20 ? 7.594 13.633 19.125 1 97.19 20 LEU B O 1
ATOM 2329 N N . TRP B 1 21 ? 5.484 14.172 19.766 1 97.06 21 TRP B N 1
ATOM 2330 C CA . TRP B 1 21 ? 5.598 15.539 19.266 1 97.06 21 TRP B CA 1
ATOM 2331 C C . TRP B 1 21 ? 6.578 16.344 20.109 1 97.06 21 TRP B C 1
ATOM 2333 O O . TRP B 1 21 ? 7.262 17.234 19.594 1 97.06 21 TRP B O 1
ATOM 2343 N N . ASP B 1 22 ? 6.754 15.961 21.359 1 92.19 22 ASP B N 1
ATOM 2344 C CA . ASP B 1 22 ? 7.75 16.594 22.219 1 92.19 22 ASP B CA 1
ATOM 2345 C C . ASP B 1 22 ? 9.164 16.281 21.734 1 92.19 22 ASP B C 1
ATOM 2347 O O . ASP B 1 22 ? 10.039 17.156 21.766 1 92.19 22 ASP B O 1
ATOM 2351 N N . SER B 1 23 ? 9.281 15.102 21.297 1 91.81 23 SER B N 1
ATOM 2352 C CA . SER B 1 23 ? 10.594 14.672 20.828 1 91.81 23 SER B CA 1
ATOM 2353 C C . SER B 1 23 ? 10.977 15.398 19.547 1 91.81 23 SER B C 1
ATOM 2355 O O . SER B 1 23 ? 12.164 15.5 19.219 1 91.81 23 SER B O 1
ATOM 2357 N N . LEU B 1 24 ? 9.977 15.977 18.828 1 95.31 24 LEU B N 1
ATOM 2358 C CA . LEU B 1 24 ? 10.203 16.672 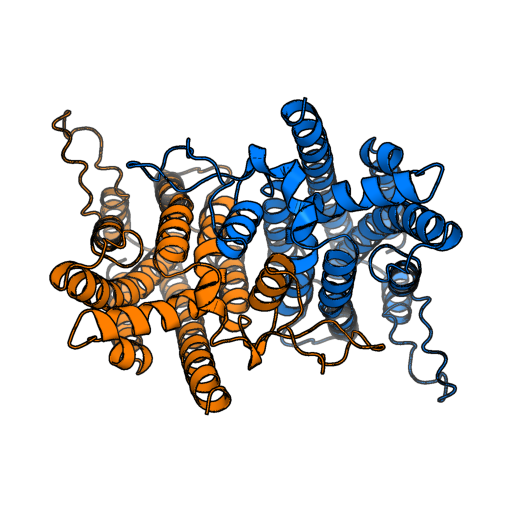17.578 1 95.31 24 LEU B CA 1
ATOM 2359 C C . LEU B 1 24 ? 10.062 18.188 17.75 1 95.31 24 LEU B C 1
ATOM 2361 O O . LEU B 1 24 ? 10.133 18.938 16.766 1 95.31 24 LEU B O 1
ATOM 2365 N N . ALA B 1 25 ? 9.875 18.656 18.922 1 89.31 25 ALA B N 1
ATOM 2366 C CA . ALA B 1 25 ? 9.477 20.031 19.219 1 89.31 25 ALA B CA 1
ATOM 2367 C C . ALA B 1 25 ? 10.578 21.016 18.844 1 89.31 25 ALA B C 1
ATOM 2369 O O . ALA B 1 25 ? 10.297 22.156 18.453 1 89.31 25 ALA B O 1
ATOM 2370 N N . SER B 1 26 ? 11.781 20.578 18.984 1 89.19 26 SER B N 1
ATOM 2371 C CA . SER B 1 26 ? 12.898 21.453 18.656 1 89.19 26 SER B CA 1
ATOM 2372 C C . SER B 1 26 ? 14.188 20.672 18.484 1 89.19 26 SER B C 1
ATOM 2374 O O . SER B 1 26 ? 14.406 19.672 19.172 1 89.19 26 SER B O 1
ATOM 2376 N N . GLY B 1 27 ? 14.953 21.156 17.516 1 87.75 27 GLY B N 1
ATOM 2377 C CA . GLY B 1 27 ? 16.281 20.609 17.359 1 87.75 27 GLY B CA 1
ATOM 2378 C C . GLY B 1 27 ? 17.328 21.312 18.188 1 87.75 27 GLY B C 1
ATOM 2379 O O . GLY B 1 27 ? 18.422 20.781 18.406 1 87.75 27 GLY B O 1
ATOM 2380 N N . HIS B 1 28 ? 16.984 22.438 18.625 1 87.94 28 HIS B N 1
ATOM 2381 C CA . HIS B 1 28 ? 17.953 23.328 19.25 1 87.94 28 HIS B CA 1
ATOM 2382 C C . HIS B 1 28 ? 19.156 23.562 18.359 1 87.94 28 HIS B C 1
ATOM 2384 O O . HIS B 1 28 ? 20.312 23.516 18.812 1 87.94 28 HIS B O 1
ATOM 2390 N N . GLY B 1 29 ? 19.031 23.609 17.078 1 91.75 29 GLY B N 1
ATOM 2391 C CA . GLY B 1 29 ? 20.016 23.812 16.031 1 91.75 29 GLY B CA 1
ATOM 2392 C C . GLY B 1 29 ? 19.797 22.906 14.828 1 91.75 29 GLY B C 1
ATOM 2393 O O . GLY B 1 29 ? 19.062 21.922 14.914 1 91.75 29 GLY B O 1
ATOM 2394 N N . GLY B 1 30 ? 20.469 23.25 13.75 1 95 30 GLY B N 1
ATOM 2395 C CA . GLY B 1 30 ? 20.234 22.625 12.461 1 95 30 GLY B CA 1
ATOM 2396 C C . GLY B 1 30 ? 20.641 21.156 12.43 1 95 30 GLY B C 1
ATOM 2397 O O . GLY B 1 30 ? 19.938 20.328 11.852 1 95 30 GLY B O 1
ATOM 2398 N N . LYS B 1 31 ? 21.797 20.906 13.07 1 96.38 31 LYS B N 1
ATOM 2399 C CA . LYS B 1 31 ? 22.328 19.547 13.023 1 96.38 31 LYS B CA 1
ATOM 2400 C C . LYS B 1 31 ? 21.406 18.562 13.727 1 96.38 31 LYS B C 1
ATOM 2402 O O . LYS B 1 31 ? 21.062 17.516 13.164 1 96.38 31 LYS B O 1
ATOM 2407 N N . VAL B 1 32 ? 20.984 18.922 14.883 1 96.56 32 VAL B N 1
ATOM 2408 C CA . VAL B 1 32 ? 20.094 18.062 15.664 1 96.56 32 VAL B CA 1
ATOM 2409 C C . VAL B 1 32 ? 18.719 18 15 1 96.56 32 VAL B C 1
ATOM 2411 O O . VAL B 1 32 ? 18.109 16.938 14.945 1 96.56 32 VAL B O 1
ATOM 2414 N N . ALA B 1 33 ? 18.234 19.109 14.484 1 97.69 33 ALA B N 1
ATOM 2415 C CA . ALA B 1 33 ? 16.969 19.141 13.766 1 97.69 33 ALA B CA 1
ATOM 2416 C C . ALA B 1 33 ? 16.984 18.188 12.578 1 97.69 33 ALA B C 1
ATOM 2418 O O . ALA B 1 33 ? 16.031 17.453 12.359 1 97.69 33 ALA B O 1
ATOM 2419 N N . ARG B 1 34 ? 18.109 18.234 11.898 1 97.81 34 ARG B N 1
ATOM 2420 C CA . ARG B 1 34 ? 18.234 17.359 10.742 1 97.81 34 ARG B CA 1
ATOM 2421 C C . ARG B 1 34 ? 18.234 15.898 11.156 1 97.81 34 ARG B C 1
ATOM 2423 O O . ARG B 1 34 ? 17.578 15.07 10.523 1 97.81 34 ARG B O 1
ATOM 2430 N N . ALA B 1 35 ? 18.922 15.594 12.203 1 96.62 35 ALA B N 1
ATOM 2431 C CA . ALA B 1 35 ? 18.984 14.227 12.711 1 96.62 35 ALA B CA 1
ATOM 2432 C C . ALA B 1 35 ? 17.594 13.734 13.125 1 96.62 35 ALA B C 1
ATOM 2434 O O . ALA B 1 35 ? 17.25 12.578 12.898 1 96.62 35 ALA B O 1
ATOM 2435 N N . LYS B 1 36 ? 16.844 14.578 13.727 1 96.88 36 LYS B N 1
ATOM 2436 C CA . LYS B 1 36 ? 15.492 14.234 14.148 1 96.88 36 LYS B CA 1
ATOM 2437 C C . LYS B 1 36 ? 14.594 13.945 12.945 1 96.88 36 LYS B C 1
ATOM 2439 O O . LYS B 1 36 ? 13.836 12.977 12.945 1 96.88 36 LYS B O 1
ATOM 2444 N N . LEU B 1 37 ? 14.711 14.742 11.891 1 97.88 37 LEU B N 1
ATOM 2445 C CA . LEU B 1 37 ? 13.922 14.5 10.688 1 97.88 37 LEU B CA 1
ATOM 2446 C C . LEU B 1 37 ? 14.359 13.219 10 1 97.88 37 LEU B C 1
ATOM 2448 O O . LEU B 1 37 ? 13.523 12.469 9.477 1 97.88 37 LEU B O 1
ATOM 2452 N N . GLN B 1 38 ? 15.688 12.984 10.039 1 97.62 38 GLN B N 1
ATOM 2453 C CA . GLN B 1 38 ? 16.219 11.766 9.445 1 97.62 38 GLN B CA 1
ATOM 2454 C C . GLN B 1 38 ? 15.688 10.523 10.148 1 97.62 38 GLN B C 1
ATOM 2456 O O . GLN B 1 38 ? 15.469 9.484 9.516 1 97.62 38 GLN B O 1
ATOM 2461 N N . ALA B 1 39 ? 15.477 10.672 11.414 1 96.69 39 ALA B N 1
ATOM 2462 C CA . ALA B 1 39 ? 14.93 9.555 12.18 1 96.69 39 ALA B CA 1
ATOM 2463 C C . ALA B 1 39 ? 13.422 9.422 11.961 1 96.69 39 ALA B C 1
ATOM 2465 O O . ALA B 1 39 ? 12.891 8.305 11.953 1 96.69 39 ALA B O 1
ATOM 2466 N N . PHE B 1 40 ? 12.758 10.492 11.797 1 98.06 40 PHE B N 1
ATOM 2467 C CA . PHE B 1 40 ? 11.297 10.539 11.742 1 98.06 40 PHE B CA 1
ATOM 2468 C C . PHE B 1 40 ? 10.797 10.133 10.359 1 98.06 40 PHE B C 1
ATOM 2470 O O . PHE B 1 40 ? 9.812 9.406 10.234 1 98.06 40 PHE B O 1
ATOM 2477 N N . ALA B 1 41 ? 11.484 10.5 9.258 1 98.44 41 ALA B N 1
ATOM 2478 C CA . ALA B 1 41 ? 11.023 10.344 7.883 1 98.44 41 ALA B CA 1
ATOM 2479 C C . ALA B 1 41 ? 10.766 8.875 7.555 1 98.44 41 ALA B C 1
ATOM 2481 O O . ALA B 1 41 ? 9.688 8.523 7.062 1 98.44 41 ALA B O 1
ATOM 2482 N N . PRO B 1 42 ? 11.664 7.949 7.918 1 98.31 42 PRO B N 1
ATOM 2483 C CA . PRO B 1 42 ? 11.383 6.543 7.605 1 98.31 42 PRO B CA 1
ATOM 2484 C C . PRO B 1 42 ? 10.188 5.996 8.383 1 98.31 42 PRO B C 1
ATOM 2486 O O . PRO B 1 42 ? 9.445 5.152 7.863 1 98.31 42 PRO B O 1
ATOM 2489 N N . ALA B 1 43 ? 9.961 6.547 9.531 1 98.19 43 ALA B N 1
ATOM 2490 C CA . ALA B 1 43 ? 8.945 6.004 10.43 1 98.19 43 ALA B CA 1
ATOM 2491 C C . ALA B 1 43 ? 7.539 6.305 9.914 1 98.19 43 ALA B C 1
ATOM 2493 O O . ALA B 1 43 ? 6.566 5.676 10.344 1 98.19 43 ALA B O 1
ATOM 2494 N N . ILE B 1 44 ? 7.395 7.23 8.992 1 98.62 44 ILE B N 1
ATOM 2495 C CA . ILE B 1 44 ? 6.074 7.578 8.484 1 98.62 44 ILE B CA 1
ATOM 2496 C C . ILE B 1 44 ? 5.988 7.25 6.996 1 98.62 44 ILE B C 1
ATOM 2498 O O . ILE B 1 44 ? 4.957 7.48 6.359 1 98.62 44 ILE B O 1
ATOM 2502 N N . SER B 1 45 ? 7.016 6.727 6.395 1 98.06 45 SER B N 1
ATOM 2503 C CA . SER B 1 45 ? 7.25 6.723 4.953 1 98.06 45 SER B CA 1
ATOM 2504 C C . SER B 1 45 ? 6.137 5.984 4.215 1 98.06 45 SER B C 1
ATOM 2506 O O . SER B 1 45 ? 5.52 6.539 3.299 1 98.06 45 SER B O 1
ATOM 2508 N N . TYR B 1 46 ? 5.797 4.75 4.633 1 98.5 46 TYR B N 1
ATOM 2509 C CA . TYR B 1 46 ? 4.812 3.977 3.885 1 98.5 46 TYR B CA 1
ATOM 2510 C C . TYR B 1 46 ? 3.469 4.691 3.852 1 98.5 46 TYR B C 1
ATOM 2512 O O . TYR B 1 46 ? 2.826 4.77 2.801 1 98.5 46 TYR B O 1
ATOM 2520 N N . PHE B 1 47 ? 3.076 5.223 4.992 1 98.62 47 PHE B N 1
ATOM 2521 C CA . PHE B 1 47 ? 1.774 5.879 5.055 1 98.62 47 PHE B CA 1
ATOM 2522 C C . PHE B 1 47 ? 1.746 7.109 4.152 1 98.62 47 PHE B C 1
ATOM 2524 O O . PHE B 1 47 ? 0.793 7.309 3.396 1 98.62 47 PHE B O 1
ATOM 2531 N N . ILE B 1 48 ? 2.748 7.898 4.188 1 98.25 48 ILE B N 1
ATOM 2532 C CA . ILE B 1 48 ? 2.771 9.133 3.414 1 98.25 48 ILE B CA 1
ATOM 2533 C C . ILE B 1 48 ? 2.709 8.812 1.923 1 98.25 48 ILE B C 1
ATOM 2535 O O . ILE B 1 48 ? 1.972 9.461 1.173 1 98.25 48 ILE B O 1
ATOM 2539 N N . LEU B 1 49 ? 3.447 7.805 1.536 1 98.25 49 LEU B N 1
ATOM 2540 C CA . LEU B 1 49 ? 3.451 7.41 0.131 1 98.25 49 LEU B CA 1
ATOM 2541 C C . LEU B 1 49 ? 2.107 6.805 -0.268 1 98.25 49 LEU B C 1
ATOM 2543 O O . LEU B 1 49 ? 1.551 7.16 -1.31 1 98.25 49 LEU B O 1
ATOM 2547 N N . ALA B 1 50 ? 1.585 6.012 0.628 1 98.19 50 ALA B N 1
ATOM 2548 C CA . ALA B 1 50 ? 0.305 5.363 0.359 1 98.19 50 ALA B CA 1
ATOM 2549 C C . ALA B 1 50 ? -0.849 6.352 0.481 1 98.19 50 ALA B C 1
ATOM 2551 O O . ALA B 1 50 ? -1.947 6.098 -0.02 1 98.19 50 ALA B O 1
ATOM 2552 N N . PHE B 1 51 ? -0.644 7.484 1.139 1 98.25 51 PHE B N 1
ATOM 2553 C CA . PHE B 1 51 ? -1.689 8.492 1.27 1 98.25 51 PHE B CA 1
ATOM 2554 C C . PHE B 1 51 ? -2.109 9.016 -0.099 1 98.25 51 PHE B C 1
ATOM 2556 O O . PHE B 1 51 ? -3.271 9.367 -0.305 1 98.25 51 PHE B O 1
ATOM 2563 N N . ARG B 1 52 ? -1.183 9.008 -1.053 1 97.38 52 ARG B N 1
ATOM 2564 C CA . ARG B 1 52 ? -1.573 9.367 -2.41 1 97.38 52 ARG B CA 1
ATOM 2565 C C . ARG B 1 52 ? -2.639 8.414 -2.947 1 97.38 52 ARG B C 1
ATOM 2567 O O . ARG B 1 52 ? -3.562 8.844 -3.645 1 97.38 52 ARG B O 1
ATOM 2574 N N . ASP B 1 53 ? -2.451 7.141 -2.625 1 98.25 53 ASP B N 1
ATOM 2575 C CA . ASP B 1 53 ? -3.391 6.133 -3.107 1 98.25 53 ASP B CA 1
ATOM 2576 C C . ASP B 1 53 ? -4.746 6.27 -2.414 1 98.25 53 ASP B C 1
ATOM 2578 O O . ASP B 1 53 ? -5.789 6.062 -3.035 1 98.25 53 ASP B O 1
ATOM 2582 N N . PHE B 1 54 ? -4.723 6.594 -1.11 1 98.25 54 PHE B N 1
ATOM 2583 C CA . PHE B 1 54 ? -5.953 6.906 -0.394 1 98.25 54 PHE B CA 1
ATOM 2584 C C . PHE B 1 54 ? -6.734 8 -1.112 1 98.25 54 PHE B C 1
ATOM 2586 O O . PHE B 1 54 ? -7.949 7.887 -1.292 1 98.25 54 PHE B O 1
ATOM 2593 N N . ASN B 1 55 ? -6.039 8.977 -1.603 1 97.44 55 ASN B N 1
ATOM 2594 C CA . ASN B 1 55 ? -6.645 10.133 -2.256 1 97.44 55 ASN B CA 1
ATOM 2595 C C . ASN B 1 55 ? -7.012 9.828 -3.705 1 97.44 55 ASN B C 1
ATOM 2597 O O . ASN B 1 55 ? -7.895 10.469 -4.273 1 97.44 55 ASN B O 1
ATOM 2601 N N . ASP B 1 56 ? -6.395 8.812 -4.285 1 97.62 56 ASP B N 1
ATOM 2602 C CA . ASP B 1 56 ? -6.664 8.477 -5.68 1 97.62 56 ASP B CA 1
ATOM 2603 C C . ASP B 1 56 ? -7.781 7.438 -5.793 1 97.62 56 ASP B C 1
ATOM 2605 O O . ASP B 1 56 ? -8.602 7.5 -6.711 1 97.62 56 ASP B O 1
ATOM 2609 N N . PHE B 1 57 ? -7.758 6.508 -4.773 1 98.12 57 PHE B N 1
ATOM 2610 C CA . PHE B 1 57 ? -8.547 5.312 -5.043 1 98.12 57 PHE B CA 1
ATOM 2611 C C . PHE B 1 57 ? -9.633 5.133 -3.984 1 98.12 57 PHE B C 1
ATOM 2613 O O . PHE B 1 57 ? -10.555 4.336 -4.168 1 98.12 57 PHE B O 1
ATOM 2620 N N . VAL B 1 58 ? -9.555 5.859 -2.877 1 98.5 58 VAL B N 1
ATOM 2621 C CA . VAL B 1 58 ? -10.453 5.555 -1.771 1 98.5 58 VAL B CA 1
ATOM 2622 C C . VAL B 1 58 ? -11.422 6.719 -1.554 1 98.5 58 VAL B C 1
ATOM 2624 O O . VAL B 1 58 ? -12.641 6.527 -1.542 1 98.5 58 VAL B O 1
ATOM 2627 N N . LEU B 1 59 ? -10.953 7.945 -1.537 1 97.81 59 LEU B N 1
ATOM 2628 C CA . LEU B 1 59 ? -11.727 9.109 -1.11 1 97.81 59 LEU B CA 1
ATOM 2629 C C . LEU B 1 59 ? -12.664 9.57 -2.217 1 97.81 59 LEU B C 1
ATOM 2631 O O . LEU B 1 59 ? -13.82 9.891 -1.957 1 97.81 59 LEU B O 1
ATOM 2635 N N . PRO B 1 60 ? -12.211 9.531 -3.477 1 97.69 60 PRO B N 1
ATOM 2636 C CA . PRO B 1 60 ? -13.055 10.141 -4.504 1 97.69 60 PRO B CA 1
ATOM 2637 C C . PRO B 1 60 ? -14.312 9.328 -4.801 1 97.69 60 PRO B C 1
ATOM 2639 O O . PRO B 1 60 ? -14.281 8.094 -4.738 1 97.69 60 PRO B O 1
ATOM 2642 N N . TYR B 1 61 ? -15.328 10.125 -5.105 1 97.19 61 TYR B N 1
ATOM 2643 C CA . TYR B 1 61 ? -16.516 9.516 -5.699 1 97.19 61 TYR B CA 1
ATOM 2644 C C . TYR B 1 61 ? -16.312 9.25 -7.188 1 97.19 61 TYR B C 1
ATOM 2646 O O . TYR B 1 61 ? -15.914 10.148 -7.934 1 97.19 61 TYR B O 1
ATOM 2654 N N . ASP B 1 62 ? -16.578 8.039 -7.543 1 94.5 62 ASP B N 1
ATOM 2655 C CA . ASP B 1 62 ? -16.406 7.691 -8.953 1 94.5 62 ASP B CA 1
ATOM 2656 C C . ASP B 1 62 ? -17.312 8.555 -9.844 1 94.5 62 ASP B C 1
ATOM 2658 O O . ASP B 1 62 ? -16.891 9 -10.914 1 94.5 62 ASP B O 1
ATOM 2662 N N . THR B 1 63 ? -18.516 8.75 -9.344 1 96.12 63 THR B N 1
ATOM 2663 C CA . THR B 1 63 ? -19.516 9.578 -10.031 1 96.12 63 THR B CA 1
ATOM 2664 C C . THR B 1 63 ? -20.141 10.578 -9.07 1 96.12 63 THR B C 1
ATOM 2666 O O . THR B 1 63 ? -21.25 10.359 -8.586 1 96.12 63 THR B O 1
ATOM 2669 N N . PRO B 1 64 ? -19.438 11.672 -8.898 1 96.56 64 PRO B N 1
ATOM 2670 C CA . PRO B 1 64 ? -20 12.648 -7.957 1 96.56 64 PRO B CA 1
ATOM 2671 C C . PRO B 1 64 ? -21.375 13.156 -8.375 1 96.56 64 PRO B C 1
ATOM 2673 O O . PRO B 1 64 ? -21.562 13.523 -9.539 1 96.56 64 PRO B O 1
ATOM 2676 N N . LYS B 1 65 ? -22.266 13.203 -7.516 1 97 65 LYS B N 1
ATOM 2677 C CA . LYS B 1 65 ? -23.656 13.562 -7.797 1 97 65 LYS B CA 1
ATOM 2678 C C . LYS B 1 65 ? -23.984 14.938 -7.223 1 97 65 LYS B C 1
ATOM 2680 O O . LYS B 1 65 ? -25.016 15.516 -7.555 1 97 65 LYS B O 1
ATOM 2685 N N . THR B 1 66 ? -23.234 15.438 -6.309 1 94.19 66 THR B N 1
ATOM 2686 C CA . THR B 1 66 ? -23.453 16.719 -5.656 1 94.19 66 THR B CA 1
ATOM 2687 C C . THR B 1 66 ? -22.203 17.578 -5.703 1 94.19 66 THR B C 1
ATOM 2689 O O . THR B 1 66 ? -21.109 17.078 -5.961 1 94.19 66 THR B O 1
ATOM 2692 N N . ASP B 1 67 ? -22.391 18.766 -5.383 1 91.81 67 ASP B N 1
ATOM 2693 C CA . ASP B 1 67 ? -21.266 19.703 -5.316 1 91.81 67 ASP B CA 1
ATOM 2694 C C . ASP B 1 67 ? -20.312 19.328 -4.184 1 91.81 67 ASP B C 1
ATOM 2696 O O . ASP B 1 67 ? -19.094 19.516 -4.297 1 91.81 67 ASP B O 1
ATOM 2700 N N . LEU B 1 68 ? -20.891 18.812 -3.174 1 92.56 68 LEU B N 1
ATOM 2701 C CA . LEU B 1 68 ? -20.078 18.422 -2.035 1 92.56 68 LEU B CA 1
ATOM 2702 C C . LEU B 1 68 ? -19.156 17.25 -2.406 1 92.56 68 LEU B C 1
ATOM 2704 O O . LEU B 1 68 ? -17.969 17.266 -2.08 1 92.56 68 LEU B O 1
ATOM 2708 N N . GLU B 1 69 ? -19.734 16.281 -3.139 1 95.75 69 GLU B N 1
ATOM 2709 C CA . GLU B 1 69 ? -18.953 15.141 -3.598 1 95.75 69 GLU B CA 1
ATOM 2710 C C . GLU B 1 69 ? -17.859 15.578 -4.562 1 95.75 69 GLU B C 1
ATOM 2712 O O . GLU B 1 69 ? -16.719 15.117 -4.465 1 95.75 69 GLU B O 1
ATOM 2717 N N . ALA B 1 70 ? -18.172 16.484 -5.387 1 94.62 70 ALA B N 1
ATOM 2718 C CA . ALA B 1 70 ? -17.188 17 -6.344 1 94.62 70 ALA B CA 1
ATOM 2719 C C . ALA B 1 70 ? -16.078 17.766 -5.633 1 94.62 70 ALA B C 1
ATOM 2721 O O . ALA B 1 70 ? -14.906 17.656 -6.02 1 94.62 70 ALA B O 1
ATOM 2722 N N . ALA B 1 71 ? -16.438 18.5 -4.621 1 91 71 ALA B N 1
ATOM 2723 C CA . ALA B 1 71 ? -15.445 19.266 -3.859 1 91 71 ALA B CA 1
ATOM 2724 C C . ALA B 1 71 ? -14.461 18.344 -3.152 1 91 71 ALA B C 1
ATOM 2726 O O . ALA B 1 71 ? -13.266 18.625 -3.092 1 91 71 ALA B O 1
ATOM 2727 N N . LEU B 1 72 ? -14.992 17.234 -2.654 1 94 72 LEU B N 1
ATOM 2728 C CA . LEU B 1 72 ? -14.133 16.266 -2.002 1 94 72 LEU B CA 1
ATOM 2729 C C . LEU B 1 72 ? -13.164 15.641 -3.006 1 94 72 LEU B C 1
ATOM 2731 O O . LEU B 1 72 ? -12 15.383 -2.68 1 94 72 LEU B O 1
ATOM 2735 N N . ASN B 1 73 ? -13.633 15.406 -4.25 1 95.56 73 ASN B N 1
ATOM 2736 C CA . ASN B 1 73 ? -12.766 14.859 -5.289 1 95.56 73 ASN B CA 1
ATOM 2737 C C . ASN B 1 73 ? -11.625 15.82 -5.621 1 95.56 73 ASN B C 1
ATOM 2739 O O . ASN B 1 73 ? -10.484 15.383 -5.832 1 95.56 73 ASN B O 1
ATOM 2743 N N . VAL B 1 74 ? -11.883 17.109 -5.605 1 91.81 74 VAL B N 1
ATOM 2744 C CA . VAL B 1 74 ? -10.875 18.109 -5.902 1 91.81 74 VAL B CA 1
ATOM 2745 C C . VAL B 1 74 ? -9.828 18.141 -4.785 1 91.81 74 VAL B C 1
ATOM 2747 O O . VAL B 1 74 ? -8.625 18.188 -5.051 1 91.81 74 VAL B O 1
ATOM 2750 N N . HIS B 1 75 ? -10.273 18.078 -3.588 1 90.44 75 HIS B N 1
ATOM 2751 C CA . HIS B 1 75 ? -9.383 18.047 -2.434 1 90.44 75 HIS B CA 1
ATOM 2752 C C . HIS B 1 75 ? -8.461 16.828 -2.484 1 90.44 75 HIS B C 1
ATOM 2754 O O . HIS B 1 75 ? -7.25 16.953 -2.26 1 90.44 75 HIS B O 1
ATOM 2760 N N . ALA B 1 76 ? -9.102 15.711 -2.799 1 94.75 76 ALA B N 1
ATOM 2761 C CA . ALA B 1 76 ? -8.336 14.469 -2.875 1 94.75 76 ALA B CA 1
ATOM 2762 C C . ALA B 1 76 ? -7.277 14.547 -3.975 1 94.75 76 ALA B C 1
ATOM 2764 O O . ALA B 1 76 ? -6.16 14.055 -3.805 1 94.75 76 ALA B O 1
ATOM 2765 N N . LEU B 1 77 ? -7.633 15.141 -5.07 1 93.94 77 LEU B N 1
ATOM 2766 C CA . LEU B 1 77 ? -6.703 15.266 -6.188 1 93.94 77 LEU B CA 1
ATOM 2767 C C . LEU B 1 77 ? -5.473 16.078 -5.785 1 93.94 77 LEU B C 1
ATOM 2769 O O . LEU B 1 77 ? -4.344 15.703 -6.105 1 93.94 77 LEU B O 1
ATOM 2773 N N . GLU B 1 78 ? -5.629 17.109 -5.051 1 91 78 GLU B N 1
ATOM 2774 C CA . GLU B 1 78 ? -4.516 17.922 -4.566 1 91 78 GLU B CA 1
ATOM 2775 C C . GLU B 1 78 ? -3.611 17.109 -3.637 1 91 78 GLU B C 1
ATOM 2777 O O . GLU B 1 78 ? -2.398 17.047 -3.842 1 91 78 GLU B O 1
ATOM 2782 N N . ASP B 1 79 ? -4.199 16.453 -2.723 1 92.88 79 ASP B N 1
ATOM 2783 C CA . ASP B 1 79 ? -3.449 15.719 -1.707 1 92.88 79 ASP B CA 1
ATOM 2784 C C . ASP B 1 79 ? -2.713 14.531 -2.318 1 92.88 79 ASP B C 1
ATOM 2786 O O . ASP B 1 79 ? -1.683 14.094 -1.799 1 92.88 79 ASP B O 1
ATOM 2790 N N . SER B 1 80 ? -3.211 14.023 -3.451 1 95.5 80 SER B N 1
ATOM 2791 C CA . SER B 1 80 ? -2.6 12.867 -4.102 1 95.5 80 SER B CA 1
ATOM 2792 C C . SER B 1 80 ? -1.233 13.211 -4.68 1 95.5 80 SER B C 1
ATOM 2794 O O . SER B 1 80 ? -0.461 12.32 -5.043 1 95.5 80 SER B O 1
ATOM 2796 N N . THR B 1 81 ? -0.849 14.531 -4.656 1 95.12 81 THR B N 1
ATOM 2797 C CA . THR B 1 81 ? 0.394 14.938 -5.301 1 95.12 81 THR B CA 1
ATOM 2798 C C . THR B 1 81 ? 1.498 15.141 -4.266 1 95.12 81 THR B C 1
ATOM 2800 O O . THR B 1 81 ? 2.676 15.234 -4.617 1 95.12 81 THR B O 1
ATOM 2803 N N . HIS B 1 82 ? 1.195 15.164 -3.01 1 95.81 82 HIS B N 1
ATOM 2804 C CA . HIS B 1 82 ? 2.121 15.578 -1.96 1 95.81 82 HIS B CA 1
ATOM 2805 C C . HIS B 1 82 ? 3.205 14.531 -1.738 1 95.81 82 HIS B C 1
ATOM 2807 O O . HIS B 1 82 ? 4.27 14.836 -1.198 1 95.81 82 HIS B O 1
ATOM 2813 N N . TYR B 1 83 ? 2.977 13.289 -2.189 1 96.88 83 TYR B N 1
ATOM 2814 C CA . TYR B 1 83 ? 3.975 12.242 -2.025 1 96.88 83 TYR B CA 1
ATOM 2815 C C . TYR B 1 83 ? 5.27 12.602 -2.742 1 96.88 83 TYR B C 1
ATOM 2817 O O . TYR B 1 83 ? 6.355 12.203 -2.316 1 96.88 83 TYR B O 1
ATOM 2825 N N . LYS B 1 84 ? 5.16 13.422 -3.787 1 97.38 84 LYS B N 1
ATOM 2826 C CA . LYS B 1 84 ? 6.336 13.844 -4.539 1 97.38 84 LYS B CA 1
ATOM 2827 C C . LYS B 1 84 ? 7.254 14.711 -3.684 1 97.38 84 LYS B C 1
ATOM 2829 O O . LYS B 1 84 ? 8.477 14.602 -3.77 1 97.38 84 LYS B O 1
ATOM 2834 N N . LEU B 1 85 ? 6.629 15.562 -2.881 1 98 85 LEU B N 1
ATOM 2835 C CA . LEU B 1 85 ? 7.395 16.391 -1.962 1 98 85 LEU B CA 1
ATOM 2836 C C . LEU B 1 85 ? 8.117 15.539 -0.924 1 98 85 LEU B C 1
ATOM 2838 O O . LEU B 1 85 ? 9.242 15.852 -0.525 1 98 85 LEU B O 1
ATOM 2842 N N . PHE B 1 86 ? 7.504 14.492 -0.514 1 98.56 86 PHE B N 1
ATOM 2843 C CA . PHE B 1 86 ? 8.125 13.586 0.445 1 98.56 86 PHE B CA 1
ATOM 2844 C C . PHE B 1 86 ? 9.336 12.898 -0.166 1 98.56 86 PHE B C 1
ATOM 2846 O O . PHE B 1 86 ? 10.383 12.781 0.477 1 98.56 86 PHE B O 1
ATOM 2853 N N . LEU B 1 87 ? 9.211 12.445 -1.41 1 98.44 87 LEU B N 1
ATOM 2854 C CA . LEU B 1 87 ? 10.336 11.805 -2.09 1 98.44 87 LEU B CA 1
ATOM 2855 C C . LEU B 1 87 ? 11.508 12.773 -2.238 1 98.44 87 LEU B C 1
ATOM 2857 O O . LEU B 1 87 ? 12.664 12.375 -2.094 1 98.44 87 LEU B O 1
ATOM 2861 N N . GLU B 1 88 ? 11.164 13.992 -2.506 1 98.38 88 GLU B N 1
ATOM 2862 C CA . GLU B 1 88 ? 12.195 15.023 -2.588 1 98.38 88 GLU B CA 1
ATOM 2863 C C . GLU B 1 88 ? 12.945 15.164 -1.264 1 98.38 88 GLU B C 1
ATOM 2865 O O . GLU B 1 88 ? 14.18 15.148 -1.237 1 98.38 88 GLU B O 1
ATOM 2870 N N . ASP B 1 89 ? 12.195 15.258 -0.18 1 98.75 89 ASP B N 1
ATOM 2871 C CA . ASP B 1 89 ? 12.82 15.438 1.128 1 98.75 89 ASP B CA 1
ATOM 2872 C C . ASP B 1 89 ? 13.539 14.164 1.572 1 98.75 89 ASP B C 1
ATOM 2874 O O . ASP B 1 89 ? 14.562 14.227 2.248 1 98.75 89 ASP B O 1
ATOM 2878 N N . TRP B 1 90 ? 13.023 12.984 1.191 1 98.75 90 TRP B N 1
ATOM 2879 C CA . TRP B 1 90 ? 13.703 11.719 1.436 1 98.75 90 TRP B CA 1
ATOM 2880 C C . TRP B 1 90 ? 15.102 11.727 0.823 1 98.75 90 TRP B C 1
ATOM 2882 O O . TRP B 1 90 ? 16.078 11.398 1.495 1 98.75 90 TRP B O 1
ATOM 2892 N N . GLU B 1 91 ? 15.172 12.164 -0.395 1 98.5 91 GLU B N 1
ATOM 2893 C CA . GLU B 1 91 ? 16.438 12.25 -1.106 1 98.5 91 GLU B CA 1
ATOM 2894 C C . GLU B 1 91 ? 17.375 13.258 -0.443 1 98.5 91 GLU B C 1
ATOM 2896 O O . GLU B 1 91 ? 18.547 12.953 -0.18 1 98.5 91 GLU B O 1
ATOM 2901 N N . LYS B 1 92 ? 16.859 14.391 -0.081 1 98.12 92 LYS B N 1
ATOM 2902 C CA . LYS B 1 92 ? 17.656 15.461 0.513 1 98.12 92 LYS B CA 1
ATOM 2903 C C . LYS B 1 92 ? 18.172 15.062 1.894 1 98.12 92 LYS B C 1
ATOM 2905 O O . LYS B 1 92 ? 19.25 15.477 2.309 1 98.12 92 LYS B O 1
ATOM 2910 N N . LEU B 1 93 ? 17.391 14.234 2.59 1 98.31 93 LEU B N 1
ATOM 2911 C CA . LEU B 1 93 ? 17.75 13.828 3.943 1 98.31 93 LEU B CA 1
ATOM 2912 C C . LEU B 1 93 ? 18.797 12.719 3.92 1 98.31 93 LEU B C 1
ATOM 2914 O O . LEU B 1 93 ? 19.359 12.367 4.957 1 98.31 93 LEU B O 1
ATOM 2918 N N . GLY B 1 94 ? 19.016 12.102 2.75 1 97.56 94 GLY B N 1
ATOM 2919 C CA . GLY B 1 94 ? 20.125 11.164 2.66 1 97.56 94 GLY B CA 1
ATOM 2920 C C . GLY B 1 94 ? 19.797 9.906 1.886 1 97.56 94 GLY B C 1
ATOM 2921 O O . GLY B 1 94 ? 20.672 9.078 1.623 1 97.56 94 GLY B O 1
ATOM 2922 N N . GLY B 1 95 ? 18.516 9.719 1.497 1 97.19 95 GLY B N 1
ATOM 2923 C CA . GLY B 1 95 ? 18.156 8.539 0.728 1 97.19 95 GLY B CA 1
ATOM 2924 C C . GLY B 1 95 ? 18.422 7.238 1.466 1 97.19 95 GLY B C 1
ATOM 2925 O O . GLY B 1 95 ? 17.875 7.012 2.545 1 97.19 95 GLY B O 1
ATOM 2926 N N . ASP B 1 96 ? 19.375 6.504 1.033 1 96.5 96 ASP B N 1
ATOM 2927 C CA . ASP B 1 96 ? 19.703 5.199 1.592 1 96.5 96 ASP B CA 1
ATOM 2928 C C . ASP B 1 96 ? 20.141 5.32 3.049 1 96.5 96 ASP B C 1
ATOM 2930 O O . ASP B 1 96 ? 19.891 4.422 3.857 1 96.5 96 ASP B O 1
ATOM 2934 N N . ALA B 1 97 ? 20.766 6.387 3.348 1 96.81 97 ALA B N 1
ATOM 2935 C CA . ALA B 1 97 ? 21.312 6.574 4.691 1 96.81 97 ALA B CA 1
ATOM 2936 C C . ALA B 1 97 ? 20.188 6.648 5.727 1 96.81 97 ALA B C 1
ATOM 2938 O O . ALA B 1 97 ? 20.422 6.426 6.918 1 96.81 97 ALA B O 1
ATOM 2939 N N . LEU B 1 98 ? 19 6.949 5.301 1 97.44 98 LEU B N 1
ATOM 2940 C CA . LEU B 1 98 ? 17.859 7.059 6.203 1 97.44 98 LEU B CA 1
ATOM 2941 C C . LEU B 1 98 ? 17.5 5.699 6.789 1 97.44 98 LEU B C 1
ATOM 2943 O O . LEU B 1 98 ? 16.938 5.617 7.883 1 97.44 98 LEU B O 1
ATOM 2947 N N . LEU B 1 99 ? 17.859 4.633 6.086 1 96.62 99 LEU B N 1
ATOM 2948 C CA . LEU B 1 99 ? 17.438 3.301 6.5 1 96.62 99 LEU B CA 1
ATOM 2949 C C . LEU B 1 99 ? 18.5 2.637 7.371 1 96.62 99 LEU B C 1
ATOM 2951 O O . LEU B 1 99 ? 18.203 1.67 8.078 1 96.62 99 LEU B O 1
ATOM 2955 N N . ALA B 1 100 ? 19.688 3.207 7.359 1 94.06 100 ALA B N 1
ATOM 2956 C CA . ALA B 1 100 ? 20.828 2.586 8.039 1 94.06 100 ALA B CA 1
ATOM 2957 C C . ALA B 1 100 ? 20.547 2.43 9.531 1 94.06 100 ALA B C 1
ATOM 2959 O O . ALA B 1 100 ? 20.734 1.346 10.094 1 94.06 100 ALA B O 1
ATOM 2960 N N . PRO B 1 101 ? 19.969 3.432 10.18 1 93.88 101 PRO B N 1
ATOM 2961 C CA . PRO B 1 101 ? 19.734 3.299 11.617 1 93.88 101 PRO B CA 1
ATOM 2962 C C . PRO B 1 101 ? 18.625 2.301 11.938 1 93.88 101 PRO B C 1
ATOM 2964 O O . PRO B 1 101 ? 18.469 1.896 13.094 1 93.88 101 PRO B O 1
ATOM 2967 N N . TYR B 1 102 ? 17.875 1.902 10.984 1 94.94 102 TYR B N 1
ATOM 2968 C CA . TYR B 1 102 ? 16.766 0.983 11.195 1 94.94 102 TYR B CA 1
ATOM 2969 C C . TYR B 1 102 ? 17.125 -0.424 10.734 1 94.94 102 TYR B C 1
ATOM 2971 O O . TYR B 1 102 ? 16.297 -1.329 10.773 1 94.94 102 TYR B O 1
ATOM 2979 N N . ALA B 1 103 ? 18.359 -0.684 10.375 1 92.56 103 ALA B N 1
ATOM 2980 C CA . ALA B 1 103 ? 18.828 -1.956 9.828 1 92.56 103 ALA B CA 1
ATOM 2981 C C . ALA B 1 103 ? 18.453 -3.115 10.75 1 92.56 103 ALA B C 1
ATOM 2983 O O . ALA B 1 103 ? 18 -4.164 10.289 1 92.56 103 ALA B O 1
ATOM 2984 N N . PRO B 1 104 ? 18.5 -2.943 12.062 1 91.31 104 PRO B N 1
ATOM 2985 C CA . PRO B 1 104 ? 18.172 -4.066 12.945 1 91.31 104 PRO B CA 1
ATOM 2986 C C . PRO B 1 104 ? 16.688 -4.445 12.891 1 91.31 104 PRO B C 1
ATOM 2988 O O . PRO B 1 104 ? 16.312 -5.539 13.328 1 91.31 104 PRO B O 1
ATOM 2991 N N . LEU B 1 105 ? 15.875 -3.541 12.406 1 93.44 105 LEU B N 1
ATOM 2992 C CA . LEU B 1 105 ? 14.438 -3.773 12.367 1 93.44 105 LEU B CA 1
ATOM 2993 C C . LEU B 1 105 ? 14.016 -4.324 11.008 1 93.44 105 LEU B C 1
ATOM 2995 O O . LEU B 1 105 ? 12.867 -4.742 10.828 1 93.44 105 LEU B O 1
ATOM 2999 N N . ILE B 1 106 ? 14.938 -4.285 10.031 1 94.25 106 ILE B N 1
ATOM 3000 C CA . ILE B 1 106 ? 14.633 -4.738 8.68 1 94.25 106 ILE B CA 1
ATOM 3001 C C . ILE B 1 106 ? 14.914 -6.234 8.562 1 94.25 106 ILE B C 1
ATOM 3003 O O . ILE B 1 106 ? 16.062 -6.668 8.688 1 94.25 106 ILE B O 1
ATOM 3007 N N . ALA B 1 107 ? 13.891 -6.977 8.312 1 92.56 107 ALA B N 1
ATOM 3008 C CA . ALA B 1 107 ? 14.039 -8.422 8.195 1 92.56 107 ALA B CA 1
ATOM 3009 C C . ALA B 1 107 ? 14.898 -8.789 6.988 1 92.56 107 ALA B C 1
ATOM 3011 O O . ALA B 1 107 ? 14.773 -8.18 5.922 1 92.56 107 ALA B O 1
ATOM 3012 N N . GLY B 1 108 ? 15.781 -9.766 7.203 1 95.44 108 GLY B N 1
ATOM 3013 C CA . GLY B 1 108 ? 16.469 -10.359 6.07 1 95.44 108 GLY B CA 1
ATOM 3014 C C . GLY B 1 108 ? 15.602 -11.289 5.254 1 95.44 108 GLY B C 1
ATOM 3015 O O . GLY B 1 108 ? 14.367 -11.227 5.332 1 95.44 108 GLY B O 1
ATOM 3016 N N . LEU B 1 109 ? 16.188 -12.062 4.41 1 96.81 109 LEU B N 1
ATOM 3017 C CA . LEU B 1 109 ? 15.477 -13.039 3.594 1 96.81 109 LEU B CA 1
ATOM 3018 C C . LEU B 1 109 ? 15.07 -14.25 4.426 1 96.81 109 LEU B C 1
ATOM 3020 O O . LEU B 1 109 ? 15.695 -14.539 5.449 1 96.81 109 LEU B O 1
ATOM 3024 N N . PRO B 1 110 ? 13.961 -14.891 4.008 1 94.88 110 PRO B N 1
ATOM 3025 C CA . PRO B 1 110 ? 13.5 -16.016 4.816 1 94.88 110 PRO B CA 1
ATOM 3026 C C . PRO B 1 110 ? 14.469 -17.188 4.805 1 94.88 110 PRO B C 1
ATOM 3028 O O . PRO B 1 110 ? 15.133 -17.438 3.791 1 94.88 110 PRO B O 1
ATOM 3031 N N . ASP B 1 111 ? 14.438 -17.906 5.945 1 92.88 111 ASP B N 1
ATOM 3032 C CA . ASP B 1 111 ? 15.125 -19.203 6.023 1 92.88 111 ASP B CA 1
ATOM 3033 C C . ASP B 1 111 ? 14.312 -20.297 5.332 1 92.88 111 ASP B C 1
ATOM 3035 O O . ASP B 1 111 ? 13.516 -20.016 4.441 1 92.88 111 ASP B O 1
ATOM 3039 N N . ASP B 1 112 ? 14.438 -21.469 5.609 1 90.75 112 ASP B N 1
ATOM 3040 C CA . ASP B 1 112 ? 13.742 -22.594 4.973 1 90.75 112 ASP B CA 1
ATOM 3041 C C . ASP B 1 112 ? 12.234 -22.469 5.156 1 90.75 112 ASP B C 1
ATOM 3043 O O . ASP B 1 112 ? 11.477 -22.578 4.188 1 90.75 112 ASP B O 1
ATOM 3047 N N . ASP B 1 113 ? 11.836 -22.141 6.371 1 92.31 113 ASP B N 1
ATOM 3048 C CA . ASP B 1 113 ? 10.422 -21.891 6.641 1 92.31 113 ASP B CA 1
ATOM 3049 C C . ASP B 1 113 ? 10.078 -20.406 6.5 1 92.31 113 ASP B C 1
ATOM 3051 O O . ASP B 1 113 ? 10.336 -19.625 7.41 1 92.31 113 ASP B O 1
ATOM 3055 N N . HIS B 1 114 ? 9.445 -20.031 5.398 1 92.19 114 HIS B N 1
ATOM 3056 C CA . HIS B 1 114 ? 9.148 -18.625 5.117 1 92.19 114 HIS B CA 1
ATOM 3057 C C . HIS B 1 114 ? 8.117 -18.078 6.09 1 92.19 114 HIS B C 1
ATOM 3059 O O . HIS B 1 114 ? 7.918 -16.859 6.172 1 92.19 114 HIS B O 1
ATOM 3065 N N . ARG B 1 115 ? 7.484 -18.984 6.938 1 91.94 115 ARG B N 1
ATOM 3066 C CA . ARG B 1 115 ? 6.484 -18.562 7.914 1 91.94 115 ARG B CA 1
ATOM 3067 C C . ARG B 1 115 ? 7.141 -18 9.164 1 91.94 115 ARG B C 1
ATOM 3069 O O . ARG B 1 115 ? 6.535 -17.188 9.875 1 91.94 115 ARG B O 1
ATOM 3076 N N . ALA B 1 116 ? 8.336 -18.359 9.375 1 91.56 116 ALA B N 1
ATOM 3077 C CA . ALA B 1 116 ? 9.07 -17.922 10.555 1 91.56 116 ALA B CA 1
ATOM 3078 C C . ALA B 1 116 ? 9.727 -16.562 10.312 1 91.56 116 ALA B C 1
ATOM 3080 O O . ALA B 1 116 ? 9.906 -16.141 9.164 1 91.56 116 ALA B O 1
ATOM 3081 N N . GLN B 1 117 ? 10.047 -15.906 11.414 1 88.75 117 GLN B N 1
ATOM 3082 C CA . GLN B 1 117 ? 10.82 -14.68 11.32 1 88.75 117 GLN B CA 1
ATOM 3083 C C . GLN B 1 117 ? 12.234 -14.961 10.812 1 88.75 117 GLN B C 1
ATOM 3085 O O . GLN B 1 117 ? 12.867 -15.938 11.219 1 88.75 117 GLN B O 1
ATOM 3090 N N . SER B 1 118 ? 12.641 -14.102 9.938 1 91.19 118 SER B N 1
ATOM 3091 C CA . SER B 1 118 ? 13.984 -14.258 9.391 1 91.19 118 SER B CA 1
ATOM 3092 C C . SER B 1 118 ? 15.047 -14.016 10.461 1 91.19 118 SER B C 1
ATOM 3094 O O . SER B 1 118 ? 14.922 -13.086 11.266 1 91.19 118 SER B O 1
ATOM 3096 N N . THR B 1 119 ? 16.062 -14.781 10.438 1 88.06 119 THR B N 1
ATOM 3097 C CA . THR B 1 119 ? 17.203 -14.602 11.328 1 88.06 119 THR B CA 1
ATOM 3098 C C . THR B 1 119 ? 18.375 -13.969 10.578 1 88.06 119 THR B C 1
ATOM 3100 O O . THR B 1 119 ? 19.422 -13.672 11.164 1 88.06 119 THR B O 1
ATOM 3103 N N . GLN B 1 120 ? 18.172 -13.742 9.328 1 90.75 120 GLN B N 1
ATOM 3104 C CA . GLN B 1 120 ? 19.234 -13.18 8.5 1 90.75 120 GLN B CA 1
ATOM 3105 C C . GLN B 1 120 ? 19.266 -11.664 8.602 1 90.75 120 GLN B C 1
ATOM 3107 O O . GLN B 1 120 ? 18.234 -11.023 8.828 1 90.75 120 GLN B O 1
ATOM 3112 N N . SER B 1 121 ? 20.469 -11.188 8.375 1 89.12 121 SER B N 1
ATOM 3113 C CA . SER B 1 121 ? 20.641 -9.734 8.352 1 89.12 121 SER B CA 1
ATOM 3114 C C . SER B 1 121 ? 20.219 -9.156 7.004 1 89.12 121 SER B C 1
ATOM 3116 O O . SER B 1 121 ? 20.453 -9.766 5.957 1 89.12 121 SER B O 1
ATOM 3118 N N . SER B 1 122 ? 19.703 -7.914 7.07 1 91.94 122 SER B N 1
ATOM 3119 C CA . SER B 1 122 ? 19.359 -7.207 5.844 1 91.94 122 SER B CA 1
ATOM 3120 C C . SER B 1 122 ? 20.547 -6.438 5.289 1 91.94 122 SER B C 1
ATOM 3122 O O . SER B 1 122 ? 20.469 -5.852 4.207 1 91.94 122 SER B O 1
ATOM 3124 N N . ALA B 1 123 ? 21.688 -6.441 5.957 1 89.19 123 ALA B N 1
ATOM 3125 C CA . ALA B 1 123 ? 22.828 -5.578 5.656 1 89.19 123 ALA B CA 1
ATOM 3126 C C . ALA B 1 123 ? 23.422 -5.902 4.285 1 89.19 123 ALA B C 1
ATOM 3128 O O . ALA B 1 123 ? 23.922 -5.012 3.594 1 89.19 123 ALA B O 1
ATOM 3129 N N . SER B 1 124 ? 23.297 -7.121 3.865 1 92.38 124 SER B N 1
ATOM 3130 C CA . SER B 1 124 ? 23.953 -7.547 2.631 1 92.38 124 SER B CA 1
ATOM 3131 C C . SER B 1 124 ? 23 -7.48 1.447 1 92.38 124 SER B C 1
ATOM 3133 O O . SER B 1 124 ? 23.375 -7.762 0.311 1 92.38 124 SER B O 1
ATOM 3135 N N . LEU B 1 125 ? 21.766 -7.137 1.695 1 96.44 125 LEU B N 1
ATOM 3136 C CA . LEU B 1 125 ? 20.766 -7.105 0.635 1 96.44 125 LEU B CA 1
ATOM 3137 C C . LEU B 1 125 ? 20.984 -5.91 -0.288 1 96.44 125 LEU B C 1
ATOM 3139 O O . LEU B 1 125 ? 21.5 -4.879 0.14 1 96.44 125 LEU B O 1
ATOM 3143 N N . ALA B 1 126 ? 20.594 -6.074 -1.529 1 97.56 126 ALA B N 1
ATOM 3144 C CA . ALA B 1 126 ? 20.562 -4.926 -2.434 1 97.56 126 ALA B CA 1
ATOM 3145 C C . ALA B 1 126 ? 19.703 -3.801 -1.858 1 97.56 126 ALA B C 1
ATOM 3147 O O . ALA B 1 126 ? 18.734 -4.055 -1.148 1 97.56 126 ALA B O 1
ATOM 3148 N N . PRO B 1 127 ? 20.062 -2.568 -2.182 1 97.19 127 PRO B N 1
ATOM 3149 C CA . PRO B 1 127 ? 19.312 -1.438 -1.638 1 97.19 127 PRO B CA 1
ATOM 3150 C C . PRO B 1 127 ? 17.812 -1.532 -1.926 1 97.19 127 PRO B C 1
ATOM 3152 O O . PRO B 1 127 ? 16.984 -1.237 -1.054 1 97.19 127 PRO B O 1
ATOM 3155 N N . SER B 1 128 ? 17.438 -1.934 -3.113 1 97.94 128 SER B N 1
ATOM 3156 C CA . SER B 1 128 ? 16.016 -2.07 -3.422 1 97.94 128 SER B CA 1
ATOM 3157 C C . SER B 1 128 ? 15.367 -3.148 -2.561 1 97.94 128 SER B C 1
ATOM 3159 O O . SER B 1 128 ? 14.266 -2.955 -2.043 1 97.94 128 SER B O 1
ATOM 3161 N N . THR B 1 129 ? 16.031 -4.305 -2.385 1 98.19 129 THR B N 1
ATOM 3162 C CA . THR B 1 129 ? 15.508 -5.371 -1.538 1 98.19 129 THR B CA 1
ATOM 3163 C C . THR B 1 129 ? 15.344 -4.891 -0.1 1 98.19 129 THR B C 1
ATOM 3165 O O . THR B 1 129 ? 14.32 -5.156 0.536 1 98.19 129 THR B O 1
ATOM 3168 N N . ARG B 1 130 ? 16.328 -4.168 0.377 1 97.81 130 ARG B N 1
ATOM 3169 C CA . ARG B 1 130 ? 16.281 -3.631 1.733 1 97.81 130 ARG B CA 1
ATOM 3170 C C . ARG B 1 130 ? 15.133 -2.645 1.895 1 97.81 130 ARG B C 1
ATOM 3172 O O . ARG B 1 130 ? 14.43 -2.66 2.908 1 97.81 130 ARG B O 1
ATOM 3179 N N . THR B 1 131 ? 14.961 -1.793 0.904 1 98.5 131 THR B N 1
ATOM 3180 C CA . THR B 1 131 ? 13.875 -0.824 0.933 1 98.5 131 THR B CA 1
ATOM 3181 C C . THR B 1 131 ? 12.516 -1.531 0.943 1 98.5 131 THR B C 1
ATOM 3183 O O . THR B 1 131 ? 11.633 -1.177 1.724 1 98.5 131 THR B O 1
ATOM 3186 N N . LEU B 1 132 ? 12.367 -2.555 0.085 1 98.56 132 LEU B N 1
ATOM 3187 C CA . LEU B 1 132 ? 11.125 -3.322 0.05 1 98.56 132 LEU B CA 1
ATOM 3188 C C . LEU B 1 132 ? 10.891 -4.031 1.379 1 98.56 132 LEU B C 1
ATOM 3190 O O . LEU B 1 132 ? 9.773 -4 1.913 1 98.56 132 LEU B O 1
ATOM 3194 N N . SER B 1 133 ? 11.938 -4.652 1.892 1 97.88 133 SER B N 1
ATOM 3195 C CA . SER B 1 133 ? 11.836 -5.324 3.182 1 97.88 133 SER B CA 1
ATOM 3196 C C . SER B 1 133 ? 11.477 -4.344 4.293 1 97.88 133 SER B C 1
ATOM 3198 O O . SER B 1 133 ? 10.609 -4.625 5.121 1 97.88 133 SER B O 1
ATOM 3200 N N . PHE B 1 134 ? 12.109 -3.188 4.293 1 98 134 PHE B N 1
ATOM 3201 C CA . PHE B 1 134 ? 11.82 -2.143 5.27 1 98 134 PHE B CA 1
ATOM 3202 C C . PHE B 1 134 ? 10.344 -1.766 5.242 1 98 134 PHE B C 1
ATOM 3204 O O . PHE B 1 134 ? 9.703 -1.683 6.289 1 98 134 PHE B O 1
ATOM 3211 N N . LEU B 1 135 ? 9.758 -1.597 4.07 1 98.44 135 LEU B N 1
ATOM 3212 C CA . LEU B 1 135 ? 8.391 -1.116 3.9 1 98.44 135 LEU B CA 1
ATOM 3213 C C . LEU B 1 135 ? 7.383 -2.168 4.352 1 98.44 135 LEU B C 1
ATOM 3215 O O . LEU B 1 135 ? 6.297 -1.83 4.832 1 98.44 135 LEU B O 1
ATOM 3219 N N . TRP B 1 136 ? 7.738 -3.484 4.266 1 97.44 136 TRP B N 1
ATOM 3220 C CA . TRP B 1 136 ? 6.691 -4.477 4.488 1 97.44 136 TRP B CA 1
ATOM 3221 C C . TRP B 1 136 ? 7.043 -5.387 5.66 1 97.44 136 TRP B C 1
ATOM 3223 O O . TRP B 1 136 ? 6.309 -6.328 5.965 1 97.44 136 TRP B O 1
ATOM 3233 N N . SER B 1 137 ? 8.133 -5.082 6.363 1 93.69 137 SER B N 1
ATOM 3234 C CA . SER B 1 137 ? 8.406 -5.77 7.625 1 93.69 137 SER B CA 1
ATOM 3235 C C . SER B 1 137 ? 7.535 -5.227 8.75 1 93.69 137 SER B C 1
ATOM 3237 O O . SER B 1 137 ? 7.273 -4.023 8.812 1 93.69 137 SER B O 1
ATOM 3239 N N . ASP B 1 138 ? 7.188 -6.086 9.664 1 93.38 138 ASP B N 1
ATOM 3240 C CA . ASP B 1 138 ? 6.297 -5.68 10.742 1 93.38 138 ASP B CA 1
ATOM 3241 C C . ASP B 1 138 ? 7.02 -4.77 11.734 1 93.38 138 ASP B C 1
ATOM 3243 O O . ASP B 1 138 ? 6.465 -3.766 12.188 1 93.38 138 ASP B O 1
ATOM 3247 N N . ASP B 1 139 ? 8.203 -5.02 11.984 1 92.69 139 ASP B N 1
ATOM 3248 C CA . ASP B 1 139 ? 8.922 -4.242 12.984 1 92.69 139 ASP B CA 1
ATOM 3249 C C . ASP B 1 139 ? 9.188 -2.82 12.492 1 92.69 139 ASP B C 1
ATOM 3251 O O . ASP B 1 139 ? 9.258 -1.884 13.289 1 92.69 139 ASP B O 1
ATOM 3255 N N . SER B 1 140 ? 9.242 -2.693 11.18 1 93.62 140 SER B N 1
ATOM 3256 C CA . SER B 1 140 ? 9.641 -1.379 10.68 1 93.62 140 SER B CA 1
ATOM 3257 C C . SER B 1 140 ? 8.43 -0.587 10.195 1 93.62 140 SER B C 1
ATOM 3259 O O . SER B 1 140 ? 8.445 0.646 10.195 1 93.62 140 SER B O 1
ATOM 3261 N N . ASN B 1 141 ? 7.355 -1.262 9.742 1 96.5 141 ASN B N 1
ATOM 3262 C CA . ASN B 1 141 ? 6.371 -0.42 9.07 1 96.5 141 ASN B CA 1
ATOM 3263 C C . ASN B 1 141 ? 4.949 -0.931 9.297 1 96.5 141 ASN B C 1
ATOM 3265 O O . ASN B 1 141 ? 4.016 -0.488 8.625 1 96.5 141 ASN B O 1
ATOM 3269 N N . ARG B 1 142 ? 4.676 -1.811 10.18 1 97.25 142 ARG B N 1
ATOM 3270 C CA . ARG B 1 142 ? 3.33 -2.33 10.398 1 97.25 142 ARG B CA 1
ATOM 3271 C C . ARG B 1 142 ? 2.357 -1.205 10.734 1 97.25 142 ARG B C 1
ATOM 3273 O O . ARG B 1 142 ? 1.209 -1.213 10.289 1 97.25 142 ARG B O 1
ATOM 3280 N N . HIS B 1 143 ? 2.764 -0.223 11.586 1 98.44 143 HIS B N 1
ATOM 3281 C CA . HIS B 1 143 ? 1.889 0.863 12.016 1 98.44 143 HIS B CA 1
ATOM 3282 C C . HIS B 1 143 ? 1.415 1.69 10.828 1 98.44 143 HIS B C 1
ATOM 3284 O O . HIS B 1 143 ? 0.259 2.117 10.781 1 98.44 143 HIS B O 1
ATOM 3290 N N . ASN B 1 144 ? 2.248 1.886 9.844 1 98.69 144 ASN B N 1
ATOM 3291 C CA . ASN B 1 144 ? 1.889 2.627 8.641 1 98.69 144 ASN B CA 1
ATOM 3292 C C . ASN B 1 144 ? 0.884 1.859 7.789 1 98.69 144 ASN B C 1
ATOM 3294 O O . ASN B 1 144 ? -0.13 2.416 7.363 1 98.69 144 ASN B O 1
ATOM 3298 N N . ARG B 1 145 ? 1.216 0.599 7.527 1 98.56 145 ARG B N 1
ATOM 3299 C CA . ARG B 1 145 ? 0.373 -0.249 6.688 1 98.56 145 ARG B CA 1
ATOM 3300 C C . ARG B 1 145 ? -0.991 -0.471 7.336 1 98.56 145 ARG B C 1
ATOM 3302 O O . ARG B 1 145 ? -2.023 -0.363 6.668 1 98.56 145 ARG B O 1
ATOM 3309 N N . LYS B 1 146 ? -1.016 -0.701 8.633 1 98.62 146 LYS B N 1
ATOM 3310 C CA . LYS B 1 146 ? -2.266 -0.898 9.367 1 98.62 146 LYS B CA 1
ATOM 3311 C C . LYS B 1 146 ? -3.145 0.348 9.297 1 98.62 146 LYS B C 1
ATOM 3313 O O . LYS B 1 146 ? -4.355 0.251 9.094 1 98.62 146 LYS B O 1
ATOM 3318 N N . LEU B 1 147 ? -2.553 1.508 9.508 1 98.75 147 LEU B N 1
ATOM 3319 C CA . LEU B 1 147 ? -3.297 2.76 9.422 1 98.75 147 LEU B CA 1
ATOM 3320 C C . LEU B 1 147 ? -4 2.881 8.078 1 98.75 147 LEU B C 1
ATOM 3322 O O . LEU B 1 147 ? -5.188 3.217 8.016 1 98.75 147 LEU B O 1
ATOM 3326 N N . MET B 1 148 ? -3.264 2.611 6.973 1 98.56 148 MET B N 1
ATOM 3327 C CA . MET B 1 148 ? -3.795 2.773 5.625 1 98.56 148 MET B CA 1
ATOM 3328 C C . MET B 1 148 ? -5.039 1.915 5.422 1 98.56 148 MET B C 1
ATOM 3330 O O . MET B 1 148 ? -6.062 2.4 4.938 1 98.56 148 MET B O 1
ATOM 3334 N N . PHE B 1 149 ? -4.996 0.701 5.875 1 98.5 149 PHE B N 1
ATOM 3335 C CA . PHE B 1 149 ? -6.105 -0.209 5.609 1 98.5 149 PHE B CA 1
ATOM 3336 C C . PHE B 1 149 ? -7.246 0.029 6.594 1 98.5 149 PHE B C 1
ATOM 3338 O O . PHE B 1 149 ? -8.414 -0.133 6.246 1 98.5 149 PHE B O 1
ATOM 3345 N N . ALA B 1 150 ? -6.926 0.52 7.828 1 98.5 150 ALA B N 1
ATOM 3346 C CA . ALA B 1 150 ? -7.977 0.89 8.773 1 98.5 150 ALA B CA 1
ATOM 3347 C C . ALA B 1 150 ? -8.766 2.1 8.273 1 98.5 150 ALA B C 1
ATOM 3349 O O . ALA B 1 150 ? -9.992 2.127 8.359 1 98.5 150 ALA B O 1
ATOM 3350 N N . LEU B 1 151 ? -8.016 3.059 7.754 1 98.56 151 LEU B N 1
ATOM 3351 C CA . LEU B 1 151 ? -8.648 4.254 7.215 1 98.56 151 LEU B CA 1
ATOM 3352 C C . LEU B 1 151 ? -9.5 3.914 5.996 1 98.56 151 LEU B C 1
ATOM 3354 O O . LEU B 1 151 ? -10.625 4.402 5.859 1 98.56 151 LEU B O 1
ATOM 3358 N N . THR B 1 152 ? -8.992 3.07 5.117 1 98.69 152 THR B N 1
ATOM 3359 C CA . THR B 1 152 ? -9.711 2.635 3.924 1 98.69 152 THR B CA 1
ATOM 3360 C C . THR B 1 152 ? -11.016 1.933 4.301 1 98.69 152 THR B C 1
ATOM 3362 O O . THR B 1 152 ? -12.07 2.229 3.74 1 98.69 152 THR B O 1
ATOM 3365 N N . LYS B 1 153 ? -10.906 1.088 5.27 1 98.38 153 LYS B N 1
ATOM 3366 C CA . LYS B 1 153 ? -12.078 0.367 5.754 1 98.38 153 LYS B CA 1
ATOM 3367 C C . LYS B 1 153 ? -13.133 1.331 6.301 1 98.38 153 LYS B C 1
ATOM 3369 O O . LYS B 1 153 ? -14.32 1.195 6 1 98.38 153 LYS B O 1
ATOM 3374 N N . LEU B 1 154 ? -12.703 2.283 7.059 1 98.56 154 LEU B N 1
ATOM 3375 C CA . LEU B 1 154 ? -13.594 3.266 7.668 1 98.56 154 LEU B CA 1
ATOM 3376 C C . LEU B 1 154 ? -14.367 4.035 6.602 1 98.56 154 LEU B C 1
ATOM 3378 O O . LEU B 1 154 ? -15.586 4.203 6.707 1 98.56 154 LEU B O 1
ATOM 3382 N N . ILE B 1 155 ? -13.68 4.457 5.523 1 98.44 155 ILE B N 1
ATOM 3383 C CA . ILE B 1 155 ? -14.312 5.234 4.461 1 98.44 155 ILE B CA 1
ATOM 3384 C C . ILE B 1 155 ? -15.328 4.367 3.725 1 98.44 155 ILE B C 1
ATOM 3386 O O . ILE B 1 155 ? -16.469 4.785 3.51 1 98.44 155 ILE B O 1
ATOM 3390 N N . HIS B 1 156 ? -14.938 3.148 3.4 1 97.69 156 HIS B N 1
ATOM 3391 C CA . HIS B 1 156 ? -15.805 2.277 2.617 1 97.69 156 HIS B CA 1
ATOM 3392 C C . HIS B 1 156 ? -17.062 1.889 3.404 1 97.69 156 HIS B C 1
ATOM 3394 O O . HIS B 1 156 ? -18.156 1.827 2.848 1 97.69 156 HIS B O 1
ATOM 3400 N N . GLU B 1 157 ? -16.891 1.778 4.703 1 96.56 157 GLU B N 1
ATOM 3401 C CA . GLU B 1 157 ? -17.984 1.203 5.477 1 96.56 157 GLU B CA 1
ATOM 3402 C C . GLU B 1 157 ? -18.859 2.293 6.09 1 96.56 157 GLU B C 1
ATOM 3404 O O . GLU B 1 157 ? -20.031 2.064 6.383 1 96.56 157 GLU B O 1
ATOM 3409 N N . SER B 1 158 ? -18.25 3.523 6.238 1 97.69 158 SER B N 1
ATOM 3410 C CA . SER B 1 158 ? -18.969 4.418 7.141 1 97.69 158 SER B CA 1
ATOM 3411 C C . SER B 1 158 ? -19.078 5.828 6.562 1 97.69 158 SER B C 1
ATOM 3413 O O . SER B 1 158 ? -19.688 6.707 7.16 1 97.69 158 SER B O 1
ATOM 3415 N N . ALA B 1 159 ? -18.531 6.066 5.367 1 97.69 159 ALA B N 1
ATOM 3416 C CA . ALA B 1 159 ? -18.422 7.461 4.949 1 97.69 159 ALA B CA 1
ATOM 3417 C C . ALA B 1 159 ? -18.859 7.625 3.492 1 97.69 159 ALA B C 1
ATOM 3419 O O . ALA B 1 159 ? -18.203 8.352 2.729 1 97.69 159 ALA B O 1
ATOM 3420 N N . ALA B 1 160 ? -19.922 6.945 3.172 1 96.31 160 ALA B N 1
ATOM 3421 C CA . ALA B 1 160 ? -20.469 7.121 1.828 1 96.31 160 ALA B CA 1
ATOM 3422 C C . ALA B 1 160 ? -21.094 8.508 1.667 1 96.31 160 ALA B C 1
ATOM 3424 O O . ALA B 1 160 ? -21.062 9.086 0.579 1 96.31 160 ALA B O 1
ATOM 3425 N N . ASP B 1 161 ? -21.641 9.062 2.732 1 97.25 161 ASP B N 1
ATOM 3426 C CA . ASP B 1 161 ? -22.266 10.375 2.758 1 97.25 161 ASP B CA 1
ATOM 3427 C C . ASP B 1 161 ? -21.219 11.492 2.75 1 97.25 161 ASP B C 1
ATOM 3429 O O . ASP B 1 161 ? -20.266 11.461 3.529 1 97.25 161 ASP B O 1
ATOM 3433 N N . ALA B 1 162 ? -21.438 12.469 1.929 1 96.06 162 ALA B N 1
ATOM 3434 C CA . ALA B 1 162 ? -20.422 13.484 1.681 1 96.06 162 ALA B CA 1
ATOM 3435 C C . ALA B 1 162 ? -20.047 14.227 2.967 1 96.06 162 ALA B C 1
ATOM 3437 O O . ALA B 1 162 ? -18.875 14.422 3.266 1 96.06 162 ALA B O 1
ATOM 3438 N N . PRO B 1 163 ? -21.031 14.625 3.785 1 96.31 163 PRO B N 1
ATOM 3439 C CA . PRO B 1 163 ? -20.656 15.305 5.031 1 96.31 163 PRO B CA 1
ATOM 3440 C C . PRO B 1 163 ? -19.828 14.414 5.961 1 96.31 163 PRO B C 1
ATOM 3442 O O . PRO B 1 163 ? -18.906 14.898 6.633 1 96.31 163 PRO B O 1
ATOM 3445 N N . VAL B 1 164 ? -20.188 13.148 5.984 1 98.12 164 VAL B N 1
ATOM 3446 C CA . VAL B 1 164 ? -19.469 12.211 6.848 1 98.12 164 VAL B CA 1
ATOM 3447 C C . VAL B 1 164 ? -18.047 12.016 6.328 1 98.12 164 VAL B C 1
ATOM 3449 O O . VAL B 1 164 ? -17.094 12 7.105 1 98.12 164 VAL B O 1
ATOM 3452 N N . ARG B 1 165 ? -17.969 11.875 5.023 1 97.75 165 ARG B N 1
ATOM 3453 C CA . ARG B 1 165 ? -16.641 11.727 4.41 1 97.75 165 ARG B CA 1
ATOM 3454 C C . ARG B 1 165 ? -15.797 12.977 4.637 1 97.75 165 ARG B C 1
ATOM 3456 O O . ARG B 1 165 ? -14.602 12.875 4.902 1 97.75 165 ARG B O 1
ATOM 3463 N N . PHE B 1 166 ? -16.375 14.117 4.562 1 95.94 166 PHE B N 1
ATOM 3464 C CA . PHE B 1 166 ? -15.68 15.359 4.84 1 95.94 166 PHE B CA 1
ATOM 3465 C C . PHE B 1 166 ? -15.164 15.391 6.277 1 95.94 166 PHE B C 1
ATOM 3467 O O . PHE B 1 166 ? -14.031 15.789 6.527 1 95.94 166 PHE B O 1
ATOM 3474 N N . ALA B 1 167 ? -16.016 14.984 7.184 1 96.69 167 ALA B N 1
ATOM 3475 C CA . ALA B 1 167 ? -15.617 14.961 8.586 1 96.69 167 ALA B CA 1
ATOM 3476 C C . ALA B 1 167 ? -14.383 14.094 8.789 1 96.69 167 ALA B C 1
ATOM 3478 O O . ALA B 1 167 ? -13.469 14.461 9.531 1 96.69 167 ALA B O 1
ATOM 3479 N N . ALA B 1 168 ? -14.352 12.914 8.109 1 97.75 168 ALA B N 1
ATOM 3480 C CA . ALA B 1 168 ? -13.188 12.031 8.18 1 97.75 168 ALA B CA 1
ATOM 3481 C C . ALA B 1 168 ? -11.945 12.719 7.613 1 97.75 168 ALA B C 1
ATOM 3483 O O . ALA B 1 168 ? -10.883 12.688 8.227 1 97.75 168 ALA B O 1
ATOM 3484 N N . VAL B 1 169 ? -12.109 13.352 6.48 1 96.31 169 VAL B N 1
ATOM 3485 C CA . VAL B 1 169 ? -11 14.023 5.801 1 96.31 169 VAL B CA 1
ATOM 3486 C C . VAL B 1 169 ? -10.477 15.156 6.676 1 96.31 169 VAL B C 1
ATOM 3488 O O . VAL B 1 169 ? -9.258 15.305 6.852 1 96.31 169 VAL B O 1
ATOM 3491 N N . GLU B 1 170 ? -11.367 15.945 7.203 1 94.25 170 GLU B N 1
ATOM 3492 C CA . GLU B 1 170 ? -10.977 17.062 8.062 1 94.25 170 GLU B CA 1
ATOM 3493 C C . GLU B 1 170 ? -10.219 16.578 9.289 1 94.25 170 GLU B C 1
ATOM 3495 O O . GLU B 1 170 ? -9.234 17.188 9.711 1 94.25 170 GLU B O 1
ATOM 3500 N N . ALA B 1 171 ? -10.734 15.477 9.906 1 96.81 171 ALA B N 1
ATOM 3501 C CA . ALA B 1 171 ? -10.039 14.898 11.047 1 96.81 171 ALA B CA 1
ATOM 3502 C C . ALA B 1 171 ? -8.625 14.477 10.672 1 96.81 171 ALA B C 1
ATOM 3504 O O . ALA B 1 171 ? -7.672 14.75 11.406 1 96.81 171 ALA B O 1
ATOM 3505 N N . VAL B 1 172 ? -8.453 13.828 9.484 1 97.31 172 VAL B N 1
ATOM 3506 C CA . VAL B 1 172 ? -7.141 13.406 9.008 1 97.31 172 VAL B CA 1
ATOM 3507 C C . VAL B 1 172 ? -6.25 14.633 8.812 1 97.31 172 VAL B C 1
ATOM 3509 O O . VAL B 1 172 ? -5.086 14.633 9.219 1 97.31 172 VAL B O 1
ATOM 3512 N N . GLU B 1 173 ? -6.754 15.688 8.219 1 93.44 173 GLU B N 1
ATOM 3513 C CA . GLU B 1 173 ? -6 16.906 7.957 1 93.44 173 GLU B CA 1
ATOM 3514 C C . GLU B 1 173 ? -5.5 17.531 9.258 1 93.44 173 GLU B C 1
ATOM 3516 O O . GLU B 1 173 ? -4.379 18.047 9.312 1 93.44 173 GLU B O 1
ATOM 3521 N N . GLU B 1 174 ? -6.344 17.516 10.242 1 94.12 174 GLU B N 1
ATOM 3522 C CA . GLU B 1 174 ? -5.957 18.109 11.516 1 94.12 174 GLU B CA 1
ATOM 3523 C C . GLU B 1 174 ? -4.836 17.312 12.18 1 94.12 174 GLU B C 1
ATOM 3525 O O . GLU B 1 174 ? -3.938 17.891 12.797 1 94.12 174 GLU B O 1
ATOM 3530 N N . THR B 1 175 ? -4.914 15.953 12.117 1 96.81 175 THR B N 1
ATOM 3531 C CA . THR B 1 175 ? -3.791 15.172 12.617 1 96.81 175 THR B CA 1
ATOM 3532 C C . THR B 1 175 ? -2.512 15.516 11.859 1 96.81 175 THR B C 1
ATOM 3534 O O . THR B 1 175 ? -1.436 15.602 12.461 1 96.81 175 THR B O 1
ATOM 3537 N N . GLY B 1 176 ? -2.633 15.703 10.531 1 95.69 176 GLY B N 1
ATOM 3538 C CA . GLY B 1 176 ? -1.505 16.125 9.711 1 95.69 176 GLY B CA 1
ATOM 3539 C C . GLY B 1 176 ? -0.949 17.469 10.117 1 95.69 176 GLY B C 1
ATOM 3540 O O . GLY B 1 176 ? 0.268 17.672 10.125 1 95.69 176 GLY B O 1
ATOM 3541 N N . ARG B 1 177 ? -1.788 18.375 10.453 1 93.25 177 ARG B N 1
ATOM 3542 C CA . ARG B 1 177 ? -1.358 19.719 10.852 1 93.25 177 ARG B CA 1
ATOM 3543 C C . ARG B 1 177 ? -0.452 19.656 12.078 1 93.25 177 ARG B C 1
ATOM 3545 O O . ARG B 1 177 ? 0.561 20.359 12.141 1 93.25 177 ARG B O 1
ATOM 3552 N N . VAL B 1 178 ? -0.836 18.844 13.031 1 95.81 178 VAL B N 1
ATOM 3553 C CA . VAL B 1 178 ? -0.004 18.672 14.219 1 95.81 178 VAL B CA 1
ATOM 3554 C C . VAL B 1 178 ? 1.395 18.219 13.805 1 95.81 178 VAL B C 1
ATOM 3556 O O . VAL B 1 178 ? 2.395 18.766 14.273 1 95.81 178 VAL B O 1
ATOM 3559 N N . MET B 1 179 ? 1.471 17.234 12.953 1 96.62 179 MET B N 1
ATOM 3560 C CA . MET B 1 179 ? 2.748 16.703 12.484 1 96.62 179 MET B CA 1
ATOM 3561 C C . MET B 1 179 ? 3.547 17.766 11.75 1 96.62 179 MET B C 1
ATOM 3563 O O . MET B 1 179 ? 4.727 17.969 12.031 1 96.62 179 MET B O 1
ATOM 3567 N N . PHE B 1 180 ? 2.904 18.516 10.836 1 96 180 PHE B N 1
ATOM 3568 C CA . PHE B 1 180 ? 3.609 19.469 9.984 1 96 180 PHE B CA 1
ATOM 3569 C C . PHE B 1 180 ? 4.062 20.672 10.789 1 96 180 PHE B C 1
ATOM 3571 O O . PHE B 1 180 ? 5.109 21.25 10.508 1 96 180 PHE B O 1
ATOM 3578 N N . GLU B 1 181 ? 3.275 21.031 11.781 1 94.12 181 GLU B N 1
ATOM 3579 C CA . GLU B 1 181 ? 3.723 22.094 12.672 1 94.12 181 GLU B CA 1
ATOM 3580 C C . GLU B 1 181 ? 5.008 21.703 13.391 1 94.12 181 GLU B C 1
ATOM 3582 O O . GLU B 1 181 ? 5.918 22.516 13.539 1 94.12 181 GLU B O 1
ATOM 3587 N N . ALA B 1 182 ? 5.051 20.5 13.828 1 96.06 182 ALA B N 1
ATOM 3588 C CA . ALA B 1 182 ? 6.25 20.016 14.5 1 96.06 182 ALA B CA 1
ATOM 3589 C C . ALA B 1 182 ? 7.43 19.938 13.539 1 96.06 182 ALA B C 1
ATOM 3591 O O . ALA B 1 182 ? 8.516 20.422 13.844 1 96.06 182 ALA B O 1
ATOM 3592 N N . THR B 1 183 ? 7.242 19.422 12.367 1 97.44 183 THR B N 1
ATOM 3593 C CA . THR B 1 183 ? 8.352 19.203 11.445 1 97.44 183 THR B CA 1
ATOM 3594 C C . THR B 1 183 ? 8.805 20.516 10.82 1 97.44 183 THR B C 1
ATOM 3596 O O . THR B 1 183 ? 9.984 20.688 10.508 1 97.44 183 THR B O 1
ATOM 3599 N N . ALA B 1 184 ? 7.855 21.438 10.648 1 96.62 184 ALA B N 1
ATOM 3600 C CA . ALA B 1 184 ? 8.211 22.734 10.07 1 96.62 184 ALA B CA 1
ATOM 3601 C C . ALA B 1 184 ? 9.195 23.484 10.969 1 96.62 184 ALA B C 1
ATOM 3603 O O . ALA B 1 184 ? 10.102 24.156 10.477 1 96.62 184 ALA B O 1
ATOM 3604 N N . LYS B 1 185 ? 9.023 23.344 12.258 1 96.75 185 LYS B N 1
ATOM 3605 C CA . LYS B 1 185 ? 9.969 23.953 13.188 1 96.75 185 LYS B CA 1
ATOM 3606 C C . LYS B 1 185 ? 11.375 23.406 12.977 1 96.75 185 LYS B C 1
ATOM 3608 O O . LYS B 1 185 ? 12.344 24.156 12.914 1 96.75 185 LYS B O 1
ATOM 3613 N N . LEU B 1 186 ? 11.484 22.094 12.836 1 98.19 186 LEU B N 1
ATOM 3614 C CA . LEU B 1 186 ? 12.773 21.453 12.602 1 98.19 186 LEU B CA 1
ATOM 3615 C C . LEU B 1 186 ? 13.352 21.875 11.258 1 98.19 186 LEU B C 1
ATOM 3617 O O . LEU B 1 186 ? 14.531 22.219 11.164 1 98.19 186 LEU B O 1
ATOM 3621 N N . ALA B 1 187 ? 12.508 21.875 10.25 1 98 187 ALA B N 1
ATOM 3622 C CA . ALA B 1 187 ? 12.953 22.266 8.914 1 98 187 ALA B CA 1
ATOM 3623 C C . ALA B 1 187 ? 13.453 23.719 8.898 1 98 187 ALA B C 1
ATOM 3625 O O . ALA B 1 187 ? 14.461 24.016 8.266 1 98 187 ALA B O 1
ATOM 3626 N N . ASN B 1 188 ? 12.781 24.562 9.602 1 96.88 188 ASN B N 1
ATOM 3627 C CA . ASN B 1 188 ? 13.172 25.969 9.703 1 96.88 188 ASN B CA 1
ATOM 3628 C C . ASN B 1 188 ? 14.523 26.109 10.406 1 96.88 188 ASN B C 1
ATOM 3630 O O . ASN B 1 188 ? 15.344 26.938 10.008 1 96.88 188 ASN B O 1
ATOM 3634 N N . GLU B 1 189 ? 14.781 25.328 11.438 1 97.62 189 GLU B N 1
ATOM 3635 C CA . GLU B 1 189 ? 16.062 25.359 12.133 1 97.62 189 GLU B CA 1
ATOM 3636 C C . GLU B 1 189 ? 17.203 24.922 11.203 1 97.62 189 GLU B C 1
ATOM 3638 O O . GLU B 1 189 ? 18.281 25.5 11.25 1 97.62 189 GLU B O 1
ATOM 3643 N N . ILE B 1 190 ? 16.953 23.922 10.406 1 97.88 190 ILE B N 1
ATOM 3644 C CA . ILE B 1 190 ? 17.953 23.453 9.453 1 97.88 190 ILE B CA 1
ATOM 3645 C C . ILE B 1 190 ? 18.281 24.562 8.461 1 97.88 190 ILE B C 1
ATOM 3647 O O . ILE B 1 190 ? 19.453 24.875 8.234 1 97.88 190 ILE B O 1
ATOM 3651 N N . GLU B 1 191 ? 17.234 25.172 7.941 1 96.69 191 GLU B N 1
ATOM 3652 C CA . GLU B 1 191 ? 17.406 26.234 6.957 1 96.69 191 GLU B CA 1
ATOM 3653 C C . GLU B 1 191 ? 18.141 27.438 7.562 1 96.69 191 GLU B C 1
ATOM 3655 O O . GLU B 1 191 ? 19.047 28 6.941 1 96.69 191 GLU B O 1
ATOM 3660 N N . ALA B 1 192 ? 17.781 27.812 8.742 1 96.19 192 ALA B N 1
ATOM 3661 C CA . ALA B 1 192 ? 18.391 28.938 9.438 1 96.19 192 ALA B CA 1
ATOM 3662 C C . ALA B 1 192 ? 19.859 28.688 9.719 1 96.19 192 ALA B C 1
ATOM 3664 O O . ALA B 1 192 ? 20.656 29.625 9.852 1 96.19 192 ALA B O 1
ATOM 3665 N N . SER B 1 193 ? 20.234 27.422 9.781 1 96.38 193 SER B N 1
ATOM 3666 C CA . SER B 1 193 ? 21.609 27.047 10.086 1 96.38 193 SER B CA 1
ATOM 3667 C C . SER B 1 193 ? 22.406 26.781 8.812 1 96.38 193 SER B C 1
ATOM 3669 O O . SER B 1 193 ? 23.484 26.188 8.859 1 96.38 193 SER B O 1
ATOM 3671 N N . GLY B 1 194 ? 21.828 27.109 7.68 1 95.12 194 GLY B N 1
ATOM 3672 C CA . GLY B 1 194 ? 22.531 27 6.414 1 95.12 194 GLY B CA 1
ATOM 3673 C C . GLY B 1 194 ? 22.219 25.719 5.664 1 95.12 194 GLY B C 1
ATOM 3674 O O . GLY B 1 194 ? 22.812 25.438 4.625 1 95.12 194 GLY B O 1
ATOM 3675 N N . GLY B 1 195 ? 21.234 25 6.223 1 94.19 195 GLY B N 1
ATOM 3676 C CA . GLY B 1 195 ? 20.812 23.781 5.527 1 94.19 195 GLY B CA 1
ATOM 3677 C C . GLY B 1 195 ? 19.828 24.047 4.41 1 94.19 195 GLY B C 1
ATOM 3678 O O . GLY B 1 195 ? 19.484 25.203 4.129 1 94.19 195 GLY B O 1
ATOM 3679 N N . GLY B 1 196 ? 19.484 23.062 3.703 1 94 196 GLY B N 1
ATOM 3680 C CA . GLY B 1 196 ? 18.547 23.172 2.598 1 94 196 GLY B CA 1
ATOM 3681 C C . GLY B 1 196 ? 17.094 23.281 3.047 1 94 196 GLY B C 1
ATOM 3682 O O . GLY B 1 196 ? 16.797 23.109 4.23 1 94 196 GLY B O 1
ATOM 3683 N N . THR B 1 197 ? 16.234 23.609 2.094 1 96.38 197 THR B N 1
ATOM 3684 C CA . THR B 1 197 ? 14.797 23.688 2.336 1 96.38 197 THR B CA 1
ATOM 3685 C C . THR B 1 197 ? 14.141 22.328 2.158 1 96.38 197 THR B C 1
ATOM 3687 O O . THR B 1 197 ? 14.484 21.594 1.234 1 96.38 197 THR B O 1
ATOM 3690 N N . TYR B 1 198 ? 13.281 22.062 3.025 1 98 198 TYR B N 1
ATOM 3691 C CA . TYR B 1 198 ? 12.492 20.828 2.947 1 98 198 TYR B CA 1
ATOM 3692 C C . TYR B 1 198 ? 11.023 21.141 2.703 1 98 198 TYR B C 1
ATOM 3694 O O . TYR B 1 198 ? 10.305 21.531 3.627 1 98 198 TYR B O 1
ATOM 3702 N N . ARG B 1 199 ? 10.555 20.891 1.495 1 97.62 199 ARG B N 1
ATOM 3703 C CA . ARG B 1 199 ? 9.219 21.344 1.109 1 97.62 199 ARG B CA 1
ATOM 3704 C C . ARG B 1 199 ? 8.141 20.484 1.754 1 97.62 199 ARG B C 1
ATOM 3706 O O . ARG B 1 199 ? 7.055 20.969 2.076 1 97.62 199 ARG B O 1
ATOM 3713 N N . TYR B 1 200 ? 8.391 19.203 1.905 1 98.12 200 TYR B N 1
ATOM 3714 C CA . TYR B 1 200 ? 7.379 18.359 2.531 1 98.12 200 TYR B CA 1
ATOM 3715 C C . TYR B 1 200 ? 7.273 18.656 4.023 1 98.12 200 TYR B C 1
ATOM 3717 O O . TYR B 1 200 ? 6.176 18.844 4.547 1 98.12 200 TYR B O 1
ATOM 3725 N N . PHE B 1 201 ? 8.398 18.672 4.695 1 98.06 201 PHE B N 1
ATOM 3726 C CA . PHE B 1 201 ? 8.422 18.766 6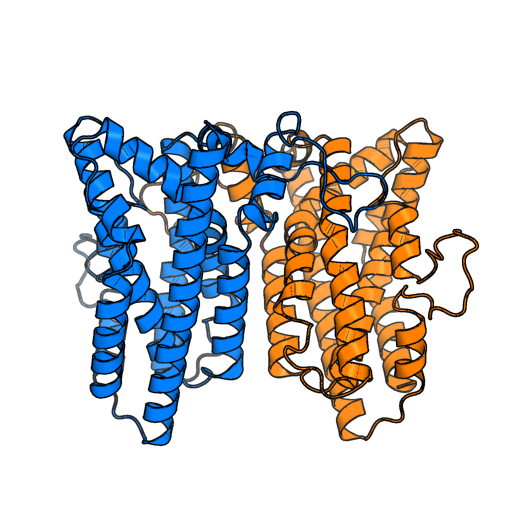.148 1 98.06 201 PHE B CA 1
ATOM 3727 C C . PHE B 1 201 ? 8.359 20.219 6.598 1 98.06 201 PHE B C 1
ATOM 3729 O O . PHE B 1 201 ? 8.141 20.5 7.777 1 98.06 201 PHE B O 1
ATOM 3736 N N . GLY B 1 202 ? 8.5 21.156 5.707 1 96.81 202 GLY B N 1
ATOM 3737 C CA . GLY B 1 202 ? 8.664 22.547 6.078 1 96.81 202 GLY B CA 1
ATOM 3738 C C . GLY B 1 202 ? 7.414 23.375 5.832 1 96.81 202 GLY B C 1
ATOM 3739 O O . GLY B 1 202 ? 6.301 22.844 5.824 1 96.81 202 GLY B O 1
ATOM 3740 N N . GLU B 1 203 ? 7.582 24.641 5.594 1 94.19 203 GLU B N 1
ATOM 3741 C CA . GLU B 1 203 ? 6.52 25.641 5.539 1 94.19 203 GLU B CA 1
ATOM 3742 C C . GLU B 1 203 ? 5.695 25.484 4.262 1 94.19 203 GLU B C 1
ATOM 3744 O O . GLU B 1 203 ? 4.492 25.766 4.258 1 94.19 203 GLU B O 1
ATOM 3749 N N . TYR B 1 204 ? 6.348 25.047 3.252 1 93.69 204 TYR B N 1
ATOM 3750 C CA . TYR B 1 204 ? 5.652 24.922 1.976 1 93.69 204 TYR B CA 1
ATOM 3751 C C . TYR B 1 204 ? 4.41 24.047 2.113 1 93.69 204 TYR B C 1
ATOM 3753 O O . TYR B 1 204 ? 3.309 24.453 1.749 1 93.69 204 TYR B O 1
ATOM 3761 N N . HIS B 1 205 ? 4.59 22.828 2.631 1 93.62 205 HIS B N 1
ATOM 3762 C CA . HIS B 1 205 ? 3.484 21.891 2.803 1 93.62 205 HIS B CA 1
ATOM 3763 C C . HIS B 1 205 ? 2.508 22.375 3.867 1 93.62 205 HIS B C 1
ATOM 3765 O O . HIS B 1 205 ? 1.292 22.25 3.705 1 93.62 205 HIS B O 1
ATOM 3771 N N . LEU B 1 206 ? 3.004 22.953 4.957 1 90.12 206 LEU B N 1
ATOM 3772 C CA . LEU B 1 206 ? 2.145 23.5 6 1 90.12 206 LEU B CA 1
ATOM 3773 C C . LEU B 1 206 ? 1.188 24.531 5.43 1 90.12 206 LEU B C 1
ATOM 3775 O O . LEU B 1 206 ? 0.005 24.547 5.777 1 90.12 206 LEU B O 1
ATOM 3779 N N . ALA B 1 207 ? 1.644 25.25 4.516 1 87.06 207 ALA B N 1
ATOM 3780 C CA . ALA B 1 207 ? 0.832 26.297 3.887 1 87.06 207 ALA B CA 1
ATOM 3781 C C . ALA B 1 207 ? -0.236 25.688 2.982 1 87.06 207 ALA B C 1
ATOM 3783 O O . ALA B 1 207 ? -1.333 26.234 2.85 1 87.06 207 ALA B O 1
ATOM 3784 N N . LEU B 1 208 ? 0.116 24.562 2.314 1 82.38 208 LEU B N 1
ATOM 3785 C CA . LEU B 1 208 ? -0.858 23.859 1.486 1 82.38 208 LEU B CA 1
ATOM 3786 C C . LEU B 1 208 ? -2.023 23.359 2.33 1 82.38 208 LEU B C 1
ATOM 3788 O O . LEU B 1 208 ? -3.178 23.406 1.898 1 82.38 208 LEU B O 1
ATOM 3792 N N . GLU B 1 209 ? -1.731 22.812 3.516 1 77.69 209 GLU B N 1
ATOM 3793 C CA . GLU B 1 209 ? -2.719 22.219 4.414 1 77.69 209 GLU B CA 1
ATOM 3794 C C . GLU B 1 209 ? -3.635 23.297 5.008 1 77.69 209 GLU B C 1
ATOM 3796 O O . GLU B 1 209 ? -4.773 23 5.379 1 77.69 209 GLU B O 1
ATOM 3801 N N . THR B 1 210 ? -3.141 24.516 5.207 1 64.38 210 THR B N 1
ATOM 3802 C CA . THR B 1 210 ? -3.914 25.562 5.848 1 64.38 210 THR B CA 1
ATOM 3803 C C . THR B 1 210 ? -4.637 26.422 4.809 1 64.38 210 THR B C 1
ATOM 3805 O O . THR B 1 210 ? -5.355 27.359 5.16 1 64.38 210 THR B O 1
ATOM 3808 N N . GLY B 1 211 ? -4.695 25.797 3.582 1 54.03 211 GLY B N 1
ATOM 3809 C CA . GLY B 1 211 ? -5.367 26.547 2.533 1 54.03 211 GLY B CA 1
ATOM 3810 C C . GLY B 1 211 ? -4.621 27.812 2.129 1 54.03 211 GLY B C 1
ATOM 3811 O O . GLY B 1 211 ? -5.152 28.641 1.396 1 54.03 211 GLY B O 1
ATOM 3812 N N . HIS B 1 212 ? -3.492 28.094 2.787 1 42.34 212 HIS B N 1
ATOM 3813 C CA . HIS B 1 212 ? -2.779 29.344 2.592 1 42.34 212 HIS B CA 1
ATOM 3814 C C . HIS B 1 212 ? -1.974 29.328 1.298 1 42.34 212 HIS B C 1
ATOM 3816 O O . HIS B 1 212 ? -1.39 30.344 0.911 1 42.34 212 HIS B O 1
ATOM 3822 N N . VAL B 1 213 ? -1.71 28.312 0.612 1 40.34 213 VAL B N 1
ATOM 3823 C CA . VAL B 1 213 ? -0.887 28.531 -0.575 1 40.34 213 VAL B CA 1
ATOM 3824 C C . VAL B 1 213 ? -1.696 29.25 -1.645 1 40.34 213 VAL B C 1
ATOM 3826 O O . VAL B 1 213 ? -2.518 28.641 -2.334 1 40.34 213 VAL B O 1
ATOM 3829 N N . ILE B 1 214 ? -2.232 30.375 -1.401 1 34.84 214 ILE B N 1
ATOM 3830 C CA . ILE B 1 214 ? -2.66 31.266 -2.471 1 34.84 214 ILE B CA 1
ATOM 3831 C C . ILE B 1 214 ? -1.554 31.391 -3.518 1 34.84 214 ILE B C 1
ATOM 3833 O O . ILE B 1 214 ? -0.439 31.812 -3.205 1 34.84 214 ILE B O 1
ATOM 3837 N N . ASN B 1 215 ? -1.521 30.594 -4.523 1 35.34 215 ASN B N 1
ATOM 3838 C CA . ASN B 1 215 ? -0.706 31.016 -5.652 1 35.34 215 ASN B CA 1
ATOM 3839 C C . ASN B 1 215 ? -0.714 32.531 -5.812 1 35.34 215 ASN B C 1
ATOM 3841 O O . ASN B 1 215 ? -1.779 33.156 -5.891 1 35.34 215 ASN B O 1
ATOM 3845 N N . ASN B 1 216 ? 0.181 33.312 -5.371 1 31.48 216 ASN B N 1
ATOM 3846 C CA . ASN B 1 216 ? 0.548 34.656 -5.754 1 31.48 216 ASN B CA 1
ATOM 3847 C C . ASN B 1 216 ? 0.336 34.906 -7.246 1 31.48 216 ASN B C 1
ATOM 3849 O O . ASN B 1 216 ? 0.934 35.812 -7.82 1 31.48 216 ASN B O 1
ATOM 3853 N N . THR B 1 217 ? 0.132 34.062 -8.148 1 32.72 217 THR B N 1
ATOM 3854 C CA . THR B 1 217 ? -0.01 34.719 -9.445 1 32.72 217 THR B CA 1
ATOM 3855 C C . THR B 1 217 ? -1.252 35.594 -9.469 1 32.72 217 THR B C 1
ATOM 3857 O O . THR B 1 217 ? -2.328 35.188 -9.039 1 32.72 217 THR B O 1
ATOM 3860 N N . PRO B 1 218 ? -1.088 36.969 -9.648 1 31.94 218 PRO B N 1
ATOM 3861 C CA . PRO B 1 218 ? -2.088 38 -9.859 1 31.94 218 PRO B CA 1
ATOM 3862 C C . PRO B 1 218 ? -3.311 37.531 -10.633 1 31.94 218 PRO B C 1
ATOM 3864 O O . PRO B 1 218 ? -4.129 38.312 -11.07 1 31.94 218 PRO B O 1
ATOM 3867 N N . GLN B 1 219 ? -3.324 36.5 -11.422 1 32.03 219 GLN B N 1
ATOM 3868 C CA . GLN B 1 219 ? -4.57 36.438 -12.18 1 32.03 219 GLN B CA 1
ATOM 3869 C C . GLN B 1 219 ? -5.781 36.5 -11.258 1 32.03 219 GLN B C 1
ATOM 3871 O O . GLN B 1 219 ? -5.707 36.062 -10.102 1 32.03 219 GLN B O 1
ATOM 3876 N N . GLU B 1 220 ? -7.031 37.094 -11.844 1 31.67 220 GLU B N 1
ATOM 3877 C CA . GLU B 1 220 ? -8.375 37.312 -11.32 1 31.67 220 GLU B CA 1
ATOM 3878 C C . GLU B 1 220 ? -8.773 36.219 -10.328 1 31.67 220 GLU B C 1
ATOM 3880 O O . GLU B 1 220 ? -8.625 35.031 -10.602 1 31.67 220 GLU B O 1
ATOM 3885 N N . SER B 1 221 ? -8.758 36.5 -9.07 1 33.19 221 SER B N 1
ATOM 3886 C CA . SER B 1 221 ? -9.289 35.969 -7.832 1 33.19 221 SER B CA 1
ATOM 3887 C C . SER B 1 221 ? -10.633 35.281 -8.062 1 33.19 221 SER B C 1
ATOM 3889 O O . SER B 1 221 ? -11.367 35 -7.117 1 33.19 221 SER B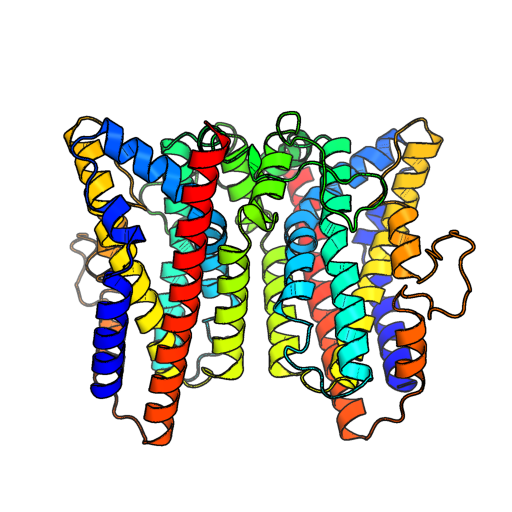 O 1
ATOM 3891 N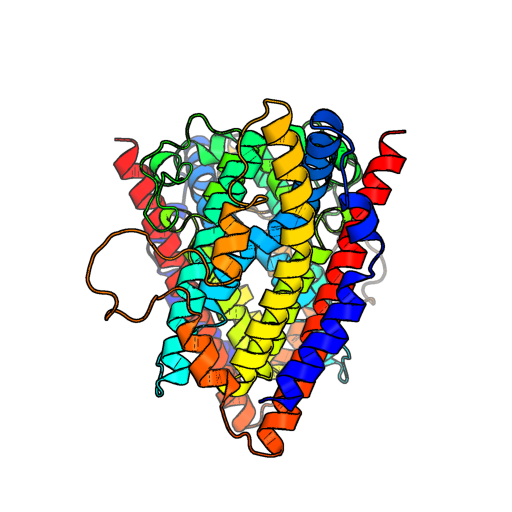 N . THR B 1 222 ? -11.219 35.531 -9.164 1 28.88 222 THR B N 1
ATOM 3892 C CA . THR B 1 222 ? -12.523 34.875 -9.312 1 28.88 222 THR B CA 1
ATOM 3893 C C . THR B 1 222 ? -12.391 33.375 -9.242 1 28.88 222 THR B C 1
ATOM 3895 O O . THR B 1 222 ? -13.391 32.656 -9.367 1 28.88 222 THR B O 1
ATOM 3898 N N . ARG B 1 223 ? -11.336 32.938 -9.898 1 32.12 223 ARG B N 1
ATOM 3899 C CA . ARG B 1 223 ? -11.398 31.5 -9.773 1 32.12 223 ARG B CA 1
ATOM 3900 C C . ARG B 1 223 ? -11.297 31.078 -8.312 1 32.12 223 ARG B C 1
ATOM 3902 O O . ARG B 1 223 ? -10.516 31.641 -7.547 1 32.12 223 ARG B O 1
ATOM 3909 N N . SER B 1 224 ? -12.289 30.547 -7.66 1 32.78 224 SER B N 1
ATOM 3910 C CA . SER B 1 224 ? -12.383 29.938 -6.336 1 32.78 224 SER B CA 1
ATOM 3911 C C . SER B 1 224 ? -11.039 29.391 -5.883 1 32.78 224 SER B C 1
ATOM 3913 O O . SER B 1 224 ? -10.383 28.641 -6.625 1 32.78 224 SER B O 1
ATOM 3915 N N . SER B 1 225 ? -10.195 29.984 -5.191 1 34.12 225 SER B N 1
ATOM 3916 C CA . SER B 1 225 ? -8.93 29.547 -4.609 1 34.12 225 SER B CA 1
ATOM 3917 C C . SER B 1 225 ? -8.938 28.047 -4.305 1 34.12 225 SER B C 1
ATOM 3919 O O . SER B 1 225 ? -9.828 27.562 -3.602 1 34.12 225 SER B O 1
ATOM 3921 N N . GLY B 1 226 ? -8.727 27.312 -5.191 1 34.34 226 GLY B N 1
ATOM 3922 C CA . GLY B 1 226 ? -8.688 25.859 -5.285 1 34.34 226 GLY B CA 1
ATOM 3923 C C . GLY B 1 226 ? -8.047 25.203 -4.078 1 34.34 226 GLY B C 1
ATOM 3924 O O . GLY B 1 226 ? -7.512 24.094 -4.18 1 34.34 226 GLY B O 1
ATOM 3925 N N . CYS B 1 227 ? -7.496 25.984 -3.254 1 39.84 227 CYS B N 1
ATOM 3926 C CA . CYS B 1 227 ? -6.812 25.344 -2.137 1 39.84 227 CYS B CA 1
ATOM 3927 C C . CYS B 1 227 ? -7.754 24.406 -1.395 1 39.84 227 CYS B C 1
ATOM 3929 O O . CYS B 1 227 ? -7.324 23.672 -0.501 1 39.84 227 CYS B O 1
ATOM 3931 N N . GLY B 1 228 ? -8.859 24.031 -1.886 1 45.16 228 GLY B N 1
ATOM 3932 C CA . GLY B 1 228 ? -9.828 23.234 -1.163 1 45.16 228 GLY B CA 1
ATOM 3933 C C . GLY B 1 228 ? -10.461 23.969 0.002 1 45.16 228 GLY B C 1
ATOM 3934 O O . GLY B 1 228 ? -11.359 23.438 0.664 1 45.16 228 GLY B O 1
ATOM 3935 N N . CYS B 1 229 ? -9.898 25.234 0.428 1 46.62 229 CYS B N 1
ATOM 3936 C CA . CYS B 1 229 ? -10.414 25.969 1.577 1 46.62 229 CYS B CA 1
ATOM 3937 C C . CYS B 1 229 ? -11.844 26.438 1.332 1 46.62 229 CYS B C 1
ATOM 3939 O O . CYS B 1 229 ? -12.664 26.469 2.256 1 46.62 229 CYS B O 1
ATOM 3941 N N . GLU B 1 230 ? -12.055 26.906 0.174 1 49.19 230 GLU B N 1
ATOM 3942 C CA . GLU B 1 230 ? -13.438 27.25 -0.138 1 49.19 230 GLU B CA 1
ATOM 3943 C C . GLU B 1 230 ? -14.359 26.047 0.053 1 49.19 230 GLU B C 1
ATOM 3945 O O . GLU B 1 230 ? -15.516 26.203 0.458 1 49.19 230 GLU B O 1
ATOM 3950 N N . THR B 1 231 ? -13.797 24.875 -0.193 1 55.22 231 THR B N 1
ATOM 3951 C CA . THR B 1 231 ? -14.531 23.641 0.039 1 55.22 231 THR B CA 1
ATOM 3952 C C . THR B 1 231 ? -14.867 23.484 1.52 1 55.22 231 THR B C 1
ATOM 3954 O O . THR B 1 231 ? -15.977 23.078 1.871 1 55.22 231 THR B O 1
ATOM 3957 N N . ASP B 1 232 ? -13.961 24.156 2.283 1 64.62 232 ASP B N 1
ATOM 3958 C CA . ASP B 1 232 ? -14.133 23.984 3.723 1 64.62 232 ASP B CA 1
ATOM 3959 C C . ASP B 1 232 ? -15.297 24.812 4.25 1 64.62 232 ASP B C 1
ATOM 3961 O O . ASP B 1 232 ? -16.062 24.344 5.094 1 64.62 232 ASP B O 1
ATOM 3965 N N . ASP B 1 233 ? -15.398 25.938 3.553 1 68.94 233 ASP B N 1
ATOM 3966 C CA . ASP B 1 233 ? -16.469 26.797 4.062 1 68.94 233 ASP B CA 1
ATOM 3967 C C . ASP B 1 233 ? -17.844 26.219 3.727 1 68.94 233 ASP B C 1
ATOM 3969 O O . ASP B 1 233 ? -18.766 26.312 4.527 1 68.94 233 ASP B O 1
ATOM 3973 N N . LYS B 1 234 ? -17.891 25.609 2.602 1 75 234 LYS B N 1
ATOM 3974 C CA . LYS B 1 234 ? -19.156 25 2.189 1 75 234 LYS B CA 1
ATOM 3975 C C . LYS B 1 234 ? -19.547 23.875 3.148 1 75 234 LYS B C 1
ATOM 3977 O O . LYS B 1 234 ? -20.734 23.703 3.457 1 75 234 LYS B O 1
ATOM 3982 N N . PHE B 1 235 ? -18.641 23.219 3.697 1 83.75 235 PHE B N 1
ATOM 3983 C CA . PHE B 1 235 ? -18.906 22.078 4.559 1 83.75 235 PHE B CA 1
ATOM 3984 C C . PHE B 1 235 ? -19.156 22.531 5.996 1 83.75 235 PHE B C 1
ATOM 3986 O O . PHE B 1 235 ? -20.047 22.016 6.672 1 83.75 235 PHE B O 1
ATOM 3993 N N . LYS B 1 236 ? -18.469 23.578 6.418 1 82.62 236 LYS B N 1
ATOM 3994 C CA . LYS B 1 236 ? -18.484 23.953 7.828 1 82.62 236 LYS B CA 1
ATOM 3995 C C . LYS B 1 236 ? -19.812 24.594 8.211 1 82.62 236 LYS B C 1
ATOM 3997 O O . LYS B 1 236 ? -20.203 24.562 9.383 1 82.62 236 LYS B O 1
ATOM 4002 N N . ASN B 1 237 ? -20.484 25 7.148 1 84.38 237 ASN B N 1
ATOM 4003 C CA . ASN B 1 237 ? -21.766 25.656 7.43 1 84.38 237 ASN B CA 1
ATOM 4004 C C . ASN B 1 237 ? -22.938 24.734 7.113 1 84.38 237 ASN B C 1
ATOM 4006 O O . ASN B 1 237 ? -24.094 25.156 7.141 1 84.38 237 ASN B O 1
ATOM 4010 N N . LEU B 1 238 ? -22.672 23.5 6.957 1 90.5 238 LEU B N 1
ATOM 4011 C CA . LEU B 1 238 ? -23.719 22.531 6.613 1 90.5 238 LEU B CA 1
ATOM 4012 C C . LEU B 1 238 ? -24.594 22.234 7.824 1 90.5 238 LEU B C 1
ATOM 4014 O O . LEU B 1 238 ? -24.078 22.031 8.93 1 90.5 238 LEU B O 1
ATOM 4018 N N . ALA B 1 239 ? -25.875 22.281 7.582 1 92.06 239 ALA B N 1
ATOM 4019 C CA . ALA B 1 239 ? -26.797 21.734 8.578 1 92.06 239 ALA B CA 1
ATOM 4020 C C . ALA B 1 239 ? -26.922 20.234 8.445 1 92.06 239 ALA B C 1
ATOM 4022 O O . ALA B 1 239 ? -27.297 19.719 7.379 1 92.06 239 ALA B O 1
ATOM 4023 N N . LEU B 1 240 ? -26.672 19.5 9.555 1 96.62 240 LEU B N 1
ATOM 4024 C CA . LEU B 1 240 ? -26.672 18.047 9.531 1 96.62 240 LEU B CA 1
ATOM 4025 C C . LEU B 1 240 ? -27.938 17.5 10.188 1 96.62 240 LEU B C 1
ATOM 4027 O O . LEU B 1 240 ? -28.422 18.062 11.172 1 96.62 240 LEU B O 1
ATOM 4031 N N . SER B 1 241 ? -28.484 16.484 9.578 1 97.06 241 SER B N 1
ATOM 4032 C CA . SER B 1 241 ? -29.469 15.703 10.32 1 97.06 241 SER B CA 1
ATOM 4033 C C . SER B 1 241 ? -28.859 15.047 11.555 1 97.06 241 SER B C 1
ATOM 4035 O O . SER B 1 241 ? -27.625 14.961 11.664 1 97.06 241 SER B O 1
ATOM 4037 N N . ASP B 1 242 ? -29.656 14.57 12.438 1 97.38 242 ASP B N 1
ATOM 4038 C CA . ASP B 1 242 ? -29.172 13.883 13.625 1 97.38 242 ASP B CA 1
ATOM 4039 C C . ASP B 1 242 ? -28.359 12.641 13.25 1 97.38 242 ASP B C 1
ATOM 4041 O O . ASP B 1 242 ? -27.328 12.367 13.859 1 97.38 242 ASP B O 1
ATOM 4045 N N . ALA B 1 243 ? -28.875 11.977 12.266 1 97.62 243 ALA B N 1
ATOM 4046 C CA . ALA B 1 243 ? -28.203 10.766 11.812 1 97.62 243 ALA B CA 1
ATOM 4047 C C . ALA B 1 243 ? -26.828 11.094 11.227 1 97.62 243 ALA B C 1
ATOM 4049 O O . ALA B 1 243 ? -25.844 10.383 11.492 1 97.62 243 ALA B O 1
ATOM 4050 N N . GLN B 1 244 ? -26.734 12.133 10.516 1 97.69 244 GLN B N 1
ATOM 4051 C CA . GLN B 1 244 ? -25.469 12.57 9.938 1 97.69 244 GLN B CA 1
ATOM 4052 C C . GLN B 1 244 ? -24.484 13 11.016 1 97.69 244 GLN B C 1
ATOM 4054 O O . GLN B 1 244 ? -23.297 12.672 10.953 1 97.69 244 GLN B O 1
ATOM 4059 N N . GLU B 1 245 ? -24.984 13.766 11.945 1 97.94 245 GLU B N 1
ATOM 4060 C CA . GLU B 1 245 ? -24.125 14.234 13.016 1 97.94 245 GLU B CA 1
ATOM 4061 C C . GLU B 1 245 ? -23.531 13.07 13.805 1 97.94 245 GLU B C 1
ATOM 4063 O O . GLU B 1 245 ? -22.344 13.078 14.141 1 97.94 245 GLU B O 1
ATOM 4068 N N . MET B 1 246 ? -24.359 12.125 14.055 1 98.38 246 MET B N 1
ATOM 4069 C CA . MET B 1 246 ? -23.891 10.938 14.766 1 98.38 246 MET B CA 1
ATOM 4070 C C . MET B 1 246 ? -22.844 10.195 13.945 1 98.38 246 MET B C 1
ATOM 4072 O O . MET B 1 246 ? -21.812 9.773 14.477 1 98.38 246 MET B O 1
ATOM 4076 N N . ALA B 1 247 ? -23.062 10.062 12.68 1 98.56 247 ALA B N 1
ATOM 4077 C CA . ALA B 1 247 ? -22.125 9.383 11.789 1 98.56 247 ALA B CA 1
ATOM 4078 C C . ALA B 1 247 ? -20.797 10.141 11.703 1 98.56 247 ALA B C 1
ATOM 4080 O O . ALA B 1 247 ? -19.719 9.539 11.734 1 98.56 247 ALA B O 1
ATOM 4081 N N . CYS B 1 248 ? -20.875 11.438 11.609 1 98.5 248 CYS B N 1
ATOM 4082 C CA . CYS B 1 248 ? -19.688 12.273 11.578 1 98.5 248 CYS B CA 1
ATOM 4083 C C . CYS B 1 248 ? -18.875 12.117 12.852 1 98.5 248 CYS B C 1
ATOM 4085 O O . CYS B 1 248 ? -17.656 11.938 12.797 1 98.5 248 CYS B O 1
ATOM 4087 N N . THR B 1 249 ? -19.562 12.164 13.953 1 98.75 249 THR B N 1
ATOM 4088 C CA . THR B 1 249 ? -18.891 12.055 15.25 1 98.75 249 THR B CA 1
ATOM 4089 C C . THR B 1 249 ? -18.203 10.703 15.383 1 98.75 249 THR B C 1
ATOM 4091 O O . THR B 1 249 ? -17.062 10.625 15.867 1 98.75 249 THR B O 1
ATOM 4094 N N . LEU B 1 250 ? -18.859 9.711 14.922 1 98.56 250 LEU B N 1
ATOM 4095 C CA . LEU B 1 250 ? -18.312 8.367 14.992 1 98.56 250 LEU B CA 1
ATOM 4096 C C . LEU B 1 250 ? -17.062 8.242 14.125 1 98.56 250 LEU B C 1
ATOM 4098 O O . LEU B 1 250 ? -16.031 7.727 14.578 1 98.56 250 LEU B O 1
ATOM 4102 N N . VAL B 1 251 ? -17.109 8.688 12.898 1 98.75 251 VAL B N 1
ATOM 4103 C CA . VAL B 1 251 ? -15.984 8.539 11.984 1 98.75 251 VAL B CA 1
ATOM 4104 C C . VAL B 1 251 ? -14.805 9.375 12.477 1 98.75 251 VAL B C 1
ATOM 4106 O O . VAL B 1 251 ? -13.656 8.953 12.391 1 98.75 251 VAL B O 1
ATOM 4109 N N . VAL B 1 252 ? -15.094 10.578 13.008 1 98.75 252 VAL B N 1
ATOM 4110 C CA . VAL B 1 252 ? -14.039 11.438 13.547 1 98.75 252 VAL B CA 1
ATOM 4111 C C . VAL B 1 252 ? -13.344 10.727 14.711 1 98.75 252 VAL B C 1
ATOM 4113 O O . VAL B 1 252 ? -12.109 10.672 14.766 1 98.75 252 VAL B O 1
ATOM 4116 N N . THR B 1 253 ? -14.125 10.156 15.609 1 98.88 253 THR B N 1
ATOM 4117 C CA . THR B 1 253 ? -13.578 9.43 16.75 1 98.88 253 THR B CA 1
ATOM 4118 C C . THR B 1 253 ? -12.703 8.273 16.281 1 98.88 253 THR B C 1
ATOM 4120 O O . THR B 1 253 ? -11.617 8.055 16.828 1 98.88 253 THR B O 1
ATOM 4123 N N . ARG B 1 254 ? -13.109 7.594 15.273 1 98.88 254 ARG B N 1
ATOM 4124 C CA . ARG B 1 254 ? -12.375 6.441 14.766 1 98.88 254 ARG B CA 1
ATOM 4125 C C . ARG B 1 254 ? -11.086 6.883 14.07 1 98.88 254 ARG B C 1
ATOM 4127 O O . ARG B 1 254 ? -10.055 6.219 14.188 1 98.88 254 ARG B O 1
ATOM 4134 N N . VAL B 1 255 ? -11.172 7.992 13.359 1 98.81 255 VAL B N 1
ATOM 4135 C CA . VAL B 1 255 ? -9.977 8.508 12.703 1 98.81 255 VAL B CA 1
ATOM 4136 C C . VAL B 1 255 ? -8.906 8.812 13.75 1 98.81 255 VAL B C 1
ATOM 4138 O O . VAL B 1 255 ? -7.762 8.367 13.625 1 98.81 255 VAL B O 1
ATOM 4141 N N . PHE B 1 256 ? -9.273 9.508 14.812 1 98.88 256 PHE B N 1
ATOM 4142 C CA . PHE B 1 256 ? -8.289 9.875 15.82 1 98.88 256 PHE B CA 1
ATOM 4143 C C . PHE B 1 256 ? -7.777 8.641 16.562 1 98.88 256 PHE B C 1
ATOM 4145 O O . PHE B 1 256 ? -6.609 8.586 16.953 1 98.88 256 PHE B O 1
ATOM 4152 N N . ALA B 1 257 ? -8.625 7.629 16.734 1 98.88 257 ALA B N 1
ATOM 4153 C CA . ALA B 1 257 ? -8.156 6.379 17.328 1 98.88 257 ALA B CA 1
ATOM 4154 C C . ALA B 1 257 ? -7.129 5.699 16.422 1 98.88 257 ALA B C 1
ATOM 4156 O O . ALA B 1 257 ? -6.098 5.227 16.906 1 98.88 257 ALA B O 1
ATOM 4157 N N . ILE B 1 258 ? -7.367 5.664 15.141 1 98.81 258 ILE B N 1
ATOM 4158 C CA . ILE B 1 258 ? -6.477 5.059 14.156 1 98.81 258 ILE B CA 1
ATOM 4159 C C . ILE B 1 258 ? -5.137 5.793 14.156 1 98.81 258 ILE B C 1
ATOM 4161 O O . ILE B 1 258 ? -4.078 5.164 14.211 1 98.81 258 ILE B O 1
ATOM 4165 N N . PHE B 1 259 ? -5.18 7.105 14.172 1 98.88 259 PHE B N 1
ATOM 4166 C CA . PHE B 1 259 ? -3.953 7.891 14.086 1 98.88 259 PHE B CA 1
ATOM 4167 C C . PHE B 1 259 ? -3.209 7.875 15.422 1 98.88 259 PHE B C 1
ATOM 4169 O O . PHE B 1 259 ? -1.98 7.977 15.445 1 98.88 259 PHE B O 1
ATOM 4176 N N . THR B 1 260 ? -3.945 7.746 16.516 1 98.81 260 THR B N 1
ATOM 4177 C CA . THR B 1 260 ? -3.264 7.602 17.797 1 98.81 260 THR B CA 1
ATOM 4178 C C . THR B 1 260 ? -2.473 6.301 17.844 1 98.81 260 THR B C 1
ATOM 4180 O O . THR B 1 260 ? -1.32 6.281 18.281 1 98.81 260 THR B O 1
ATOM 4183 N N . GLU B 1 261 ? -3.061 5.223 17.359 1 98.5 261 GLU B N 1
ATOM 4184 C CA . GLU B 1 261 ? -2.324 3.967 17.25 1 98.5 261 GLU B CA 1
ATOM 4185 C C . GLU B 1 261 ? -1.117 4.109 16.328 1 98.5 261 GLU B C 1
ATOM 4187 O O . GLU B 1 261 ? -0.061 3.529 16.594 1 98.5 261 GLU B O 1
ATOM 4192 N N . TRP B 1 262 ? -1.288 4.863 15.328 1 98.75 262 TRP B N 1
ATOM 4193 C CA . TRP B 1 262 ? -0.219 5.082 14.359 1 98.75 262 TRP B CA 1
ATOM 4194 C C . TRP B 1 262 ? 0.967 5.789 15.008 1 98.75 262 TRP B C 1
ATOM 4196 O O . TRP B 1 262 ? 2.109 5.344 14.875 1 98.75 262 TRP B O 1
ATOM 4206 N N . ILE B 1 263 ? 0.753 6.875 15.75 1 98.56 263 ILE B N 1
ATOM 4207 C CA . ILE B 1 263 ? 1.858 7.617 16.344 1 98.56 263 ILE B CA 1
ATOM 4208 C C . ILE B 1 263 ? 2.465 6.805 17.484 1 98.56 263 ILE B C 1
ATOM 4210 O O . ILE B 1 263 ? 3.664 6.898 17.75 1 98.56 263 ILE B O 1
ATOM 4214 N N . ASP B 1 264 ? 1.663 5.938 18.172 1 98.31 264 ASP B N 1
ATOM 4215 C CA . ASP B 1 264 ? 2.244 4.988 19.109 1 98.31 264 ASP B CA 1
ATOM 4216 C C . ASP B 1 264 ? 3.256 4.074 18.422 1 98.31 264 ASP B C 1
ATOM 4218 O O . ASP B 1 264 ? 4.328 3.809 18.969 1 98.31 264 ASP B O 1
ATOM 4222 N N . GLY B 1 265 ? 2.877 3.639 17.219 1 97.94 265 GLY B N 1
ATOM 4223 C CA . GLY B 1 265 ? 3.77 2.779 16.469 1 97.94 265 GLY B CA 1
ATOM 4224 C C . GLY B 1 265 ? 5.039 3.482 16.016 1 97.94 265 GLY B C 1
ATOM 4225 O O . GLY B 1 265 ? 6.125 2.904 16.078 1 97.94 265 GLY B O 1
ATOM 4226 N N . ILE B 1 266 ? 4.922 4.738 15.633 1 98.12 266 ILE B N 1
ATOM 4227 C CA . ILE B 1 266 ? 6.082 5.535 15.25 1 98.12 266 ILE B CA 1
ATOM 4228 C C . ILE B 1 266 ? 7.023 5.68 16.453 1 98.12 266 ILE B C 1
ATOM 4230 O O . ILE B 1 266 ? 8.227 5.445 16.328 1 98.12 266 ILE B O 1
ATOM 4234 N N . HIS B 1 267 ? 6.406 6.059 17.516 1 96.88 267 HIS B N 1
ATOM 4235 C CA . HIS B 1 267 ? 7.172 6.273 18.75 1 96.88 267 HIS B CA 1
ATOM 4236 C C . HIS B 1 267 ? 7.918 5.008 19.156 1 96.88 267 HIS B C 1
ATOM 4238 O O . HIS B 1 267 ? 9.102 5.066 19.484 1 96.88 267 HIS B O 1
ATOM 4244 N N . ARG B 1 268 ? 7.289 3.879 19.078 1 95.44 268 ARG B N 1
ATOM 4245 C CA . ARG B 1 268 ? 7.906 2.602 19.422 1 95.44 268 ARG B CA 1
ATOM 4246 C C . ARG B 1 268 ? 9.055 2.279 18.469 1 95.44 268 ARG B C 1
ATOM 4248 O O . ARG B 1 268 ? 10.133 1.868 18.906 1 95.44 268 ARG B O 1
ATOM 4255 N N . MET B 1 269 ? 8.859 2.465 17.219 1 95.5 269 MET B N 1
ATOM 4256 C CA . MET B 1 269 ? 9.883 2.18 16.219 1 95.5 269 MET B CA 1
ATOM 4257 C C . MET B 1 269 ? 11.117 3.045 16.438 1 95.5 269 MET B C 1
ATOM 4259 O O . MET B 1 269 ? 12.242 2.549 16.391 1 95.5 269 MET B O 1
ATOM 4263 N N . MET B 1 270 ? 10.891 4.316 16.703 1 93.94 270 MET B N 1
ATOM 4264 C CA . MET B 1 270 ? 11.992 5.25 16.875 1 93.94 270 MET B CA 1
ATOM 4265 C C . MET B 1 270 ? 12.773 4.941 18.156 1 93.94 270 MET B C 1
ATOM 4267 O O . MET B 1 270 ? 13.992 5.102 18.188 1 93.94 270 MET B O 1
ATOM 4271 N N . GLN B 1 271 ? 12.062 4.398 19.156 1 91.31 271 GLN B N 1
ATOM 4272 C CA . GLN B 1 271 ? 12.727 3.994 20.391 1 91.31 271 GLN B CA 1
ATOM 4273 C C . GLN B 1 271 ? 13.539 2.717 20.188 1 91.31 271 GLN B C 1
ATOM 4275 O O . GLN B 1 271 ? 14.641 2.584 20.719 1 91.31 271 GLN B O 1
ATOM 4280 N N . MET B 1 272 ? 13.031 1.79 19.406 1 88.19 272 MET B N 1
ATOM 4281 C CA . MET B 1 272 ? 13.719 0.53 19.141 1 88.19 272 MET B CA 1
ATOM 4282 C C . MET B 1 272 ? 14.984 0.763 18.312 1 88.19 272 MET B C 1
ATOM 4284 O O . MET B 1 272 ? 15.992 0.086 18.516 1 88.19 272 MET B O 1
ATOM 4288 N N . ARG B 1 273 ? 14.898 1.634 17.438 1 82.5 273 ARG B N 1
ATOM 4289 C CA . ARG B 1 273 ? 16.047 2.016 16.625 1 82.5 273 ARG B CA 1
ATOM 4290 C C . ARG B 1 273 ? 17.203 2.471 17.5 1 82.5 273 ARG B C 1
ATOM 4292 O O . ARG B 1 273 ? 18.359 2.105 17.25 1 82.5 273 ARG B O 1
ATOM 4299 N N . ALA B 1 274 ? 16.953 3.223 18.5 1 74.25 274 ALA B N 1
ATOM 4300 C CA . ALA B 1 274 ? 17.969 3.799 19.391 1 74.25 274 ALA B CA 1
ATOM 4301 C C . ALA B 1 274 ? 18.562 2.732 20.297 1 74.25 274 ALA B C 1
ATOM 4303 O O . ALA B 1 274 ? 19.75 2.797 20.641 1 74.25 274 ALA B O 1
ATOM 4304 N N . GLU B 1 275 ? 17.828 1.756 20.688 1 71.81 275 GLU B N 1
ATOM 4305 C CA . GLU B 1 275 ? 18.281 0.709 21.594 1 71.81 275 GLU B CA 1
ATOM 4306 C C . GLU B 1 275 ? 19.172 -0.303 20.875 1 71.81 275 GLU B C 1
ATOM 4308 O O . GLU B 1 275 ? 20.141 -0.814 21.453 1 71.81 275 GLU B O 1
ATOM 4313 N N . LYS B 1 276 ? 18.922 -0.529 19.703 1 64 276 LYS B N 1
ATOM 4314 C CA . LYS B 1 276 ? 19.641 -1.573 18.984 1 64 276 LYS B CA 1
ATOM 4315 C C . LYS B 1 276 ? 20.922 -1.021 18.344 1 64 276 LYS B C 1
ATOM 4317 O O . LYS B 1 276 ? 21.75 -1.782 17.859 1 64 276 LYS B O 1
ATOM 4322 N N . THR B 1 277 ? 21.125 0.247 18.234 1 52.84 277 THR B N 1
ATOM 4323 C CA . THR B 1 277 ? 22.344 0.896 17.781 1 52.84 277 THR B CA 1
ATOM 4324 C C . THR B 1 277 ? 23.344 1.022 18.938 1 52.84 277 THR B C 1
ATOM 4326 O O . THR B 1 277 ? 24.547 1.114 18.703 1 52.84 277 THR B O 1
ATOM 4329 N N . LEU B 1 278 ? 22.859 0.838 20.188 1 41.31 278 LEU B N 1
ATOM 4330 C CA . LEU B 1 278 ? 23.766 0.818 21.344 1 41.31 278 LEU B CA 1
ATOM 4331 C C . LEU B 1 278 ? 24.219 -0.603 21.641 1 41.31 278 LEU B C 1
ATOM 4333 O O . LEU B 1 278 ? 23.406 -1.514 21.766 1 41.31 278 LEU B O 1
#

Solvent-accessible surface area (backbone atoms only — not comparable to full-atom values): 28583 Å² total; per-residue (Å²): 60,60,66,50,53,50,50,44,52,55,53,47,56,56,62,62,64,40,68,60,52,62,72,41,56,60,37,90,42,24,70,48,13,47,53,51,48,38,58,48,51,63,52,46,40,60,33,52,53,46,42,20,48,45,24,66,68,59,69,39,55,94,72,55,84,47,70,62,34,44,42,49,33,52,39,23,56,58,56,34,33,53,36,40,36,43,51,41,38,43,45,73,62,45,26,53,63,44,47,57,66,42,44,89,44,25,50,23,51,47,59,93,56,49,81,47,84,41,86,42,70,32,82,81,46,41,55,34,41,38,45,53,30,33,58,70,20,63,67,47,23,38,41,31,56,50,39,54,50,52,52,48,49,48,44,72,72,65,26,82,49,52,71,30,35,47,36,37,49,50,41,52,50,53,58,47,46,53,52,32,57,30,36,20,49,16,31,48,34,16,35,74,63,73,44,67,86,34,53,43,45,10,62,60,38,45,28,46,76,69,36,58,56,63,73,77,66,82,68,76,77,73,58,71,63,74,49,38,44,61,49,45,56,63,51,55,68,35,85,60,54,72,69,48,48,51,46,22,46,51,43,31,53,49,49,52,51,44,51,51,53,27,53,52,38,35,46,50,43,58,51,50,34,59,59,72,76,105,59,60,66,49,51,50,52,43,51,56,53,46,57,56,60,62,65,42,69,61,52,62,70,42,57,59,34,90,43,23,69,49,12,47,52,52,48,38,58,47,51,62,52,46,41,62,33,51,53,46,42,18,47,43,23,67,68,59,68,40,54,94,72,54,85,46,69,64,36,45,45,50,33,53,41,22,55,58,55,33,33,51,39,42,36,43,50,42,38,44,44,74,63,46,25,52,60,44,50,58,67,41,44,91,44,24,51,23,51,48,58,94,55,49,82,48,83,39,86,41,70,31,82,81,47,41,56,34,40,39,46,54,30,31,57,70,21,64,68,46,23,39,40,30,56,50,38,53,50,52,53,49,49,46,44,73,71,64,25,82,48,53,70,29,33,46,36,36,50,51,40,52,50,52,57,48,47,52,53,32,57,32,36,20,49,18,33,48,34,16,36,76,64,72,43,67,86,35,51,42,46,8,63,60,38,46,29,48,76,69,35,57,56,62,74,77,64,80,67,78,76,73,56,72,65,75,48,40,44,63,49,45,55,63,51,55,68,36,85,60,53,72,69,48,47,51,45,22,46,50,44,32,54,50,49,53,52,45,50,50,52,28,51,52,38,36,45,50,40,55,51,50,34,59,56,72,76,100

Nearest PDB structures (foldseek):
  8ji6-assembly1_A  TM=8.947E-01  e=4.036E-09  Aetokthonos hydrillicola Thurmond2011
  8tww-assembly1_B  TM=8.921E-01  e=6.948E-09  Aetokthonos hydrillicola
  8ji4-assembly1_A  TM=8.853E-01  e=1.044E-08  Aetokthonos hydrillicola Thurmond2011
  8ji5-assembly1_B  TM=8.695E-01  e=1.196E-08  Aetokthonos hydrillicola Thurmond2011
  8ji2-assembly1_B  TM=8.901E-01  e=3.238E-08  Aetokthonos hydrillicola Thurmond2011